Protein AF-A0A0J7HXR3-F1 (afdb_monomer_lite)

pLDDT: mean 70.02, std 20.84, range [36.84, 98.56]

Foldseek 3Di:
DPPPPPVVVVVPPPPDPLCQDEDPDPDAPDSDHDDDPDDDPDDDWDFDADPVRATQWTQDPVRDIDGDDRDDPDDDDPPDPDDPPPPPPDPPQDDDDDPDDPDDPPPDDDADADPDARQDADEDEDDDDEHDYPAPYDHDADHEHEYQEEEDEYNYEEDRYEYAYADYEYEYQYYEAEYYANHLYEYEYHHEYEYAEHHYENYEYEHEDYAYDAHPYAYEDYEHEYEDDHQHNEYAYPDYDHDHNYPDDDDDNPDHPDHPPPPVCVVVVCDPDLDDDDDDDVPDPPPPVAADEDPDPDDPDNYHQDDDPDDPCRRDDDFDDDDPPDDDTDDDQADFPDDPVDTHFDAAFAWRDWDADWDQDPVGTDPPGQWIKTKTQHDHRPDRQMKIFGHHGNDGQWIQGSVRAIEGVNSDDAPDNYHFDDDPPHPDSDDDPPAAEAQDPVCVLPPPVADQQRWHHYPPDPDIDGRD

Secondary structure (DSSP, 8-state):
--SSSHHHHTSSS-------EEES-SS-SSSEEE---S--SSPPPEEEE-TTS-EEEEE-TTS-EEES----TT------------------SS-------SS-----------SS---S-----STTEEEE--TT-PPPS--EEEESSEEEEEESS----EEEETTEEEEEEE--EEEEEEE-SEEEE-SS--EEEEEEES-EEEE-S------EEEEES--EEE-S-----EEEESS--------S--------------HHHHHHHSSSS-------BTTB-----S-EEES-SS-SSSEEE--SSS-GGGS--------SS-----------EEETTEEE---TT-EEEEEEE--EETTEE-SS-SEEEEEEB-S-SSS--B-EEEEETTEEEEEE-TTS-EEES-SS--SSSEEEPPPTT-S-S----S--EESSHHHHHH-TTSPTT-EEEETT--PEEE--

Radius of gyration: 52.12 Å; chains: 1; bounding box: 157×68×144 Å

Structure (mmCIF, N/CA/C/O backbone):
data_AF-A0A0J7HXR3-F1
#
_entry.id   AF-A0A0J7HXR3-F1
#
loop_
_atom_site.group_PDB
_atom_site.id
_atom_site.type_symbol
_atom_site.label_atom_id
_atom_site.label_alt_id
_atom_site.label_comp_id
_atom_site.label_asym_id
_atom_site.label_entity_id
_atom_site.label_seq_id
_atom_site.pdbx_PDB_ins_code
_atom_site.Cartn_x
_atom_site.Cartn_y
_atom_site.Cartn_z
_atom_site.occupancy
_atom_site.B_iso_or_equiv
_atom_site.auth_seq_id
_atom_site.auth_comp_id
_atom_site.auth_asym_id
_atom_site.auth_atom_id
_atom_site.pdbx_PDB_model_num
ATOM 1 N N . MET A 1 1 ? 121.082 21.440 -69.673 1.00 49.56 1 MET A N 1
ATOM 2 C CA . MET A 1 1 ? 119.684 20.948 -69.678 1.00 49.56 1 MET A CA 1
ATOM 3 C C . MET A 1 1 ? 118.703 22.079 -69.325 1.00 49.56 1 MET A C 1
ATOM 5 O O . MET A 1 1 ? 118.152 22.090 -68.238 1.00 49.56 1 MET A O 1
ATOM 9 N N . LYS A 1 2 ? 118.512 23.077 -70.205 1.00 51.09 2 LYS A N 1
ATOM 10 C CA . LYS A 1 2 ? 117.600 24.229 -69.971 1.00 51.09 2 LYS A CA 1
ATOM 11 C C . LYS A 1 2 ? 116.724 24.588 -71.188 1.00 51.09 2 LYS A C 1
ATOM 13 O O . LYS A 1 2 ? 116.138 25.659 -71.225 1.00 51.09 2 LYS A O 1
ATOM 18 N N . LYS A 1 3 ? 116.626 23.705 -72.190 1.00 53.03 3 LYS A N 1
ATOM 19 C CA . LYS A 1 3 ? 115.873 23.961 -73.435 1.00 53.03 3 LYS A CA 1
ATOM 20 C C . LYS A 1 3 ? 114.599 23.110 -73.609 1.00 53.03 3 LYS A C 1
ATOM 22 O O . LYS A 1 3 ? 113.936 23.256 -74.622 1.00 53.03 3 LYS A O 1
ATOM 27 N N . SER A 1 4 ? 114.215 22.290 -72.621 1.00 55.16 4 SER A N 1
ATOM 28 C CA . SER A 1 4 ? 113.002 21.439 -72.687 1.00 55.16 4 SER A CA 1
ATOM 29 C C . SER A 1 4 ? 111.795 21.943 -71.888 1.00 55.16 4 SER A C 1
ATOM 31 O O . SER A 1 4 ? 110.753 21.302 -71.923 1.00 55.16 4 SER A O 1
ATOM 33 N N . LEU A 1 5 ? 111.892 23.076 -71.182 1.00 54.97 5 LEU A N 1
ATOM 34 C CA . LEU A 1 5 ? 110.782 23.583 -70.357 1.00 54.97 5 LEU A CA 1
ATOM 35 C C . LEU A 1 5 ? 109.816 24.521 -71.099 1.00 54.97 5 LEU A C 1
ATOM 37 O O . LEU A 1 5 ? 108.740 24.796 -70.581 1.00 54.97 5 LEU A O 1
ATOM 41 N N . LEU A 1 6 ? 110.148 24.972 -72.314 1.00 52.94 6 LEU A N 1
ATOM 42 C CA . LEU A 1 6 ? 109.280 25.887 -73.066 1.00 52.94 6 LEU A CA 1
ATOM 43 C C . LEU A 1 6 ? 108.207 25.157 -73.896 1.00 52.94 6 LEU A C 1
ATOM 45 O O . LEU A 1 6 ? 107.149 25.716 -74.158 1.00 52.94 6 LEU A O 1
ATOM 49 N N . SER A 1 7 ? 108.430 23.889 -74.252 1.00 55.31 7 SER A N 1
ATOM 50 C CA . SER A 1 7 ? 107.493 23.125 -75.089 1.00 55.31 7 SER A CA 1
ATOM 51 C C . SER A 1 7 ? 106.307 22.539 -74.314 1.00 55.31 7 SER A C 1
ATOM 53 O O . SER A 1 7 ? 105.295 22.209 -74.920 1.00 55.31 7 SER A O 1
ATOM 55 N N . LEU A 1 8 ? 106.402 22.423 -72.983 1.00 53.03 8 LEU A N 1
ATOM 56 C CA . LEU A 1 8 ? 105.333 21.848 -72.154 1.00 53.03 8 LEU A CA 1
ATOM 57 C C . LEU A 1 8 ? 104.334 22.906 -71.647 1.00 53.03 8 LEU A C 1
ATOM 59 O O . LEU A 1 8 ? 103.189 22.576 -71.360 1.00 53.03 8 LEU A O 1
ATOM 63 N N . ALA A 1 9 ? 104.725 24.186 -71.612 1.00 55.19 9 ALA A N 1
ATOM 64 C CA . ALA A 1 9 ? 103.834 25.291 -71.243 1.00 55.19 9 ALA A CA 1
ATOM 65 C C . ALA A 1 9 ? 102.863 25.701 -72.372 1.00 55.19 9 ALA A C 1
ATOM 67 O O . ALA A 1 9 ? 101.825 26.295 -72.099 1.00 55.19 9 ALA A O 1
ATOM 68 N N . LEU A 1 10 ? 103.154 25.348 -73.630 1.00 54.75 10 LEU A N 1
ATOM 69 C CA . LEU A 1 10 ? 102.296 25.661 -74.783 1.00 54.75 10 LEU A CA 1
ATOM 70 C C . LEU A 1 10 ? 101.195 24.621 -75.054 1.00 54.75 10 LEU A C 1
ATOM 72 O O . LEU A 1 10 ? 100.323 24.880 -75.877 1.00 54.75 10 LEU A O 1
ATOM 76 N N . LEU A 1 11 ? 101.184 23.480 -74.353 1.00 50.06 11 LEU A N 1
ATOM 77 C CA . LEU A 1 11 ? 100.170 22.433 -74.553 1.00 50.06 11 LEU A CA 1
ATOM 78 C C . LEU A 1 11 ? 98.974 22.519 -73.583 1.00 50.06 11 LEU A C 1
ATOM 80 O O . LEU A 1 11 ? 98.027 21.755 -73.725 1.00 50.06 11 LEU A O 1
ATOM 84 N N . PHE A 1 12 ? 98.984 23.451 -72.621 1.00 50.25 12 PHE A N 1
ATOM 85 C CA . PHE A 1 12 ? 97.926 23.586 -71.605 1.00 50.25 12 PHE A CA 1
ATOM 86 C C . PHE A 1 12 ? 97.050 24.850 -71.739 1.00 50.25 12 PHE A C 1
ATOM 88 O O . PHE A 1 12 ? 96.214 25.094 -70.875 1.00 50.25 12 PHE A O 1
ATOM 95 N N . VAL A 1 13 ? 97.178 25.628 -72.826 1.00 52.66 13 VAL A N 1
ATOM 96 C CA . VAL A 1 13 ? 96.375 26.857 -73.073 1.00 52.66 13 VAL A CA 1
ATOM 97 C C . VAL A 1 13 ? 95.367 26.696 -74.231 1.00 52.66 13 VAL A C 1
ATOM 99 O O . VAL A 1 13 ? 94.857 27.672 -74.761 1.00 52.66 13 VAL A O 1
ATOM 102 N N . SER A 1 14 ? 95.021 25.470 -74.636 1.00 50.25 14 SER A N 1
ATOM 103 C CA . SER A 1 14 ? 93.995 25.231 -75.673 1.00 50.25 14 SER A CA 1
ATOM 104 C C . SER A 1 14 ? 92.671 24.680 -75.136 1.00 50.25 14 SER A C 1
ATOM 106 O O . SER A 1 14 ? 91.904 24.063 -75.877 1.00 50.25 14 SER A O 1
ATOM 108 N N . THR A 1 15 ? 92.358 24.902 -73.858 1.00 51.06 15 THR A N 1
ATOM 109 C CA . THR A 1 15 ? 91.042 24.552 -73.327 1.00 51.06 15 THR A CA 1
ATOM 110 C C . THR A 1 15 ? 90.015 25.653 -73.612 1.00 51.06 15 THR A C 1
ATOM 112 O O . THR A 1 15 ? 90.181 26.817 -73.260 1.00 51.06 15 THR A O 1
ATOM 115 N N . ILE A 1 16 ? 88.888 25.197 -74.169 1.00 57.59 16 ILE A N 1
ATOM 116 C CA . ILE A 1 16 ? 87.560 25.828 -74.205 1.00 57.59 16 ILE A CA 1
ATOM 117 C C . ILE A 1 16 ? 87.319 26.907 -75.281 1.00 57.59 16 ILE A C 1
ATOM 119 O O . ILE A 1 16 ? 86.796 27.982 -75.004 1.00 57.59 16 ILE A O 1
ATOM 123 N N . ALA A 1 17 ? 87.547 26.574 -76.553 1.00 56.12 17 ALA A N 1
ATOM 124 C CA . ALA A 1 17 ? 86.701 27.134 -77.610 1.00 56.12 17 ALA A CA 1
ATOM 125 C C . ALA A 1 17 ? 85.389 26.330 -77.633 1.00 56.12 17 ALA A C 1
ATOM 127 O O . ALA A 1 17 ? 85.320 25.259 -78.234 1.00 56.12 17 ALA A O 1
ATOM 128 N N . THR A 1 18 ? 84.354 26.790 -76.921 1.00 61.47 18 THR A N 1
ATOM 129 C CA . THR A 1 18 ? 83.004 26.260 -77.172 1.00 61.47 18 THR A CA 1
ATOM 130 C C . THR A 1 18 ? 82.633 26.631 -78.604 1.00 61.47 18 THR A C 1
ATOM 132 O O . THR A 1 18 ? 82.651 27.806 -78.964 1.00 61.47 18 THR A O 1
ATOM 135 N N . ALA A 1 19 ? 82.357 25.638 -79.448 1.00 63.62 19 ALA A N 1
ATOM 136 C CA . ALA A 1 19 ? 81.788 25.890 -80.762 1.00 63.62 19 ALA A CA 1
ATOM 137 C C . ALA A 1 19 ? 80.388 26.478 -80.546 1.00 63.62 19 ALA A C 1
ATOM 139 O O . ALA A 1 19 ? 79.452 25.758 -80.202 1.00 63.62 19 ALA A O 1
ATOM 140 N N . GLN A 1 20 ? 80.265 27.796 -80.660 1.00 75.19 20 GLN A N 1
ATOM 141 C CA . GLN A 1 20 ? 78.970 28.458 -80.692 1.00 75.19 20 GLN A CA 1
ATOM 142 C C . GLN A 1 20 ? 78.436 28.367 -82.120 1.00 75.19 20 GLN A C 1
ATOM 144 O O . GLN A 1 20 ? 79.110 28.771 -83.067 1.00 75.19 20 GLN A O 1
ATOM 149 N N . VAL A 1 21 ? 77.236 27.812 -82.281 1.00 78.69 21 VAL A N 1
ATOM 150 C CA . VAL A 1 21 ? 76.559 27.733 -83.578 1.00 78.69 21 VAL A CA 1
ATOM 151 C C . VAL A 1 21 ? 75.601 28.914 -83.684 1.00 78.69 21 VAL A C 1
ATOM 153 O O . VAL A 1 21 ? 74.571 28.962 -83.011 1.00 78.69 21 VAL A O 1
ATOM 156 N N . GLY A 1 22 ? 75.966 29.888 -84.515 1.00 78.81 22 GLY A N 1
ATOM 157 C CA . GLY A 1 22 ? 75.080 30.967 -84.937 1.00 78.81 22 GLY A CA 1
ATOM 158 C C . GLY A 1 22 ? 74.331 30.572 -86.207 1.00 78.81 22 GLY A C 1
ATOM 159 O O . GLY A 1 22 ? 74.967 30.270 -87.213 1.00 78.81 22 GLY A O 1
ATOM 160 N N . ILE A 1 23 ? 72.999 30.584 -86.191 1.00 78.56 23 ILE A N 1
ATOM 161 C CA . ILE A 1 23 ? 72.183 30.511 -87.413 1.00 78.56 23 ILE A CA 1
ATOM 162 C C . ILE A 1 23 ? 71.642 31.923 -87.661 1.00 78.56 23 ILE A C 1
ATOM 164 O O . ILE A 1 23 ? 70.954 32.474 -86.804 1.00 78.56 23 ILE A O 1
ATOM 168 N N . ASN A 1 24 ? 71.989 32.522 -88.806 1.00 77.06 24 ASN A N 1
ATOM 169 C CA . ASN A 1 24 ? 71.645 33.907 -89.177 1.00 77.06 24 ASN A CA 1
ATOM 170 C C . ASN A 1 24 ? 72.152 35.011 -88.218 1.00 77.06 24 ASN A C 1
ATOM 172 O O . ASN A 1 24 ? 71.614 36.114 -88.187 1.00 77.06 24 ASN A O 1
ATOM 176 N N . THR A 1 25 ? 73.232 34.757 -87.475 1.00 77.62 25 THR A N 1
ATOM 177 C CA . THR A 1 25 ? 73.981 35.787 -86.735 1.00 77.62 25 THR A CA 1
ATOM 178 C C . THR A 1 25 ? 75.472 35.534 -86.825 1.00 77.62 25 THR A C 1
ATOM 180 O O . THR A 1 25 ? 75.933 34.418 -86.594 1.00 77.62 25 THR A O 1
ATOM 183 N N . GLU A 1 26 ? 76.231 36.583 -87.128 1.00 79.44 26 GLU A N 1
ATOM 184 C CA . GLU A 1 26 ? 77.696 36.530 -87.157 1.00 79.44 26 GLU A CA 1
ATOM 185 C C . GLU A 1 26 ? 78.306 36.563 -85.744 1.00 79.44 26 GLU A C 1
ATOM 187 O O . GLU A 1 26 ? 79.474 36.232 -85.564 1.00 79.44 26 GLU A O 1
ATOM 192 N N . THR A 1 27 ? 77.515 36.920 -84.724 1.00 82.38 27 THR A N 1
ATOM 193 C CA . THR A 1 27 ? 77.938 36.978 -83.314 1.00 82.38 27 THR A CA 1
ATOM 194 C C . THR A 1 27 ? 76.966 36.190 -82.420 1.00 82.38 27 THR A C 1
ATOM 196 O O . THR A 1 27 ? 76.041 36.748 -81.816 1.00 82.38 27 THR A O 1
ATOM 199 N N . PRO A 1 28 ? 77.106 34.854 -82.336 1.00 79.06 28 PRO A N 1
ATOM 200 C CA . PRO A 1 28 ? 76.286 34.045 -81.443 1.00 79.06 28 PRO A CA 1
ATOM 201 C C . PRO A 1 28 ? 76.514 34.430 -79.968 1.00 79.06 28 PRO A C 1
ATOM 203 O O . PRO A 1 28 ? 77.646 34.532 -79.515 1.00 79.06 28 PRO A O 1
ATOM 206 N N . GLN A 1 29 ? 75.439 34.667 -79.206 1.00 81.06 29 GLN A N 1
ATOM 207 C CA . GLN A 1 29 ? 75.517 35.050 -77.783 1.00 81.06 29 GLN A CA 1
ATOM 208 C C . GLN A 1 29 ? 75.379 33.849 -76.833 1.00 81.06 29 GLN A C 1
ATOM 210 O O . GLN A 1 29 ? 75.589 33.973 -75.629 1.00 81.06 29 GLN A O 1
ATOM 215 N N . ALA A 1 30 ? 75.030 32.682 -77.370 1.00 79.44 30 ALA A N 1
ATOM 216 C CA . ALA A 1 30 ? 74.864 31.429 -76.646 1.00 79.44 30 ALA A CA 1
ATOM 217 C C . ALA A 1 30 ? 75.399 30.266 -77.498 1.00 79.44 30 ALA A C 1
ATOM 219 O O . ALA A 1 30 ? 75.672 30.435 -78.686 1.00 79.44 30 ALA A O 1
ATOM 220 N N . THR A 1 31 ? 75.535 29.073 -76.906 1.00 79.56 31 THR A N 1
ATOM 221 C CA . THR A 1 31 ? 76.042 27.862 -77.587 1.00 79.56 31 THR A CA 1
ATOM 222 C C . THR A 1 31 ? 75.254 27.524 -78.860 1.00 79.56 31 THR A C 1
ATOM 224 O O . THR A 1 31 ? 75.826 27.021 -79.823 1.00 79.56 31 THR A O 1
ATOM 227 N N . LEU A 1 32 ? 73.967 27.879 -78.890 1.00 77.69 32 LEU A N 1
ATOM 228 C CA . LEU A 1 32 ? 73.131 27.955 -80.083 1.00 77.69 32 LEU A CA 1
ATOM 229 C C . LEU A 1 32 ? 72.418 29.316 -80.071 1.00 77.69 32 LEU A C 1
ATOM 231 O O . LEU A 1 32 ? 71.603 29.568 -79.185 1.00 77.69 32 LEU A O 1
ATOM 235 N N . HIS A 1 33 ? 72.730 30.194 -81.026 1.00 76.69 33 HIS A N 1
ATOM 236 C CA . HIS A 1 33 ? 72.050 31.482 -81.206 1.00 76.69 33 HIS A CA 1
ATOM 237 C C . HIS A 1 33 ? 71.420 31.509 -82.597 1.00 76.69 33 HIS A C 1
ATOM 239 O O . HIS A 1 33 ? 72.122 31.507 -83.604 1.00 76.69 33 HIS A O 1
ATOM 245 N N . VAL A 1 34 ? 70.092 31.534 -82.658 1.00 78.19 34 VAL A N 1
ATOM 246 C CA . VAL A 1 34 ? 69.359 31.738 -83.910 1.00 78.19 34 VAL A CA 1
ATOM 247 C C . VAL A 1 34 ? 68.863 33.178 -83.903 1.00 78.19 34 VAL A C 1
ATOM 249 O O . VAL A 1 34 ? 67.991 33.506 -83.102 1.00 78.19 34 VAL A O 1
ATOM 252 N N . ALA A 1 35 ? 69.440 34.042 -84.739 1.00 70.81 35 ALA A N 1
ATOM 253 C CA . ALA A 1 35 ? 68.960 35.415 -84.881 1.00 70.81 35 ALA A CA 1
ATOM 254 C C . ALA A 1 35 ? 68.136 35.567 -86.156 1.00 70.81 35 ALA A C 1
ATOM 256 O O . ALA A 1 35 ? 68.369 34.899 -87.162 1.00 70.81 35 ALA A O 1
ATOM 257 N N . HIS A 1 36 ? 67.158 36.462 -86.112 1.00 72.88 36 HIS A N 1
ATOM 258 C CA . HIS A 1 36 ? 66.296 36.737 -87.248 1.00 72.88 36 HIS A CA 1
ATOM 259 C C . HIS A 1 36 ? 66.872 37.879 -88.096 1.00 72.88 36 HIS A C 1
ATOM 261 O O . HIS A 1 36 ? 67.122 38.974 -87.591 1.00 72.88 36 HIS A O 1
ATOM 267 N N . THR A 1 37 ? 67.066 37.647 -89.392 1.00 60.94 37 THR A N 1
ATOM 268 C CA . THR A 1 37 ? 67.518 38.655 -90.356 1.00 60.94 37 THR A CA 1
ATOM 269 C C . THR A 1 37 ? 66.322 39.199 -91.131 1.00 60.94 37 THR A C 1
ATOM 271 O O . THR A 1 37 ? 65.984 38.679 -92.186 1.00 60.94 37 THR A O 1
ATOM 274 N N . THR A 1 38 ? 65.660 40.230 -90.591 1.00 53.69 38 THR A N 1
ATOM 275 C CA . THR A 1 38 ? 65.029 41.379 -91.297 1.00 53.69 38 THR A CA 1
ATOM 276 C C . THR A 1 38 ? 63.979 42.071 -90.415 1.00 53.69 38 THR A C 1
ATOM 278 O O . THR A 1 38 ? 63.276 41.447 -89.622 1.00 53.69 38 THR A O 1
ATOM 281 N N . GLY A 1 39 ? 63.929 43.403 -90.513 1.00 59.25 39 GLY A N 1
ATOM 282 C CA . GLY A 1 39 ? 63.213 44.302 -89.608 1.00 59.25 39 GLY A CA 1
ATOM 283 C C . GLY A 1 39 ? 61.697 44.339 -89.798 1.00 59.25 39 GLY A C 1
ATOM 284 O O . GLY A 1 39 ? 61.169 45.310 -90.334 1.00 59.25 39 GLY A O 1
ATOM 285 N N . ILE A 1 40 ? 60.997 43.326 -89.291 1.00 49.75 40 ILE A N 1
ATOM 286 C CA . ILE A 1 40 ? 59.540 43.341 -89.118 1.00 49.75 40 ILE A CA 1
ATOM 287 C C . ILE A 1 40 ? 59.249 43.236 -87.615 1.00 49.75 40 ILE A C 1
ATOM 289 O O . ILE A 1 40 ? 59.786 42.379 -86.922 1.00 49.75 40 ILE A O 1
ATOM 293 N N . ALA A 1 41 ? 58.452 44.169 -87.092 1.00 54.50 41 ALA A N 1
ATOM 294 C CA . ALA A 1 41 ? 58.309 44.472 -85.664 1.00 54.50 41 ALA A CA 1
ATOM 295 C C . ALA A 1 41 ? 57.436 43.483 -84.854 1.00 54.50 41 ALA A C 1
ATOM 297 O O . ALA A 1 41 ? 56.771 43.886 -83.901 1.00 54.50 41 ALA A O 1
ATOM 298 N N . ALA A 1 42 ? 57.433 42.196 -85.196 1.00 60.59 42 ALA A N 1
ATOM 299 C CA . ALA A 1 42 ? 56.783 41.162 -84.395 1.00 60.59 42 ALA A CA 1
ATOM 300 C C . ALA A 1 42 ? 57.678 39.912 -84.335 1.00 60.59 42 ALA A C 1
ATOM 302 O O . ALA A 1 42 ? 58.226 39.531 -85.366 1.00 60.59 42 ALA A O 1
ATOM 303 N N . PRO A 1 43 ? 57.862 39.279 -83.160 1.00 58.56 43 PRO A N 1
ATOM 304 C CA . PRO A 1 43 ? 58.602 38.028 -83.089 1.00 58.56 43 PRO A CA 1
ATOM 305 C C . PRO A 1 43 ? 57.839 36.946 -83.862 1.00 58.56 43 PRO A C 1
ATOM 307 O O . PRO A 1 43 ? 56.659 36.718 -83.607 1.00 58.56 43 PRO A O 1
ATOM 310 N N . ASP A 1 44 ? 58.490 36.302 -84.825 1.00 59.19 44 ASP A N 1
ATOM 311 C CA . ASP A 1 44 ? 57.889 35.184 -85.548 1.00 59.19 44 ASP A CA 1
ATOM 312 C C . ASP A 1 44 ? 57.838 33.931 -84.657 1.00 59.19 44 ASP A C 1
ATOM 314 O O . ASP A 1 44 ? 58.773 33.617 -83.918 1.00 59.19 44 ASP A O 1
ATOM 318 N N . GLU A 1 45 ? 56.709 33.221 -84.709 1.00 63.69 45 GLU A N 1
ATOM 319 C CA . GLU A 1 45 ? 56.467 31.970 -83.980 1.00 63.69 45 GLU A CA 1
ATOM 320 C C . GLU A 1 45 ? 57.473 30.879 -84.394 1.00 63.69 45 GLU A C 1
ATOM 322 O O . GLU A 1 45 ? 57.674 30.622 -85.585 1.00 63.69 45 GLU A O 1
ATOM 327 N N . PHE A 1 46 ? 58.037 30.152 -83.423 1.00 69.06 46 PHE A N 1
ATOM 328 C CA . PHE A 1 46 ? 58.779 28.920 -83.708 1.00 69.06 46 PHE A CA 1
ATOM 329 C C . PHE A 1 46 ? 57.785 27.809 -84.066 1.00 69.06 46 PHE A C 1
ATOM 331 O O . PHE A 1 46 ? 56.974 27.396 -83.230 1.00 69.06 46 PHE A O 1
ATOM 338 N N . LYS A 1 47 ? 57.838 27.345 -85.320 1.00 70.38 47 LYS A N 1
ATOM 339 C CA . LYS A 1 47 ? 56.930 26.335 -85.878 1.00 70.38 47 LYS A CA 1
ATOM 340 C C . LYS A 1 47 ? 57.694 25.059 -86.193 1.00 70.38 47 LYS A C 1
ATOM 342 O O . LYS A 1 47 ? 58.594 25.066 -87.029 1.00 70.38 47 LYS A O 1
ATOM 347 N N . ILE A 1 48 ? 57.283 23.954 -85.579 1.00 75.12 48 ILE A N 1
ATOM 348 C CA . ILE A 1 48 ? 57.661 22.616 -86.038 1.00 75.12 48 ILE A CA 1
ATOM 349 C C . ILE A 1 48 ? 56.506 22.094 -86.888 1.00 75.12 48 ILE A C 1
ATOM 351 O O . ILE A 1 48 ? 55.427 21.807 -86.370 1.00 75.12 48 ILE A O 1
ATOM 355 N N . THR A 1 49 ? 56.717 21.992 -88.197 1.00 71.94 49 THR A N 1
ATOM 356 C CA . THR A 1 49 ? 55.780 21.347 -89.128 1.00 71.94 49 THR A CA 1
ATOM 357 C C . THR A 1 49 ? 56.206 19.914 -89.407 1.00 71.94 49 THR A C 1
ATOM 359 O O . THR A 1 49 ? 57.384 19.652 -89.647 1.00 71.94 49 THR A O 1
ATOM 362 N N . ASN A 1 50 ? 55.251 18.985 -89.423 1.00 75.75 50 ASN A N 1
ATOM 363 C CA . ASN A 1 50 ? 55.509 17.631 -89.902 1.00 75.75 50 ASN A CA 1
ATOM 364 C C . ASN A 1 50 ? 55.623 17.591 -91.437 1.00 75.75 50 ASN A C 1
ATOM 366 O O . ASN A 1 50 ? 55.349 18.576 -92.126 1.00 75.75 50 ASN A O 1
ATOM 370 N N . ALA A 1 51 ? 55.997 16.429 -91.984 1.00 75.56 51 ALA A N 1
ATOM 371 C CA . ALA A 1 51 ? 56.199 16.224 -93.424 1.00 75.56 51 ALA A CA 1
ATOM 372 C C . ALA A 1 51 ? 54.975 16.575 -94.299 1.00 75.56 51 ALA A C 1
ATOM 374 O O . ALA A 1 51 ? 55.124 16.798 -95.495 1.00 75.56 51 ALA A O 1
ATOM 375 N N . ASN A 1 52 ? 53.780 16.665 -93.706 1.00 70.81 52 ASN A N 1
ATOM 376 C CA . ASN A 1 52 ? 52.536 17.006 -94.397 1.00 70.81 52 ASN A CA 1
ATOM 377 C C . ASN A 1 52 ? 52.178 18.502 -94.294 1.00 70.81 52 ASN A C 1
ATOM 379 O O . ASN A 1 52 ? 51.072 18.886 -94.667 1.00 70.81 52 ASN A O 1
ATOM 383 N N . GLY A 1 53 ? 53.064 19.343 -93.747 1.00 71.44 53 GLY A N 1
ATOM 384 C CA . GLY A 1 53 ? 52.836 20.782 -93.578 1.00 71.44 53 GLY A CA 1
ATOM 385 C C . GLY A 1 53 ? 51.917 21.156 -92.410 1.00 71.44 53 GLY A C 1
ATOM 386 O O . GLY A 1 53 ? 51.551 22.322 -92.274 1.00 71.44 53 GLY A O 1
ATOM 387 N N . ASN A 1 54 ? 51.550 20.203 -91.545 1.00 72.38 54 ASN A N 1
ATOM 388 C CA . ASN A 1 54 ? 50.753 20.486 -90.348 1.00 72.38 54 ASN A CA 1
ATOM 389 C C . ASN A 1 54 ? 51.665 20.906 -89.189 1.00 72.38 54 ASN A C 1
ATOM 391 O O . ASN A 1 54 ? 52.695 20.272 -88.962 1.00 72.38 54 ASN A O 1
ATOM 395 N N . MET A 1 55 ? 51.284 21.955 -88.453 1.00 67.06 55 MET A N 1
ATOM 396 C CA . MET A 1 55 ? 52.032 22.430 -87.283 1.00 67.06 55 MET A CA 1
ATOM 397 C C . MET A 1 55 ? 51.824 21.471 -86.104 1.00 67.06 55 MET A C 1
ATOM 399 O O . MET A 1 55 ? 50.706 21.344 -85.609 1.00 67.06 55 MET A O 1
ATOM 403 N N . ASP A 1 56 ? 52.892 20.807 -85.668 1.00 70.75 56 ASP A N 1
ATOM 404 C CA . ASP A 1 56 ? 52.889 19.883 -84.526 1.00 70.75 56 ASP A CA 1
ATOM 405 C C . ASP A 1 56 ? 53.076 20.638 -83.208 1.00 70.75 56 ASP A C 1
ATOM 407 O O . ASP A 1 56 ? 52.441 20.313 -82.207 1.00 70.75 56 ASP A O 1
ATOM 411 N N . MET A 1 57 ? 53.901 21.690 -83.229 1.00 73.69 57 MET A N 1
ATOM 412 C CA . MET A 1 57 ? 54.164 22.552 -82.081 1.00 73.69 57 MET A CA 1
ATOM 413 C C . MET A 1 57 ? 54.312 24.006 -82.534 1.00 73.69 57 MET A C 1
ATOM 415 O O . MET A 1 57 ? 55.083 24.301 -83.452 1.00 73.69 57 MET A O 1
ATOM 419 N N . VAL A 1 58 ? 53.580 24.907 -81.876 1.00 73.44 58 VAL A N 1
ATOM 420 C CA . VAL A 1 58 ? 53.712 26.361 -82.041 1.00 73.44 58 VAL A CA 1
ATOM 421 C C . VAL A 1 58 ? 54.016 26.968 -80.683 1.00 73.44 58 VAL A C 1
ATOM 423 O O . VAL A 1 58 ? 53.235 26.799 -79.744 1.00 73.44 58 VAL A O 1
ATOM 426 N N . VAL A 1 59 ? 55.141 27.676 -80.584 1.00 75.62 59 VAL A N 1
ATOM 427 C CA . VAL A 1 59 ? 55.442 28.524 -79.426 1.00 75.62 59 VAL A CA 1
ATOM 428 C C . VAL A 1 59 ? 55.080 29.957 -79.789 1.00 75.62 59 VAL A C 1
ATOM 430 O O . VAL A 1 59 ? 55.708 30.564 -80.658 1.00 75.62 59 VAL A O 1
ATOM 433 N N . GLY A 1 60 ? 54.025 30.460 -79.154 1.00 69.25 60 GLY A N 1
ATOM 434 C CA . GLY A 1 60 ? 53.558 31.828 -79.313 1.00 69.25 60 GLY A CA 1
ATOM 435 C C . GLY A 1 60 ? 54.528 32.830 -78.695 1.00 69.25 60 GLY A C 1
ATOM 436 O O . GLY A 1 60 ? 55.287 32.524 -77.774 1.00 69.25 60 GLY A O 1
ATOM 437 N N . THR A 1 61 ? 54.465 34.065 -79.177 1.00 65.81 61 THR A N 1
ATOM 438 C CA . THR A 1 61 ? 55.260 35.195 -78.672 1.00 65.81 61 THR A CA 1
ATOM 439 C C . THR A 1 61 ? 54.936 35.582 -77.227 1.00 65.81 61 THR A C 1
ATOM 441 O O . THR A 1 61 ? 55.699 36.306 -76.595 1.00 65.81 61 THR A O 1
ATOM 444 N N . ASP A 1 62 ? 53.826 35.076 -76.689 1.00 64.31 62 ASP A N 1
ATOM 445 C CA . ASP A 1 62 ? 53.384 35.218 -75.303 1.00 64.31 62 ASP A CA 1
ATOM 446 C C . ASP A 1 62 ? 53.920 34.109 -74.371 1.00 64.31 62 ASP A C 1
ATOM 448 O O . ASP A 1 62 ? 53.536 34.042 -73.202 1.00 64.31 62 ASP A O 1
ATOM 452 N N . GLY A 1 63 ? 54.806 33.236 -74.868 1.00 66.69 63 GLY A N 1
ATOM 453 C CA . GLY A 1 63 ? 55.423 32.149 -74.103 1.00 66.69 63 GLY A CA 1
ATOM 454 C C . GLY A 1 63 ? 54.550 30.900 -73.961 1.00 66.69 63 GLY A C 1
ATOM 455 O O . GLY A 1 63 ? 54.896 29.995 -73.200 1.00 66.69 63 GLY A O 1
ATOM 456 N N . ARG A 1 64 ? 53.418 30.822 -74.672 1.00 66.44 64 ARG A N 1
ATOM 457 C CA . ARG A 1 64 ? 52.536 29.648 -74.652 1.00 66.44 64 ARG A CA 1
ATOM 458 C C . ARG A 1 64 ? 52.921 28.635 -75.721 1.00 66.44 64 ARG A C 1
ATOM 460 O O . ARG A 1 64 ? 53.303 28.995 -76.829 1.00 66.44 64 ARG A O 1
ATOM 467 N N . VAL A 1 65 ? 52.761 27.355 -75.393 1.00 71.94 65 VAL A N 1
ATOM 468 C CA . VAL A 1 65 ? 53.006 26.228 -76.301 1.00 71.94 65 VAL A CA 1
ATOM 469 C C . VAL A 1 65 ? 51.673 25.581 -76.667 1.00 71.94 65 VAL A C 1
ATOM 471 O O . VAL A 1 65 ? 50.927 25.166 -75.782 1.00 71.94 65 VAL A O 1
ATOM 474 N N . SER A 1 66 ? 51.387 25.470 -77.963 1.00 67.88 66 SER A N 1
ATOM 475 C CA . SER A 1 66 ? 50.297 24.647 -78.497 1.00 67.88 66 SER A CA 1
ATOM 476 C C . SER A 1 66 ? 50.875 23.403 -79.167 1.00 67.88 66 SER A C 1
ATOM 478 O O . SER A 1 66 ? 51.859 23.516 -79.898 1.00 67.88 66 SER A O 1
ATOM 480 N N . ILE A 1 67 ? 50.271 22.236 -78.923 1.00 74.25 67 ILE A N 1
ATOM 481 C CA . ILE A 1 67 ? 50.654 20.952 -79.526 1.00 74.25 67 ILE A CA 1
ATOM 482 C C . ILE A 1 67 ? 49.401 20.313 -80.141 1.00 74.25 67 ILE A C 1
ATOM 484 O O . ILE A 1 67 ? 48.392 20.156 -79.454 1.00 74.25 67 ILE A O 1
ATOM 488 N N . GLY A 1 68 ? 49.450 19.953 -81.428 1.00 66.62 68 GLY A N 1
ATOM 489 C CA . GLY A 1 68 ? 48.444 19.087 -82.068 1.00 66.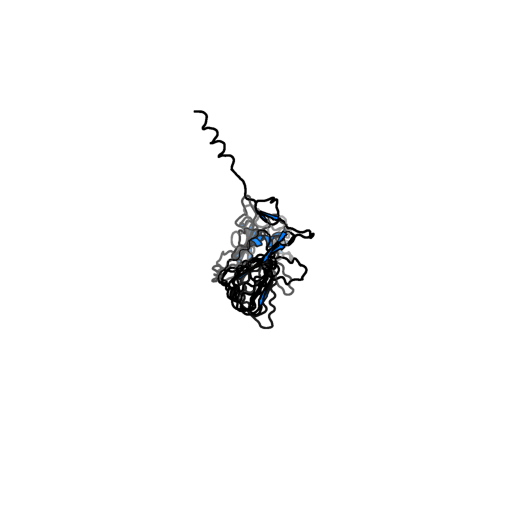62 68 GLY A CA 1
ATOM 490 C C . GLY A 1 68 ? 47.126 19.725 -82.549 1.00 66.62 68 GLY A C 1
ATOM 491 O O . GLY A 1 68 ? 46.187 19.000 -82.879 1.00 66.62 68 GLY A O 1
ATOM 492 N N . GLY A 1 69 ? 47.014 21.054 -82.633 1.00 57.38 69 GLY A N 1
ATOM 493 C CA . GLY A 1 69 ? 45.803 21.724 -83.135 1.00 57.38 69 GLY A CA 1
ATOM 494 C C . GLY A 1 69 ? 45.831 22.001 -84.645 1.00 57.38 69 GLY A C 1
ATOM 495 O O . GLY A 1 69 ? 46.649 22.792 -85.111 1.00 57.38 69 GLY A O 1
ATOM 496 N N . ARG A 1 70 ? 44.896 21.436 -85.429 1.00 54.81 70 ARG A N 1
ATOM 497 C CA . ARG A 1 70 ? 44.667 21.844 -86.834 1.00 54.81 70 ARG A CA 1
ATOM 498 C C . ARG A 1 70 ? 44.175 23.296 -86.887 1.00 54.81 70 ARG A C 1
ATOM 500 O O . ARG A 1 70 ? 42.981 23.555 -86.757 1.00 54.81 70 ARG A O 1
ATOM 507 N N . ARG A 1 71 ? 45.077 24.255 -87.103 1.00 51.69 71 ARG A N 1
ATOM 508 C CA . ARG A 1 71 ? 44.711 25.657 -87.345 1.00 51.69 71 ARG A CA 1
ATOM 509 C C . ARG A 1 71 ? 44.451 25.867 -88.839 1.00 51.69 71 ARG A C 1
ATOM 511 O O . ARG A 1 71 ? 45.353 25.674 -89.647 1.00 51.69 71 ARG A O 1
ATOM 518 N N . SER A 1 72 ? 43.239 26.280 -89.213 1.00 51.78 72 SER A N 1
ATOM 519 C CA . SER A 1 72 ? 43.002 26.841 -90.552 1.00 51.78 72 SER A CA 1
ATOM 520 C C . SER A 1 72 ? 43.606 28.247 -90.613 1.00 51.78 72 SER A C 1
ATOM 522 O O . SER A 1 72 ? 43.433 29.043 -89.689 1.00 51.78 72 SER A O 1
ATOM 524 N N . ILE A 1 73 ? 44.355 28.539 -91.674 1.00 48.56 73 ILE A N 1
ATOM 525 C CA . ILE A 1 73 ? 45.041 29.820 -91.886 1.00 48.56 73 ILE A CA 1
ATOM 526 C C . ILE A 1 73 ? 43.985 30.938 -91.977 1.00 48.56 73 ILE A C 1
ATOM 528 O O . ILE A 1 73 ? 43.170 30.927 -92.894 1.00 48.56 73 ILE A O 1
ATOM 532 N N . GLY A 1 74 ? 43.985 31.882 -91.022 1.00 56.06 74 GLY A N 1
ATOM 533 C CA . GLY A 1 74 ? 43.162 33.103 -91.078 1.00 56.06 74 GLY A CA 1
ATOM 534 C C . GLY A 1 74 ? 42.322 33.466 -89.842 1.00 56.06 74 GLY A C 1
ATOM 535 O O . GLY A 1 74 ? 41.741 34.547 -89.840 1.00 56.06 74 GLY A O 1
ATOM 536 N N . SER A 1 75 ? 42.244 32.645 -88.783 1.00 50.72 75 SER A N 1
ATOM 537 C CA . SER A 1 75 ? 41.462 32.999 -87.579 1.00 50.72 75 SER A CA 1
ATOM 538 C C . SER A 1 75 ? 42.306 33.636 -86.462 1.00 50.72 75 SER A C 1
ATOM 540 O O . SER A 1 75 ? 43.384 33.147 -86.103 1.00 50.72 75 SER A O 1
ATOM 542 N N . THR A 1 76 ? 41.806 34.727 -85.873 1.00 49.56 76 THR A N 1
ATOM 543 C CA . THR A 1 76 ? 42.346 35.357 -84.656 1.00 49.56 76 THR A CA 1
ATOM 544 C C . THR A 1 76 ? 42.248 34.394 -83.469 1.00 49.56 76 THR A C 1
ATOM 546 O O . THR A 1 76 ? 41.209 33.773 -83.252 1.00 49.56 76 THR A O 1
ATOM 549 N N . ALA A 1 77 ? 43.345 34.227 -82.727 1.00 48.41 77 ALA A N 1
ATOM 550 C CA . ALA A 1 77 ? 43.466 33.245 -81.654 1.00 48.41 77 ALA A CA 1
ATOM 551 C C . ALA A 1 77 ? 42.610 33.624 -80.431 1.00 48.41 77 ALA A C 1
ATOM 553 O O . ALA A 1 77 ? 42.978 34.511 -79.664 1.00 48.41 77 ALA A O 1
ATOM 554 N N . ASN A 1 78 ? 41.501 32.914 -80.215 1.00 44.34 78 ASN A N 1
ATOM 555 C CA . ASN A 1 78 ? 40.913 32.804 -78.883 1.00 44.34 78 ASN A CA 1
ATOM 556 C C . ASN A 1 78 ? 41.701 31.730 -78.132 1.00 44.34 78 ASN A C 1
ATOM 558 O O . ASN A 1 78 ? 41.606 30.544 -78.445 1.00 44.34 78 ASN A O 1
ATOM 562 N N . TRP A 1 79 ? 42.517 32.153 -77.168 1.00 48.09 79 TRP A N 1
ATOM 563 C CA . TRP A 1 79 ? 43.236 31.260 -76.261 1.00 48.09 79 TRP A CA 1
ATOM 564 C C . TRP A 1 79 ? 42.260 30.670 -75.242 1.00 48.09 79 TRP A C 1
ATOM 566 O O . TRP A 1 79 ? 42.249 31.052 -74.071 1.00 48.09 79 TRP A O 1
ATOM 576 N N . GLU A 1 80 ? 41.395 29.769 -75.694 1.00 43.31 80 GLU A N 1
ATOM 577 C CA . GLU A 1 80 ? 40.596 28.966 -74.783 1.00 43.31 80 GLU A CA 1
ATOM 578 C C . GLU A 1 80 ? 41.472 27.871 -74.173 1.00 43.31 80 GLU A C 1
ATOM 580 O O . GLU A 1 80 ? 42.317 27.260 -74.828 1.00 43.31 80 GLU A O 1
ATOM 585 N N . ARG A 1 81 ? 41.309 27.718 -72.857 1.00 50.81 81 ARG A N 1
ATOM 586 C CA . ARG A 1 81 ? 42.028 26.794 -71.976 1.00 50.81 81 ARG A CA 1
ATOM 587 C C . ARG A 1 81 ? 42.167 25.419 -72.625 1.00 50.81 81 ARG A C 1
ATOM 589 O O . ARG A 1 81 ? 41.202 24.949 -73.213 1.00 50.81 81 ARG A O 1
ATOM 596 N N . LEU A 1 82 ? 43.337 24.796 -72.436 1.00 50.31 82 LEU A N 1
ATOM 597 C CA . LEU A 1 82 ? 43.694 23.434 -72.847 1.00 50.31 82 LEU A CA 1
ATOM 598 C C . LEU A 1 82 ? 42.473 22.499 -72.822 1.00 50.31 82 LEU A C 1
ATOM 600 O O . LEU A 1 82 ? 42.105 21.952 -71.783 1.00 50.31 82 LEU A O 1
ATOM 604 N N . TYR A 1 83 ? 41.831 22.358 -73.977 1.00 41.47 83 TYR A N 1
ATOM 605 C CA . TYR A 1 83 ? 40.666 21.512 -74.149 1.00 41.47 83 TYR A CA 1
ATOM 606 C C . TYR A 1 83 ? 41.198 20.145 -74.567 1.00 41.47 83 TYR A C 1
ATOM 608 O O . TYR A 1 83 ? 41.342 19.847 -75.751 1.00 41.47 83 TYR A O 1
ATOM 616 N N . VAL A 1 84 ? 41.585 19.335 -73.577 1.00 52.38 84 VAL A N 1
ATOM 617 C CA . VAL A 1 84 ? 41.879 17.918 -73.810 1.00 52.38 84 VAL A CA 1
ATOM 618 C C . VAL A 1 84 ? 40.538 17.234 -74.077 1.00 52.38 84 VAL A C 1
ATOM 620 O O . VAL A 1 84 ? 39.884 16.746 -73.158 1.00 52.38 84 VAL A O 1
ATOM 623 N N . ILE A 1 85 ? 40.084 17.244 -75.333 1.00 42.41 85 ILE A N 1
ATOM 624 C CA . ILE A 1 85 ? 39.042 16.315 -75.777 1.00 42.41 85 ILE A CA 1
ATOM 625 C C . ILE A 1 85 ? 39.721 14.966 -75.912 1.00 42.41 85 ILE A C 1
ATOM 627 O O . ILE A 1 85 ? 40.154 14.588 -76.997 1.00 42.41 85 ILE A O 1
ATOM 631 N N . ASP A 1 86 ? 39.815 14.239 -74.809 1.00 43.19 86 ASP A N 1
ATOM 632 C CA . ASP A 1 86 ? 40.056 12.812 -74.900 1.00 43.19 86 ASP A CA 1
ATOM 633 C C . ASP A 1 86 ? 38.687 12.131 -74.949 1.00 43.19 86 ASP A C 1
ATOM 635 O O . ASP A 1 86 ? 38.078 11.799 -73.932 1.00 43.19 86 ASP A O 1
ATOM 639 N N . THR A 1 87 ? 38.142 11.973 -76.159 1.00 42.25 87 THR A N 1
ATOM 640 C CA . THR A 1 87 ? 37.155 10.909 -76.366 1.00 42.25 87 THR A CA 1
ATOM 641 C C . THR A 1 87 ? 37.955 9.612 -76.396 1.00 42.25 87 THR A C 1
ATOM 643 O O . THR A 1 87 ? 38.334 9.129 -77.460 1.00 42.25 87 THR A O 1
ATOM 646 N N . ILE A 1 88 ? 38.274 9.079 -75.214 1.00 47.25 88 ILE A N 1
ATOM 647 C CA . ILE A 1 88 ? 38.969 7.798 -75.082 1.00 47.25 88 ILE A CA 1
ATOM 648 C C . ILE A 1 88 ? 37.974 6.691 -75.436 1.00 47.25 88 ILE A C 1
ATOM 650 O O . ILE A 1 88 ? 37.290 6.133 -74.584 1.00 47.25 88 ILE A O 1
ATOM 654 N N . THR A 1 89 ? 37.886 6.359 -76.720 1.00 44.72 89 THR A N 1
ATOM 655 C CA . THR A 1 89 ? 37.289 5.110 -77.214 1.00 44.72 89 THR A CA 1
ATOM 656 C C . THR A 1 89 ? 38.314 3.980 -77.133 1.00 44.72 89 THR A C 1
ATOM 658 O O . THR A 1 89 ? 38.707 3.406 -78.145 1.00 44.72 89 THR A O 1
ATOM 661 N N . THR A 1 90 ? 38.793 3.651 -75.932 1.00 44.25 90 THR A N 1
ATOM 662 C CA . THR A 1 90 ? 39.556 2.413 -75.723 1.00 44.25 90 THR A CA 1
ATOM 663 C C . THR A 1 90 ? 38.936 1.589 -74.602 1.00 44.25 90 THR A C 1
ATOM 665 O O . THR A 1 90 ? 38.592 2.094 -73.536 1.00 44.25 90 THR A O 1
ATOM 668 N N . ASN A 1 91 ? 38.764 0.291 -74.877 1.00 44.78 91 ASN A N 1
ATOM 669 C CA . ASN A 1 91 ? 38.388 -0.739 -73.911 1.00 44.78 91 ASN A CA 1
ATOM 670 C C . ASN A 1 91 ? 39.500 -0.868 -72.856 1.00 44.78 91 ASN A C 1
ATOM 672 O O . ASN A 1 91 ? 40.362 -1.739 -72.948 1.00 44.78 91 ASN A O 1
ATOM 676 N N . ALA A 1 92 ? 39.514 0.016 -71.864 1.00 44.78 92 ALA A N 1
ATOM 677 C CA . ALA A 1 92 ? 40.388 -0.111 -70.710 1.00 44.78 92 ALA A CA 1
ATOM 678 C C . ALA A 1 92 ? 39.697 -1.005 -69.672 1.00 44.78 92 ALA A C 1
ATOM 680 O O . ALA A 1 92 ? 38.936 -0.536 -68.831 1.00 44.78 92 ALA A O 1
ATOM 681 N N . SER A 1 93 ? 39.956 -2.313 -69.732 1.00 42.94 93 SER A N 1
ATOM 682 C CA . SER A 1 93 ? 39.383 -3.300 -68.804 1.00 42.94 93 SER A CA 1
ATOM 683 C C . SER A 1 93 ? 39.935 -3.215 -67.373 1.00 42.94 93 SER A C 1
ATOM 685 O O . SER A 1 93 ? 39.447 -3.925 -66.501 1.00 42.94 93 SER A O 1
ATOM 687 N N . SER A 1 94 ? 40.930 -2.363 -67.106 1.00 45.81 94 SER A N 1
ATOM 688 C CA . SER A 1 94 ? 41.461 -2.125 -65.757 1.00 45.81 94 SER A CA 1
ATOM 689 C C . SER A 1 94 ? 42.461 -0.962 -65.762 1.00 45.81 94 SER A C 1
ATOM 691 O O . SER A 1 94 ? 43.651 -1.160 -66.006 1.00 45.81 94 SER A O 1
ATOM 693 N N . GLY A 1 95 ? 41.993 0.260 -65.501 1.00 43.97 95 GLY A N 1
ATOM 694 C CA . GLY A 1 95 ? 42.842 1.442 -65.328 1.00 43.97 95 GLY A CA 1
ATOM 695 C C . GLY A 1 95 ? 42.485 2.185 -64.043 1.00 43.97 95 GLY A C 1
ATOM 696 O O . GLY A 1 95 ? 41.349 2.618 -63.870 1.00 43.97 95 GLY A O 1
ATOM 697 N N . ARG A 1 96 ? 43.449 2.332 -63.126 1.00 41.94 96 ARG A N 1
ATOM 698 C CA . ARG A 1 96 ? 43.307 3.138 -61.904 1.00 41.94 96 ARG A CA 1
ATOM 699 C C . ARG A 1 96 ? 43.652 4.590 -62.243 1.00 41.94 96 ARG A C 1
ATOM 701 O O . ARG A 1 96 ? 44.826 4.931 -62.335 1.00 41.94 96 ARG A O 1
ATOM 708 N N . PHE A 1 97 ? 42.646 5.440 -62.429 1.00 49.06 97 PHE A N 1
ATOM 709 C CA . PHE A 1 97 ? 42.863 6.869 -62.656 1.00 49.06 97 PHE A CA 1
ATOM 710 C C . PHE A 1 97 ? 43.147 7.568 -61.321 1.00 49.06 97 PHE A C 1
ATOM 712 O O . PHE A 1 97 ? 42.255 7.729 -60.492 1.00 49.06 97 PHE A O 1
ATOM 719 N N . ILE A 1 98 ? 44.401 7.966 -61.099 1.00 43.06 98 ILE A N 1
ATOM 720 C CA . ILE A 1 98 ? 44.791 8.872 -60.013 1.00 43.06 98 ILE A CA 1
ATOM 721 C C . ILE A 1 98 ? 45.229 10.180 -60.672 1.00 43.06 98 ILE A C 1
ATOM 723 O O 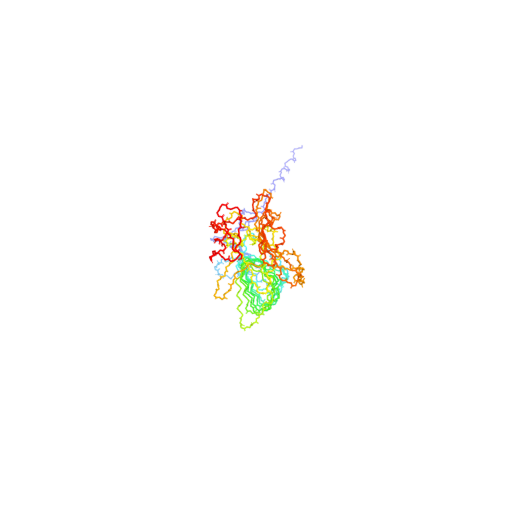. ILE A 1 98 ? 46.372 10.310 -61.095 1.00 43.06 98 ILE A O 1
ATOM 727 N N . GLY A 1 99 ? 44.312 11.138 -60.792 1.00 41.28 99 GLY A N 1
ATOM 728 C CA . GLY A 1 99 ? 44.681 12.534 -61.013 1.00 41.28 99 GLY A CA 1
ATOM 729 C C . GLY A 1 99 ? 44.910 13.178 -59.652 1.00 41.28 99 GLY A C 1
ATOM 730 O O . GLY A 1 99 ? 43.941 13.468 -58.951 1.00 41.28 99 GLY A O 1
ATOM 731 N N . SER A 1 100 ? 46.168 13.330 -59.239 1.00 39.69 100 SER A N 1
ATOM 732 C CA . SER A 1 100 ? 46.534 13.942 -57.960 1.00 39.69 100 SER A CA 1
ATOM 733 C C . SER A 1 100 ? 47.380 15.188 -58.172 1.00 39.69 100 SER A C 1
ATOM 735 O O . SER A 1 100 ? 48.606 15.110 -58.188 1.00 39.69 100 SER A O 1
ATOM 737 N N . ASP A 1 101 ? 46.713 16.335 -58.189 1.00 38.09 101 ASP A N 1
ATOM 738 C CA . ASP A 1 101 ? 47.356 17.621 -57.963 1.00 38.09 101 ASP A CA 1
ATOM 739 C C . ASP A 1 101 ? 46.688 18.175 -56.705 1.00 38.09 101 ASP A C 1
ATOM 741 O O . ASP A 1 101 ? 45.489 18.457 -56.697 1.00 38.09 101 ASP A O 1
ATOM 745 N N . GLY A 1 102 ? 47.433 18.204 -55.600 1.00 39.81 102 GLY A N 1
ATOM 746 C CA . GLY A 1 102 ? 46.954 18.343 -54.221 1.00 39.81 102 GLY A CA 1
ATOM 747 C C . GLY A 1 102 ? 46.264 19.656 -53.831 1.00 39.81 102 GLY A C 1
ATOM 748 O O . GLY A 1 102 ? 46.508 20.144 -52.736 1.00 39.81 102 GLY A O 1
ATOM 749 N N . ASN A 1 103 ? 45.388 20.225 -54.658 1.00 44.78 103 ASN A N 1
ATOM 750 C CA . ASN A 1 103 ? 44.379 21.188 -54.231 1.00 44.78 103 ASN A CA 1
ATOM 751 C C . ASN A 1 103 ? 43.227 21.264 -55.247 1.00 44.78 103 ASN A C 1
ATOM 753 O O . ASN A 1 103 ? 43.284 21.997 -56.225 1.00 44.78 103 ASN A O 1
ATOM 757 N N . ARG A 1 104 ? 42.138 20.551 -54.931 1.00 37.59 104 ARG A N 1
ATOM 758 C CA . ARG A 1 104 ? 40.791 20.670 -55.527 1.00 37.59 104 ARG A CA 1
ATOM 759 C C . ARG A 1 104 ? 40.692 20.364 -57.028 1.00 37.59 104 ARG A C 1
ATOM 761 O O . ARG A 1 104 ? 40.710 21.253 -57.873 1.00 37.59 104 ARG A O 1
ATOM 768 N N . LEU A 1 105 ? 40.369 19.107 -57.330 1.00 43.56 105 LEU A N 1
ATOM 769 C CA . LEU A 1 105 ? 39.742 18.735 -58.595 1.00 43.56 105 LEU A CA 1
ATOM 770 C C . LEU A 1 105 ? 38.275 19.204 -58.581 1.00 43.56 105 LEU A C 1
ATOM 772 O O . LEU A 1 105 ? 37.385 18.516 -58.085 1.00 43.56 105 LEU A O 1
ATOM 776 N N . ALA A 1 106 ? 38.015 20.411 -59.079 1.00 39.84 106 ALA A N 1
ATOM 777 C CA . ALA A 1 106 ? 36.658 20.852 -59.381 1.00 39.84 106 ALA A CA 1
ATOM 778 C C . ALA A 1 106 ? 36.251 20.277 -60.744 1.00 39.84 106 ALA A C 1
ATOM 780 O O . ALA A 1 106 ? 36.373 20.937 -61.774 1.00 39.84 106 ALA A O 1
ATOM 781 N N . THR A 1 107 ? 35.790 19.025 -60.769 1.00 42.47 107 THR A N 1
ATOM 782 C CA . THR A 1 107 ? 35.112 18.487 -61.952 1.00 42.47 107 THR A CA 1
ATOM 783 C C . THR A 1 107 ? 33.750 19.162 -62.072 1.00 42.47 107 THR A C 1
ATOM 785 O O . THR A 1 107 ? 32.799 18.791 -61.384 1.00 42.47 107 THR A O 1
ATOM 788 N N . PHE A 1 108 ? 33.642 20.169 -62.933 1.00 42.22 108 PHE A N 1
ATOM 789 C CA . PHE A 1 108 ? 32.342 20.660 -63.372 1.00 42.22 108 PHE A CA 1
ATOM 790 C C . PHE A 1 108 ? 31.777 19.654 -64.383 1.00 42.22 108 PHE A C 1
ATOM 792 O O . PHE A 1 108 ? 32.242 19.581 -65.513 1.00 42.22 108 PHE A O 1
ATOM 799 N N . ALA A 1 109 ? 30.812 18.849 -63.927 1.00 44.38 109 ALA A N 1
ATOM 800 C CA . ALA A 1 109 ? 29.918 18.016 -64.737 1.00 44.38 109 ALA A CA 1
ATOM 801 C C . ALA A 1 109 ? 30.591 17.172 -65.843 1.00 44.38 109 ALA A C 1
ATOM 803 O O . ALA A 1 109 ? 30.311 17.335 -67.028 1.00 44.38 109 ALA A O 1
ATOM 804 N N . THR A 1 110 ? 31.434 16.209 -65.471 1.00 44.94 110 THR A N 1
ATOM 805 C CA . THR A 1 110 ? 31.837 15.144 -66.399 1.00 44.94 110 THR A CA 1
ATOM 806 C C . THR A 1 110 ? 30.760 14.058 -66.438 1.00 44.94 110 THR A C 1
ATOM 808 O O . THR A 1 110 ? 30.549 13.332 -65.469 1.00 44.94 110 THR A O 1
ATOM 811 N N . ARG A 1 111 ? 30.058 13.929 -67.572 1.00 42.72 111 ARG A N 1
ATOM 812 C CA . ARG A 1 111 ? 29.166 12.793 -67.845 1.00 42.72 111 ARG A CA 1
ATOM 813 C C . ARG A 1 111 ? 29.989 11.671 -68.480 1.00 42.72 111 ARG A C 1
ATOM 815 O O . ARG A 1 111 ? 30.223 11.688 -69.683 1.00 42.72 111 ARG A O 1
ATOM 822 N N . LEU A 1 112 ? 30.434 10.708 -67.678 1.00 49.75 112 LEU A N 1
ATOM 823 C CA . LEU A 1 112 ? 31.012 9.463 -68.191 1.00 49.75 112 LEU A CA 1
ATOM 824 C C . LEU A 1 112 ? 29.879 8.528 -68.633 1.00 49.75 112 LEU A C 1
ATOM 826 O O . LEU A 1 112 ? 29.035 8.159 -67.821 1.00 49.75 112 LEU A O 1
ATOM 830 N N . ILE A 1 113 ? 29.867 8.147 -69.911 1.00 52.31 113 ILE A N 1
ATOM 831 C CA . ILE A 1 113 ? 28.969 7.120 -70.458 1.00 52.31 113 ILE A CA 1
ATOM 832 C C . ILE A 1 113 ? 29.848 5.943 -70.902 1.00 52.31 113 ILE A C 1
ATOM 834 O O . ILE A 1 113 ? 30.279 5.910 -72.054 1.00 52.31 113 ILE A O 1
ATOM 838 N N . PRO A 1 114 ? 30.195 5.007 -70.004 1.00 53.31 114 PRO A N 1
ATOM 839 C CA . PRO A 1 114 ? 30.918 3.809 -70.406 1.00 53.31 114 PRO A CA 1
ATOM 840 C C . PRO A 1 114 ? 30.011 2.908 -71.257 1.00 53.31 114 PRO A C 1
ATOM 842 O O . PRO A 1 114 ? 28.833 2.730 -70.950 1.00 53.31 114 PRO A O 1
ATOM 845 N N . THR A 1 115 ? 30.559 2.336 -72.329 1.00 51.22 115 THR A N 1
ATOM 846 C CA . THR A 1 115 ? 29.852 1.414 -73.239 1.00 51.22 115 THR A CA 1
ATOM 847 C C . THR A 1 115 ? 30.064 -0.065 -72.890 1.00 51.22 115 THR A C 1
ATOM 849 O O . THR A 1 115 ? 29.523 -0.936 -73.566 1.00 51.22 115 THR A O 1
ATOM 852 N N . SER A 1 116 ? 30.832 -0.372 -71.839 1.00 53.88 116 SER A N 1
ATOM 853 C CA . SER A 1 116 ? 31.082 -1.733 -71.349 1.00 53.88 116 SER A CA 1
ATOM 854 C C . SER A 1 116 ? 31.313 -1.755 -69.831 1.00 53.88 116 SER A C 1
ATOM 856 O O . SER A 1 116 ? 31.620 -0.725 -69.228 1.00 53.88 116 SER A O 1
ATOM 858 N N . ASN A 1 117 ? 31.131 -2.924 -69.203 1.00 49.84 117 ASN A N 1
ATOM 859 C CA . ASN A 1 117 ? 31.283 -3.115 -67.756 1.00 49.84 117 ASN A CA 1
ATOM 860 C C . ASN A 1 117 ? 32.700 -2.736 -67.291 1.00 49.84 117 ASN A C 1
ATOM 862 O O . ASN A 1 117 ? 33.671 -3.417 -67.622 1.00 49.84 117 ASN A O 1
ATOM 866 N N . LEU A 1 118 ? 32.818 -1.678 -66.487 1.00 52.84 118 LEU A N 1
ATOM 867 C CA . LEU A 1 118 ? 34.076 -1.312 -65.838 1.00 52.84 118 LEU A CA 1
ATOM 868 C C . LEU A 1 118 ? 34.227 -2.121 -64.545 1.00 52.84 118 LEU A C 1
ATOM 870 O O . LEU A 1 118 ? 33.528 -1.877 -63.565 1.00 52.84 118 LEU A O 1
ATOM 874 N N . GLY A 1 119 ? 35.153 -3.078 -64.532 1.00 44.88 119 GLY A N 1
ATOM 875 C CA . GLY A 1 119 ? 35.593 -3.739 -63.305 1.00 44.88 119 GLY A CA 1
ATOM 876 C C . GLY A 1 119 ? 36.600 -2.860 -62.563 1.00 44.88 119 GLY A C 1
ATOM 877 O O . GLY A 1 119 ? 37.791 -2.900 -62.863 1.00 44.88 119 GLY A O 1
ATOM 878 N N . GLY A 1 120 ? 36.143 -2.048 -61.609 1.00 53.31 120 GLY A N 1
ATOM 879 C CA . GLY A 1 120 ? 37.025 -1.225 -60.780 1.00 53.31 120 GLY A CA 1
ATOM 880 C C . GLY A 1 120 ? 36.277 -0.345 -59.780 1.00 53.31 120 GLY A C 1
ATOM 881 O O . GLY A 1 120 ? 35.126 0.020 -59.998 1.00 53.31 120 GLY A O 1
ATOM 882 N N . SER A 1 121 ? 36.937 0.009 -58.675 1.00 48.84 121 SER A N 1
ATOM 883 C CA . SER A 1 121 ? 36.395 0.936 -57.681 1.00 48.84 121 SER A CA 1
ATOM 884 C C . SER A 1 121 ? 36.510 2.380 -58.176 1.00 48.84 121 SER A C 1
ATOM 886 O O . SER A 1 121 ? 37.598 2.872 -58.478 1.00 48.84 121 SER A O 1
ATOM 888 N N . PHE A 1 122 ? 35.375 3.074 -58.257 1.00 57.81 122 PHE A N 1
ATOM 889 C CA . PHE A 1 122 ? 35.316 4.480 -58.646 1.00 57.81 122 PHE A CA 1
ATOM 890 C C . PHE A 1 122 ? 35.111 5.341 -57.394 1.00 57.81 122 PHE A C 1
ATOM 892 O O . PHE A 1 122 ? 34.083 5.231 -56.731 1.00 57.81 122 PHE A O 1
ATOM 899 N N . ILE A 1 123 ? 36.091 6.180 -57.047 1.00 52.16 123 ILE A N 1
ATOM 900 C CA . ILE A 1 123 ? 35.987 7.132 -55.931 1.00 52.16 123 ILE A CA 1
ATOM 901 C C . ILE A 1 123 ? 35.818 8.527 -56.531 1.00 52.16 123 ILE A C 1
ATOM 903 O O . ILE A 1 123 ? 36.767 9.091 -57.068 1.00 52.16 123 ILE A O 1
ATOM 907 N N . MET A 1 124 ? 34.619 9.101 -56.428 1.00 56.12 124 MET A N 1
ATOM 908 C CA . MET A 1 124 ? 34.386 10.512 -56.748 1.00 56.12 124 MET A CA 1
ATOM 909 C C . MET A 1 124 ? 34.277 11.309 -55.454 1.00 56.12 124 MET A C 1
ATOM 911 O O . MET A 1 124 ? 33.340 11.101 -54.690 1.00 56.12 124 MET A O 1
ATOM 915 N N . SER A 1 125 ? 35.202 12.239 -55.220 1.00 46.22 125 SER A N 1
ATOM 916 C CA . SER A 1 125 ? 35.103 13.203 -54.121 1.00 46.22 125 SER A CA 1
ATOM 917 C C . SER A 1 125 ? 34.803 14.594 -54.678 1.00 46.22 125 SER A C 1
ATOM 919 O O . SER A 1 125 ? 35.630 15.159 -55.392 1.00 46.22 125 SER A O 1
ATOM 921 N N . GLY A 1 126 ? 33.643 15.166 -54.347 1.00 49.31 126 GLY A N 1
ATOM 922 C CA . GLY A 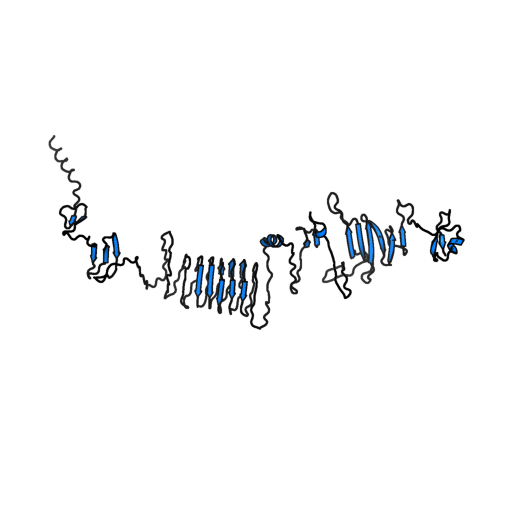1 126 ? 33.278 16.526 -54.751 1.00 49.31 126 GLY A CA 1
ATOM 923 C C . GLY A 1 126 ? 31.897 16.961 -54.254 1.00 49.31 126 GLY A C 1
ATOM 924 O O . GLY A 1 126 ? 31.035 16.134 -53.959 1.00 49.31 126 GLY A O 1
ATOM 925 N N . THR A 1 127 ? 31.685 18.274 -54.155 1.00 44.41 127 THR A N 1
ATOM 926 C CA . THR A 1 127 ? 30.369 18.875 -53.899 1.00 44.41 127 THR A CA 1
ATOM 927 C C . THR A 1 127 ? 29.591 18.850 -55.222 1.00 44.41 127 THR A C 1
ATOM 929 O O . THR A 1 127 ? 29.963 19.583 -56.133 1.00 44.41 127 THR A O 1
ATOM 932 N N . ASN A 1 128 ? 28.549 18.014 -55.344 1.00 49.38 128 ASN A N 1
ATOM 933 C CA . ASN A 1 128 ? 27.719 17.805 -56.553 1.00 49.38 128 ASN A CA 1
ATOM 934 C C . ASN A 1 128 ? 28.297 16.857 -57.630 1.00 49.38 128 ASN A C 1
ATOM 936 O O . ASN A 1 128 ? 28.283 17.176 -58.819 1.00 49.38 128 ASN A O 1
ATOM 940 N N . ALA A 1 129 ? 28.776 15.670 -57.248 1.00 51.66 129 ALA A N 1
ATOM 941 C CA . ALA A 1 129 ? 29.063 14.612 -58.223 1.00 51.66 129 ALA A CA 1
ATOM 942 C C . ALA A 1 129 ? 27.754 13.946 -58.694 1.00 51.66 129 ALA A C 1
ATOM 944 O O . ALA A 1 129 ? 26.966 13.480 -57.868 1.00 51.66 129 ALA A O 1
ATOM 945 N N . TYR A 1 130 ? 27.531 13.896 -60.011 1.00 48.00 130 TYR A N 1
ATOM 946 C CA . TYR A 1 130 ? 26.383 13.228 -60.627 1.00 48.00 130 TYR A CA 1
ATOM 947 C C . TYR A 1 130 ? 26.876 12.103 -61.540 1.00 48.00 130 TYR A C 1
ATOM 949 O O . TYR A 1 130 ? 27.658 12.345 -62.458 1.00 48.00 130 TYR A O 1
ATOM 957 N N . VAL A 1 131 ? 26.418 10.876 -61.289 1.00 57.44 131 VAL A N 1
ATOM 958 C CA . VAL A 1 131 ? 26.746 9.695 -62.096 1.00 57.44 131 VAL A CA 1
ATOM 959 C C . VAL A 1 131 ? 25.444 9.159 -62.674 1.00 57.44 131 VAL A C 1
ATOM 961 O O . VAL A 1 131 ? 24.682 8.490 -61.984 1.00 57.44 131 VAL A O 1
ATOM 964 N N . GLY A 1 132 ? 25.167 9.493 -63.934 1.00 50.62 132 GLY A N 1
ATOM 965 C CA . GLY A 1 132 ? 24.035 8.930 -64.666 1.00 50.62 132 GLY A CA 1
ATOM 966 C C . GLY A 1 132 ? 24.472 7.669 -65.401 1.00 50.62 132 GLY A C 1
ATOM 967 O O . GLY A 1 132 ? 25.289 7.767 -66.315 1.00 50.62 132 GLY A O 1
ATOM 968 N N . LEU A 1 133 ? 23.937 6.508 -65.021 1.00 53.22 133 LEU A N 1
ATOM 969 C CA . LEU A 1 133 ? 24.266 5.231 -65.661 1.00 53.22 133 LEU A CA 1
ATOM 970 C C . LEU A 1 133 ? 23.106 4.722 -66.521 1.00 53.22 133 LEU A C 1
ATOM 972 O O . LEU A 1 133 ? 21.947 4.852 -66.118 1.00 53.22 133 LEU A O 1
ATOM 976 N N . PRO A 1 134 ? 23.393 4.124 -67.690 1.00 52.84 134 PRO A N 1
ATOM 977 C CA . PRO A 1 134 ? 22.388 3.399 -68.457 1.00 52.84 134 PRO A CA 1
ATOM 978 C C . PRO A 1 134 ? 21.904 2.149 -67.701 1.00 52.84 134 PRO A C 1
ATOM 980 O O . PRO A 1 134 ? 22.584 1.632 -66.812 1.00 52.84 134 PRO A O 1
ATOM 983 N N . SER A 1 135 ? 20.722 1.650 -68.072 1.00 49.03 135 SER A N 1
ATOM 984 C CA . SER A 1 135 ? 19.982 0.604 -67.350 1.00 49.03 135 SER A CA 1
ATOM 985 C C . SER A 1 135 ? 20.655 -0.769 -67.285 1.00 49.03 135 SER A C 1
ATOM 987 O O . SER A 1 135 ? 20.248 -1.626 -66.504 1.00 49.03 135 SER A O 1
ATOM 989 N N . GLU A 1 136 ? 21.693 -0.974 -68.088 1.00 46.62 136 GLU A N 1
ATOM 990 C CA . GLU A 1 136 ? 22.388 -2.254 -68.247 1.00 46.62 136 GLU A CA 1
ATOM 991 C C . GLU A 1 136 ? 23.702 -2.323 -67.447 1.00 46.62 136 GLU A C 1
ATOM 993 O O . GLU A 1 136 ? 24.407 -3.327 -67.494 1.00 46.62 136 GLU A O 1
ATOM 998 N N . PHE A 1 137 ? 24.040 -1.277 -66.681 1.00 51.84 137 PHE A N 1
ATOM 999 C CA . PHE A 1 137 ? 25.316 -1.200 -65.968 1.00 51.84 137 PHE A CA 1
ATOM 1000 C C . PHE A 1 137 ? 25.261 -1.867 -64.580 1.00 51.84 137 PHE A C 1
ATOM 1002 O O . PHE A 1 137 ? 24.570 -1.412 -63.656 1.00 51.84 137 PHE A O 1
ATOM 1009 N N . GLY A 1 138 ? 26.017 -2.955 -64.416 1.00 48.25 138 GLY A N 1
ATOM 1010 C CA . GLY A 1 138 ? 26.228 -3.632 -63.136 1.00 48.25 138 GLY A CA 1
ATOM 1011 C C . GLY A 1 138 ? 27.502 -3.140 -62.452 1.00 48.25 138 GLY A C 1
ATOM 1012 O O . GLY A 1 138 ? 28.583 -3.246 -63.021 1.00 48.25 138 GLY A O 1
ATOM 1013 N N . PHE A 1 139 ? 27.398 -2.638 -61.220 1.00 50.66 139 PHE A N 1
ATOM 1014 C CA . PHE A 1 139 ? 28.571 -2.502 -60.356 1.00 50.66 139 PHE A CA 1
ATOM 1015 C C . PHE A 1 139 ? 28.911 -3.878 -59.777 1.00 50.66 139 PHE A C 1
ATOM 1017 O O . PHE A 1 139 ? 28.023 -4.572 -59.278 1.00 50.66 139 PHE A O 1
ATOM 1024 N N . SER A 1 140 ? 30.181 -4.282 -59.827 1.00 47.28 140 SER A N 1
ATOM 1025 C CA . SER A 1 140 ? 30.664 -5.388 -58.997 1.00 47.28 140 SER A CA 1
ATOM 1026 C C . SER A 1 140 ? 30.766 -4.918 -57.544 1.00 47.28 140 SER A C 1
ATOM 1028 O O . SER A 1 140 ? 31.206 -3.794 -57.312 1.00 47.28 140 SER A O 1
ATOM 1030 N N . ALA A 1 141 ? 30.392 -5.772 -56.590 1.00 47.78 141 ALA A N 1
ATOM 1031 C CA . ALA A 1 141 ? 30.380 -5.474 -55.156 1.00 47.78 141 ALA A CA 1
ATOM 1032 C C . ALA A 1 141 ? 31.648 -4.734 -54.673 1.00 47.78 141 ALA A C 1
ATOM 1034 O O . ALA A 1 141 ? 32.760 -5.229 -54.874 1.00 47.78 141 ALA A O 1
ATOM 1035 N N . GLY A 1 142 ? 31.483 -3.581 -54.008 1.00 50.16 142 GLY A N 1
ATOM 1036 C CA . GLY A 1 142 ? 32.575 -2.868 -53.328 1.00 50.16 142 GLY A CA 1
ATOM 1037 C C . GLY A 1 142 ? 32.864 -1.438 -53.803 1.00 50.16 142 GLY A C 1
ATOM 1038 O O . GLY A 1 142 ? 33.953 -0.927 -53.530 1.00 50.16 142 GLY A O 1
ATOM 1039 N N . SER A 1 143 ? 31.937 -0.773 -54.491 1.00 53.47 143 SER A N 1
ATOM 1040 C CA . SER A 1 143 ? 32.058 0.641 -54.857 1.00 53.47 143 SER A CA 1
ATOM 1041 C C . SER A 1 143 ? 31.583 1.547 -53.713 1.00 53.47 143 SER A C 1
ATOM 1043 O O . SER A 1 143 ? 30.554 1.320 -53.078 1.00 53.47 143 SER A O 1
ATOM 1045 N N . TYR A 1 144 ? 32.350 2.606 -53.444 1.00 54.66 144 TYR A N 1
ATOM 1046 C CA . TYR A 1 144 ? 32.081 3.569 -52.374 1.00 54.66 144 TYR A CA 1
ATOM 1047 C C . TYR A 1 144 ? 31.819 4.945 -52.983 1.00 54.66 144 TYR A C 1
ATOM 1049 O O . TYR A 1 144 ? 32.737 5.588 -53.490 1.00 54.66 144 TYR A O 1
ATOM 1057 N N . ALA A 1 145 ? 30.584 5.438 -52.893 1.00 56.75 145 ALA A N 1
ATOM 1058 C CA . ALA A 1 145 ? 30.305 6.848 -53.150 1.00 56.75 145 ALA A CA 1
ATOM 1059 C C . ALA A 1 145 ? 30.470 7.626 -51.837 1.00 56.75 145 ALA A C 1
ATOM 1061 O O . ALA A 1 145 ? 29.703 7.409 -50.897 1.00 56.75 145 ALA A O 1
ATOM 1062 N N . ILE A 1 146 ? 31.479 8.505 -51.775 1.00 55.09 146 ILE A N 1
ATOM 1063 C CA . ILE A 1 146 ? 31.792 9.339 -50.606 1.00 55.09 146 ILE A CA 1
ATOM 1064 C C . ILE A 1 146 ? 31.660 10.811 -51.003 1.00 55.09 146 ILE A C 1
ATOM 1066 O O . ILE A 1 146 ? 32.539 11.371 -51.655 1.00 55.09 146 ILE A O 1
ATOM 1070 N N . GLY A 1 147 ? 30.566 11.459 -50.601 1.00 55.31 147 GLY A N 1
ATOM 1071 C CA . GLY A 1 147 ? 30.321 12.867 -50.915 1.00 55.31 147 GLY A CA 1
ATOM 1072 C C . GLY A 1 147 ? 29.375 13.562 -49.937 1.00 55.31 147 GLY A C 1
ATOM 1073 O O . GLY A 1 147 ? 28.550 12.938 -49.271 1.00 55.31 147 GLY A O 1
ATOM 1074 N N . SER A 1 148 ? 29.502 14.888 -49.838 1.00 50.19 148 SER A N 1
ATOM 1075 C CA . SER A 1 148 ? 28.640 15.730 -48.997 1.00 50.19 148 SER A CA 1
ATOM 1076 C C . SER A 1 148 ? 27.256 15.975 -49.606 1.00 50.19 148 SER A C 1
ATOM 1078 O O . SER A 1 148 ? 26.351 16.429 -48.910 1.00 50.19 148 SER A O 1
ATOM 1080 N N . SER A 1 149 ? 27.085 15.696 -50.901 1.00 57.44 149 SER A N 1
ATOM 1081 C CA . SER A 1 149 ? 25.819 15.720 -51.642 1.00 57.44 149 SER A CA 1
ATOM 1082 C C . SER A 1 149 ? 25.955 14.797 -52.851 1.00 57.44 149 SER A C 1
ATOM 1084 O O . SER A 1 149 ? 26.514 15.192 -53.874 1.00 57.44 149 SER A O 1
ATOM 1086 N N . SER A 1 150 ? 25.510 13.551 -52.704 1.00 55.69 150 SER A N 1
ATOM 1087 C CA . SER A 1 150 ? 25.609 12.518 -53.740 1.00 55.69 150 SER A CA 1
ATOM 1088 C C . SER A 1 150 ? 24.205 12.058 -54.110 1.00 55.69 150 SER A C 1
ATOM 1090 O O . SER A 1 150 ? 23.435 11.661 -53.235 1.00 55.69 150 SER A O 1
ATOM 1092 N N . ARG A 1 151 ? 23.870 12.119 -55.401 1.00 61.75 151 ARG A N 1
ATOM 1093 C CA . ARG A 1 151 ? 22.631 11.550 -55.937 1.00 61.75 151 ARG A CA 1
ATOM 1094 C C . ARG A 1 151 ? 22.982 10.362 -56.817 1.00 61.75 151 ARG A C 1
ATOM 1096 O O . ARG A 1 151 ? 23.754 10.518 -57.761 1.00 61.75 151 ARG A O 1
ATOM 1103 N N . VAL A 1 152 ? 22.432 9.197 -56.494 1.00 64.31 152 VAL A N 1
ATOM 1104 C CA . VAL A 1 152 ? 22.552 7.992 -57.323 1.00 64.31 152 VAL A CA 1
ATOM 1105 C C . VAL A 1 152 ? 21.160 7.674 -57.849 1.00 64.31 152 VAL A C 1
ATOM 1107 O O . VAL A 1 152 ? 20.281 7.295 -57.078 1.00 64.31 152 VAL A O 1
ATOM 1110 N N . GLU A 1 153 ? 20.957 7.871 -59.150 1.00 64.38 153 GLU A N 1
ATOM 1111 C CA . GLU A 1 153 ? 19.765 7.408 -59.863 1.00 64.38 153 GLU A CA 1
ATOM 1112 C C . GLU A 1 153 ? 20.145 6.161 -60.657 1.00 64.38 153 GLU A C 1
ATOM 1114 O O . GLU A 1 153 ? 21.006 6.227 -61.539 1.00 64.38 153 GLU A O 1
ATOM 1119 N N . LYS A 1 154 ? 19.512 5.023 -60.360 1.00 61.72 154 LYS A N 1
ATOM 1120 C CA . LYS A 1 154 ? 19.699 3.799 -61.144 1.00 61.72 154 LYS A CA 1
ATOM 1121 C C . LYS A 1 154 ? 18.354 3.207 -61.550 1.00 61.72 154 LYS A C 1
ATOM 1123 O O . LYS A 1 154 ? 17.521 2.882 -60.708 1.00 61.72 154 LYS A O 1
ATOM 1128 N N . ASN A 1 155 ? 18.201 3.001 -62.856 1.00 59.47 155 ASN A N 1
ATOM 1129 C CA . ASN A 1 155 ? 17.123 2.223 -63.457 1.00 59.47 155 ASN A CA 1
ATOM 1130 C C . ASN A 1 155 ? 17.653 0.834 -63.848 1.00 59.47 155 ASN A C 1
ATOM 1132 O O . ASN A 1 155 ? 18.075 0.669 -64.982 1.00 59.47 155 ASN A O 1
ATOM 1136 N N . GLY A 1 156 ? 17.676 -0.162 -62.955 1.00 59.06 156 GLY A N 1
ATOM 1137 C CA . GLY A 1 156 ? 18.092 -1.521 -63.348 1.00 59.06 156 GLY A CA 1
ATOM 1138 C C . GLY A 1 156 ? 18.467 -2.453 -62.195 1.00 59.06 156 GLY A C 1
ATOM 1139 O O . GLY A 1 156 ? 18.877 -2.003 -61.131 1.00 59.06 156 GLY A O 1
ATOM 1140 N N . SER A 1 157 ? 18.358 -3.764 -62.431 1.00 52.53 157 SER A N 1
ATOM 1141 C CA . SER A 1 157 ? 18.390 -4.814 -61.406 1.00 52.53 157 SER A CA 1
ATOM 1142 C C . SER A 1 157 ? 19.727 -4.941 -60.654 1.00 52.53 157 SER A C 1
ATOM 1144 O O . SER A 1 157 ? 20.776 -5.130 -61.266 1.00 52.53 157 SER A O 1
ATOM 1146 N N . ALA A 1 158 ? 19.619 -4.940 -59.318 1.00 54.66 158 ALA A N 1
ATOM 1147 C CA . ALA A 1 158 ? 20.634 -5.190 -58.282 1.00 54.66 158 ALA A CA 1
ATOM 1148 C C . ALA A 1 158 ? 21.661 -4.065 -57.999 1.00 54.66 158 ALA A C 1
ATOM 1150 O O . ALA A 1 158 ? 22.302 -3.508 -58.898 1.00 54.66 158 ALA A O 1
ATOM 1151 N N . PHE A 1 159 ? 21.819 -3.758 -56.704 1.00 57.00 159 PHE A N 1
ATOM 1152 C CA . PHE A 1 159 ? 22.854 -2.893 -56.129 1.00 57.00 159 PHE A CA 1
ATOM 1153 C C . PHE A 1 159 ? 23.355 -3.571 -54.835 1.00 57.00 159 PHE A C 1
ATOM 1155 O O . PHE A 1 159 ? 22.585 -3.770 -53.901 1.00 57.00 159 PHE A O 1
ATOM 1162 N N . ASN A 1 160 ? 24.634 -3.947 -54.779 1.00 52.47 160 ASN A N 1
ATOM 1163 C CA . ASN A 1 160 ? 25.292 -4.463 -53.568 1.00 52.47 160 ASN A CA 1
ATOM 1164 C C . ASN A 1 160 ? 26.412 -3.502 -53.182 1.00 52.47 160 ASN A C 1
ATOM 1166 O O . ASN A 1 160 ? 27.589 -3.825 -53.332 1.00 52.47 160 ASN A O 1
ATOM 1170 N N . ASP A 1 161 ? 26.051 -2.294 -52.754 1.00 59.62 161 ASP A N 1
ATOM 1171 C CA . ASP A 1 161 ? 27.046 -1.280 -52.421 1.00 59.62 161 ASP A CA 1
ATOM 1172 C C . ASP A 1 161 ? 26.736 -0.520 -51.141 1.00 59.62 161 ASP A C 1
ATOM 1174 O O . ASP A 1 161 ? 25.585 -0.359 -50.726 1.00 59.62 161 ASP A O 1
ATOM 1178 N N . ARG A 1 162 ? 27.827 -0.052 -50.527 1.00 60.47 162 ARG A N 1
ATOM 1179 C CA . ARG A 1 162 ? 27.827 0.719 -49.292 1.00 60.47 162 ARG A CA 1
ATOM 1180 C C . ARG A 1 162 ? 27.865 2.206 -49.613 1.00 60.47 162 ARG A C 1
ATOM 1182 O O . ARG A 1 162 ? 28.897 2.735 -50.025 1.00 60.47 162 ARG A O 1
ATOM 1189 N N . LEU A 1 163 ? 26.757 2.902 -49.377 1.00 63.62 163 LEU A N 1
ATOM 1190 C CA . LEU A 1 163 ? 26.690 4.352 -49.556 1.00 63.62 163 LEU A CA 1
ATOM 1191 C C . LEU A 1 163 ? 27.116 5.069 -48.268 1.00 63.62 163 LEU A C 1
ATOM 1193 O O . LEU A 1 163 ? 26.593 4.755 -47.195 1.00 63.62 163 LEU A O 1
ATOM 1197 N N . VAL A 1 164 ? 28.042 6.031 -48.365 1.00 61.06 164 VAL A N 1
ATOM 1198 C CA . VAL A 1 164 ? 28.514 6.826 -47.218 1.00 61.06 164 VAL A CA 1
ATOM 1199 C C . VAL A 1 164 ? 28.539 8.313 -47.572 1.00 61.06 164 VAL A C 1
ATOM 1201 O O . VAL A 1 164 ? 29.459 8.779 -48.233 1.00 61.06 164 VAL A O 1
ATOM 1204 N N . GLY A 1 165 ? 27.560 9.104 -47.126 1.00 60.75 165 GLY A N 1
ATOM 1205 C CA . GLY A 1 165 ? 27.545 10.540 -47.441 1.00 60.75 165 GLY A CA 1
ATOM 1206 C C . GLY A 1 165 ? 26.589 11.364 -46.589 1.00 60.75 165 GLY A C 1
ATOM 1207 O O . GLY A 1 165 ? 25.506 10.903 -46.255 1.00 60.75 165 GLY A O 1
ATOM 1208 N N . SER A 1 166 ? 26.970 12.605 -46.261 1.00 53.44 166 SER A N 1
ATOM 1209 C CA . SER A 1 166 ? 26.236 13.443 -45.299 1.00 53.44 166 SER A CA 1
ATOM 1210 C C . SER A 1 166 ? 24.907 14.001 -45.818 1.00 53.44 166 SER A C 1
ATOM 1212 O O . SER A 1 166 ? 24.070 14.343 -44.991 1.00 53.44 166 SER A O 1
ATOM 1214 N N . LYS A 1 167 ? 24.682 14.042 -47.140 1.00 61.91 167 LYS A N 1
ATOM 1215 C CA . LYS A 1 167 ? 23.381 14.290 -47.798 1.00 61.91 167 LYS A CA 1
ATOM 1216 C C . LYS A 1 167 ? 23.261 13.424 -49.049 1.00 61.91 167 LYS A C 1
ATOM 1218 O O . LYS A 1 167 ? 23.438 13.899 -50.170 1.00 61.91 167 LYS A O 1
ATOM 1223 N N . ALA A 1 168 ? 23.041 12.133 -48.868 1.00 58.75 168 ALA A N 1
ATOM 1224 C CA . ALA A 1 168 ? 22.819 11.254 -50.002 1.00 58.75 168 ALA A CA 1
ATOM 1225 C C . ALA A 1 168 ? 21.322 11.123 -50.299 1.00 58.75 168 ALA A C 1
ATOM 1227 O O . ALA A 1 168 ? 20.527 10.957 -49.376 1.00 58.75 168 ALA A O 1
ATOM 1228 N N . SER A 1 169 ? 20.958 11.199 -51.577 1.00 62.41 169 SER A N 1
ATOM 1229 C CA . SER A 1 169 ? 19.645 10.778 -52.058 1.00 62.41 169 SER A CA 1
ATOM 1230 C C . SER A 1 169 ? 19.848 9.635 -53.035 1.00 62.41 169 SER A C 1
ATOM 1232 O O . SER A 1 169 ? 20.628 9.734 -53.985 1.00 62.41 169 SER A O 1
ATOM 1234 N N . VAL A 1 170 ? 19.181 8.527 -52.760 1.00 66.19 170 VAL A N 1
ATOM 1235 C CA . VAL A 1 170 ? 19.181 7.352 -53.620 1.00 66.19 170 VAL A CA 1
ATOM 1236 C C . VAL A 1 170 ? 17.767 7.223 -54.141 1.00 66.19 170 VAL A C 1
ATOM 1238 O O . VAL A 1 170 ? 16.848 7.183 -53.326 1.00 66.19 170 VAL A O 1
ATOM 1241 N N . ASP A 1 171 ? 17.617 7.230 -55.464 1.00 70.25 171 ASP A N 1
ATOM 1242 C CA . ASP A 1 171 ? 16.361 6.928 -56.150 1.00 70.25 171 ASP A CA 1
ATOM 1243 C C . ASP A 1 171 ? 16.591 5.655 -56.967 1.00 70.25 171 ASP A C 1
ATOM 1245 O O . ASP A 1 171 ? 17.304 5.650 -57.978 1.00 70.25 171 ASP A O 1
ATOM 1249 N N . ILE A 1 172 ? 16.073 4.544 -56.454 1.00 65.44 172 ILE A N 1
ATOM 1250 C CA . ILE A 1 172 ? 16.164 3.233 -57.100 1.00 65.44 172 ILE A CA 1
ATOM 1251 C C . ILE A 1 172 ? 14.769 2.897 -57.556 1.00 65.44 172 ILE A C 1
ATOM 1253 O O . ILE A 1 172 ? 13.878 2.872 -56.716 1.00 65.44 172 ILE A O 1
ATOM 1257 N N . SER A 1 173 ? 14.610 2.627 -58.852 1.00 61.47 173 SER A N 1
ATOM 1258 C CA . SER A 1 173 ? 13.340 2.202 -59.444 1.00 61.47 173 SER A CA 1
ATOM 1259 C C . SER A 1 173 ? 13.168 0.678 -59.495 1.00 61.47 173 SER A C 1
ATOM 1261 O O . SER A 1 173 ? 12.047 0.217 -59.661 1.00 61.47 173 SER A O 1
ATOM 1263 N N . ASN A 1 174 ? 14.258 -0.103 -59.386 1.00 59.19 174 ASN A N 1
ATOM 1264 C CA . ASN A 1 174 ? 14.292 -1.573 -59.304 1.00 59.19 174 ASN A CA 1
ATOM 1265 C C . ASN A 1 174 ? 15.693 -2.040 -58.840 1.00 59.19 174 ASN A C 1
ATOM 1267 O O . ASN A 1 174 ? 16.632 -1.916 -59.614 1.00 59.19 174 ASN A O 1
ATOM 1271 N N . GLY A 1 175 ? 15.876 -2.592 -57.629 1.00 62.31 175 GLY A N 1
ATOM 1272 C CA . GLY A 1 175 ? 17.187 -3.102 -57.162 1.00 62.31 175 GLY A CA 1
ATOM 1273 C C . GLY A 1 175 ? 17.316 -3.292 -55.641 1.00 62.31 175 GLY A C 1
ATOM 1274 O O . GLY A 1 175 ? 16.461 -2.841 -54.895 1.00 62.31 175 GLY A O 1
ATOM 1275 N N . THR A 1 176 ? 18.355 -3.984 -55.166 1.00 59.66 176 THR A N 1
ATOM 1276 C CA . THR A 1 176 ? 18.642 -4.162 -53.724 1.00 59.66 176 THR A CA 1
ATOM 1277 C C . THR A 1 176 ? 19.460 -2.999 -53.148 1.00 59.66 176 THR A C 1
ATOM 1279 O O . THR A 1 176 ? 20.149 -2.344 -53.910 1.00 59.66 176 THR A O 1
ATOM 1282 N N . VAL A 1 177 ? 19.398 -2.710 -51.842 1.00 63.78 177 VAL A N 1
ATOM 1283 C CA . VAL A 1 177 ? 20.377 -1.867 -51.115 1.00 63.78 177 VAL A CA 1
ATOM 1284 C C . VAL A 1 177 ? 20.777 -2.582 -49.832 1.00 63.78 177 VAL A C 1
ATOM 1286 O O . VAL A 1 177 ? 20.003 -2.619 -48.876 1.00 63.78 177 VAL A O 1
ATOM 1289 N N . ASP A 1 178 ? 21.993 -3.120 -49.793 1.00 65.06 178 ASP A N 1
ATOM 1290 C CA . ASP A 1 178 ? 22.460 -3.900 -48.641 1.00 65.06 178 ASP A CA 1
ATOM 1291 C C . ASP A 1 178 ? 22.800 -3.024 -47.424 1.00 65.06 178 ASP A C 1
ATOM 1293 O O . ASP A 1 178 ? 22.415 -3.347 -46.300 1.00 65.06 178 ASP A O 1
ATOM 1297 N N . ASN A 1 179 ? 23.524 -1.909 -47.606 1.00 64.12 179 ASN A N 1
ATOM 1298 C CA . ASN A 1 179 ? 23.959 -1.096 -46.467 1.00 64.12 179 ASN A CA 1
ATOM 1299 C C . ASN A 1 179 ? 24.132 0.395 -46.805 1.00 64.12 179 ASN A C 1
ATOM 1301 O O . ASN A 1 179 ? 25.088 0.797 -47.466 1.00 64.12 179 ASN A O 1
ATOM 1305 N N . ALA A 1 180 ? 23.238 1.248 -46.313 1.00 64.62 180 ALA A N 1
ATOM 1306 C CA . ALA A 1 180 ? 23.347 2.700 -46.440 1.00 64.62 180 ALA A CA 1
ATOM 1307 C C . ALA A 1 180 ? 23.726 3.305 -45.081 1.00 64.62 180 ALA A C 1
ATOM 1309 O O . ALA A 1 180 ? 22.936 3.241 -44.148 1.00 64.62 180 ALA A O 1
ATOM 1310 N N . THR A 1 181 ? 24.917 3.898 -44.941 1.00 63.00 181 THR A N 1
ATOM 1311 C CA . THR A 1 181 ? 25.410 4.437 -43.654 1.00 63.00 181 THR A CA 1
ATOM 1312 C C . THR A 1 181 ? 25.732 5.929 -43.732 1.00 63.00 181 THR A C 1
ATOM 1314 O O . THR A 1 181 ? 26.443 6.360 -44.628 1.00 63.00 181 THR A O 1
ATOM 1317 N N . GLY A 1 182 ? 25.292 6.730 -42.756 1.00 56.72 182 GLY A N 1
ATOM 1318 C CA . GLY A 1 182 ? 25.750 8.119 -42.569 1.00 56.72 182 GLY A CA 1
ATOM 1319 C C . GLY A 1 182 ? 24.948 9.203 -43.300 1.00 56.72 182 GLY A C 1
ATOM 1320 O O . GLY A 1 182 ? 25.435 10.324 -43.440 1.00 56.72 182 GLY A O 1
ATOM 1321 N N . ILE A 1 183 ? 23.730 8.889 -43.738 1.00 56.03 183 ILE A N 1
ATOM 1322 C CA . ILE A 1 183 ? 22.870 9.788 -44.519 1.00 56.03 183 ILE A CA 1
ATOM 1323 C C . ILE A 1 183 ? 22.164 10.803 -43.595 1.00 56.03 183 ILE A C 1
ATOM 1325 O O . ILE A 1 183 ? 21.439 10.388 -42.694 1.00 56.03 183 ILE A O 1
ATOM 1329 N N . ASN A 1 184 ? 22.350 12.119 -43.812 1.00 58.59 184 ASN A N 1
ATOM 1330 C CA . ASN A 1 184 ? 21.402 13.168 -43.374 1.00 58.59 184 ASN A CA 1
ATOM 1331 C C . ASN A 1 184 ? 20.620 13.693 -44.590 1.00 58.59 184 ASN A C 1
ATOM 1333 O O . ASN A 1 184 ? 20.817 14.820 -45.049 1.00 58.59 184 ASN A O 1
ATOM 1337 N N . GLY A 1 185 ? 19.784 12.839 -45.174 1.00 62.88 185 GLY A N 1
ATOM 1338 C CA . GLY A 1 185 ? 19.082 13.100 -46.429 1.00 62.88 185 GLY A CA 1
ATOM 1339 C C . GLY A 1 185 ? 17.870 12.194 -46.625 1.00 62.88 185 GLY A C 1
ATOM 1340 O O . GLY A 1 185 ? 17.543 11.377 -45.768 1.00 62.88 185 GLY A O 1
ATOM 1341 N N . GLU A 1 186 ? 17.184 12.371 -47.750 1.00 61.25 186 GLU A N 1
ATOM 1342 C CA . GLU A 1 186 ? 15.974 11.628 -48.094 1.00 61.25 186 GLU A CA 1
ATOM 1343 C C . GLU A 1 186 ? 16.310 10.431 -48.995 1.00 61.25 186 GLU A C 1
ATOM 1345 O O . GLU A 1 186 ? 16.905 10.593 -50.066 1.00 61.25 186 GLU A O 1
ATOM 1350 N N . VAL A 1 187 ? 15.929 9.229 -48.561 1.00 66.44 187 VAL A N 1
ATOM 1351 C CA . VAL A 1 187 ? 16.070 7.993 -49.342 1.00 66.44 187 VAL A CA 1
ATOM 1352 C C . VAL A 1 187 ? 14.721 7.685 -49.985 1.00 66.44 187 VAL A C 1
ATOM 1354 O O . VAL A 1 187 ? 13.739 7.470 -49.274 1.00 66.44 187 VAL A O 1
ATOM 1357 N N . TRP A 1 188 ? 14.680 7.654 -51.319 1.00 65.44 188 TRP A N 1
ATOM 1358 C CA . TRP A 1 188 ? 13.485 7.325 -52.093 1.00 65.44 188 TRP A CA 1
ATOM 1359 C C . TRP A 1 188 ? 13.658 5.942 -52.719 1.00 65.44 188 TRP A C 1
ATOM 1361 O O . TRP A 1 188 ? 14.478 5.739 -53.607 1.00 65.44 188 TRP A O 1
ATOM 1371 N N . MET A 1 189 ? 12.869 4.968 -52.286 1.00 63.25 189 MET A N 1
ATOM 1372 C CA . MET A 1 189 ? 12.833 3.659 -52.939 1.00 63.25 189 MET A CA 1
ATOM 1373 C C . MET A 1 189 ? 11.531 3.548 -53.729 1.00 63.25 189 MET A C 1
ATOM 1375 O O . MET A 1 189 ? 10.450 3.531 -53.141 1.00 63.25 189 MET A O 1
ATOM 1379 N N . ARG A 1 190 ? 11.612 3.505 -55.062 1.00 62.59 190 ARG A N 1
ATOM 1380 C CA . ARG A 1 190 ? 10.462 3.369 -55.968 1.00 62.59 190 ARG A CA 1
ATOM 1381 C C . ARG A 1 190 ? 10.554 1.997 -56.677 1.00 62.59 190 ARG A C 1
ATOM 1383 O O . ARG A 1 190 ? 11.625 1.557 -57.043 1.00 62.59 190 ARG A O 1
ATOM 1390 N N . GLY A 1 191 ? 9.456 1.267 -56.864 1.00 65.12 191 GLY A N 1
ATOM 1391 C CA . GLY A 1 191 ? 9.471 -0.031 -57.586 1.00 65.12 191 GLY A CA 1
ATOM 1392 C C . GLY A 1 191 ? 9.979 -1.245 -56.784 1.00 65.12 191 GLY A C 1
ATOM 1393 O O . GLY A 1 191 ? 9.934 -1.219 -55.571 1.00 65.12 191 GLY A O 1
ATOM 1394 N N . THR A 1 192 ? 10.379 -2.367 -57.397 1.00 60.28 192 THR A N 1
ATOM 1395 C CA . THR A 1 192 ? 10.342 -3.696 -56.721 1.00 60.28 192 THR A CA 1
ATOM 1396 C C . THR A 1 192 ? 11.611 -4.110 -55.941 1.00 60.28 192 THR A C 1
ATOM 1398 O O 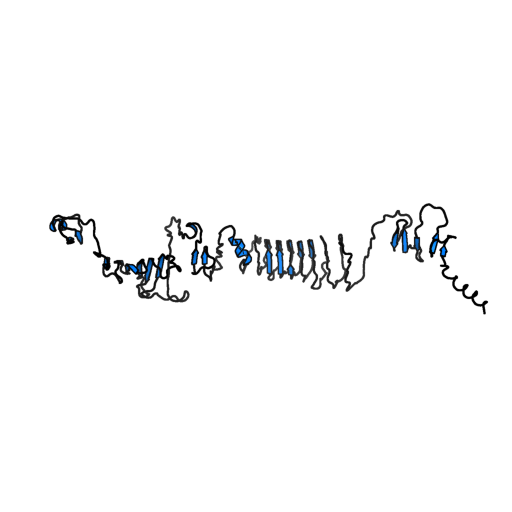. THR A 1 192 ? 11.951 -5.292 -55.891 1.00 60.28 192 THR A O 1
ATOM 1401 N N . GLY A 1 193 ? 12.357 -3.160 -55.376 1.00 58.94 193 GLY A N 1
ATOM 1402 C CA . GLY A 1 193 ? 13.660 -3.373 -54.724 1.00 58.94 193 GLY A CA 1
ATOM 1403 C C . GLY A 1 193 ? 13.716 -3.579 -53.190 1.00 58.94 193 GLY A C 1
ATOM 1404 O O . GLY A 1 193 ? 13.105 -2.839 -52.434 1.00 58.94 193 GLY A O 1
ATOM 1405 N N . TYR A 1 194 ? 14.529 -4.507 -52.676 1.00 60.59 194 TYR A N 1
ATOM 1406 C CA . TYR A 1 194 ? 14.664 -4.739 -51.219 1.00 60.59 194 TYR A CA 1
ATOM 1407 C C . TYR A 1 194 ? 15.779 -3.884 -50.580 1.00 60.59 194 TYR A C 1
ATOM 1409 O O . TYR A 1 194 ? 16.815 -3.681 -51.202 1.00 60.59 194 TYR A O 1
ATOM 1417 N N . SER A 1 195 ? 15.633 -3.434 -49.328 1.00 59.88 195 SER A N 1
ATOM 1418 C CA . SER A 1 195 ? 16.757 -2.914 -48.523 1.00 59.88 195 SER A CA 1
ATOM 1419 C C . SER A 1 195 ? 16.958 -3.734 -47.251 1.00 59.88 195 SER A C 1
ATOM 1421 O O . SER A 1 195 ? 15.981 -4.220 -46.682 1.00 59.88 195 SER A O 1
ATOM 1423 N N . ASP A 1 196 ? 18.217 -3.896 -46.831 1.00 65.25 196 ASP A N 1
ATOM 1424 C CA . ASP A 1 196 ? 18.598 -4.688 -45.652 1.00 65.25 196 ASP A CA 1
ATOM 1425 C C . ASP A 1 196 ? 18.953 -3.789 -44.451 1.00 65.25 196 ASP A C 1
ATOM 1427 O O . ASP A 1 196 ? 18.257 -3.802 -43.439 1.00 65.25 196 ASP A O 1
ATOM 1431 N N . ASN A 1 197 ? 19.965 -2.918 -44.555 1.00 62.91 197 ASN A N 1
ATOM 1432 C CA . ASN A 1 197 ? 20.339 -2.027 -43.449 1.00 62.91 197 ASN A CA 1
ATOM 1433 C C . ASN A 1 197 ? 20.437 -0.553 -43.878 1.00 62.91 197 ASN A C 1
ATOM 1435 O O . ASN A 1 197 ? 21.257 -0.183 -44.721 1.00 62.91 197 ASN A O 1
ATOM 1439 N N . ILE A 1 198 ? 19.625 0.318 -43.266 1.00 65.56 198 ILE A N 1
ATOM 1440 C CA . ILE A 1 198 ? 19.683 1.776 -43.468 1.00 65.56 198 ILE A CA 1
ATOM 1441 C C . ILE A 1 198 ? 20.007 2.444 -42.126 1.00 65.56 198 ILE A C 1
ATOM 1443 O O . ILE A 1 198 ? 19.184 2.480 -41.210 1.00 65.56 198 ILE A O 1
ATOM 1447 N N . TYR A 1 199 ? 21.206 3.014 -42.029 1.00 63.53 199 TYR A N 1
ATOM 1448 C CA . TYR A 1 199 ? 21.708 3.776 -40.889 1.00 63.53 199 TYR A CA 1
ATOM 1449 C C . TYR A 1 199 ? 21.822 5.262 -41.258 1.00 63.53 199 TYR A C 1
ATOM 1451 O O . TYR A 1 199 ? 22.768 5.688 -41.929 1.00 63.53 199 TYR A O 1
ATOM 1459 N N . GLY A 1 200 ? 20.870 6.073 -40.798 1.00 59.75 200 GLY A N 1
ATOM 1460 C CA . GLY A 1 200 ? 20.805 7.510 -41.086 1.00 59.75 200 GLY A CA 1
ATOM 1461 C C . GLY A 1 200 ? 20.674 8.367 -39.829 1.00 59.75 200 GLY A C 1
ATOM 1462 O O . GLY A 1 200 ? 20.104 7.953 -38.824 1.00 59.75 200 GLY A O 1
ATOM 1463 N N . ASN A 1 201 ? 21.179 9.596 -39.873 1.00 56.25 201 ASN A N 1
ATOM 1464 C CA . ASN A 1 201 ? 20.908 10.614 -38.859 1.00 56.25 201 ASN A CA 1
ATOM 1465 C C . ASN A 1 201 ? 20.030 11.670 -39.549 1.00 56.25 201 ASN A C 1
ATOM 1467 O O . ASN A 1 201 ? 20.438 12.225 -40.554 1.00 56.25 201 ASN A O 1
ATOM 1471 N N . ARG A 1 202 ? 18.788 11.887 -39.109 1.00 57.84 202 ARG A N 1
ATOM 1472 C CA . ARG A 1 202 ? 17.784 12.765 -39.750 1.00 57.84 202 ARG A CA 1
ATOM 1473 C C . ARG A 1 202 ? 17.421 12.392 -41.190 1.00 57.84 202 ARG A C 1
ATOM 1475 O O . ARG A 1 202 ? 17.486 13.237 -42.080 1.00 57.84 202 ARG A O 1
ATOM 1482 N N . SER A 1 203 ? 17.064 11.135 -41.435 1.00 56.00 203 SER A N 1
ATOM 1483 C CA . SER A 1 203 ? 16.648 10.691 -42.772 1.00 56.00 203 SER A CA 1
ATOM 1484 C C . SER A 1 203 ? 15.131 10.569 -42.876 1.00 56.00 203 SER A C 1
ATOM 1486 O O . SER A 1 203 ? 14.503 9.986 -41.999 1.00 56.00 203 SER A O 1
ATOM 1488 N N . THR A 1 204 ? 14.541 11.074 -43.955 1.00 60.50 204 THR A N 1
ATOM 1489 C CA . THR A 1 204 ? 13.182 10.682 -44.354 1.00 60.50 204 THR A CA 1
ATOM 1490 C C . THR A 1 204 ? 13.327 9.499 -45.301 1.00 60.50 204 THR A C 1
ATOM 1492 O O . THR A 1 204 ? 14.089 9.575 -46.266 1.00 60.50 204 THR A O 1
ATOM 1495 N N . VAL A 1 205 ? 12.660 8.386 -45.005 1.00 62.78 205 VAL A N 1
ATOM 1496 C CA . VAL A 1 205 ? 12.673 7.205 -45.876 1.00 62.78 205 VAL A CA 1
ATOM 1497 C C . VAL A 1 205 ? 11.281 7.075 -46.476 1.00 62.78 205 VAL A C 1
ATOM 1499 O O . VAL A 1 205 ? 10.324 6.771 -45.762 1.00 62.78 205 VAL A O 1
ATOM 1502 N N . LEU A 1 206 ? 11.174 7.332 -47.780 1.00 65.69 206 LEU A N 1
ATOM 1503 C CA . LEU A 1 206 ? 9.946 7.134 -48.542 1.00 65.69 206 LEU A CA 1
ATOM 1504 C C . LEU A 1 206 ? 10.057 5.810 -49.299 1.00 65.69 206 LEU A C 1
ATOM 1506 O O . LEU A 1 206 ? 10.874 5.673 -50.214 1.00 65.69 206 LEU A O 1
ATOM 1510 N N . ILE A 1 207 ? 9.245 4.831 -48.906 1.00 62.41 207 ILE A N 1
ATOM 1511 C CA . ILE A 1 207 ? 9.216 3.507 -49.535 1.00 62.41 207 ILE A CA 1
ATOM 1512 C C . ILE A 1 207 ? 7.915 3.400 -50.332 1.00 62.41 207 ILE A C 1
ATOM 1514 O O . ILE A 1 207 ? 6.826 3.416 -49.755 1.00 62.41 207 ILE A O 1
ATOM 1518 N N . GLY A 1 208 ? 8.034 3.339 -51.660 1.00 62.47 208 GLY A N 1
ATOM 1519 C CA . GLY A 1 208 ? 6.919 3.113 -52.581 1.00 62.47 208 GLY A CA 1
ATOM 1520 C C . GLY A 1 208 ? 6.465 1.648 -52.619 1.00 62.47 208 GLY A C 1
ATOM 1521 O O . GLY A 1 208 ? 6.687 0.898 -51.676 1.00 62.47 208 GLY A O 1
ATOM 1522 N N . ASN A 1 209 ? 5.840 1.229 -53.727 1.00 59.16 209 ASN A N 1
ATOM 1523 C CA . ASN A 1 209 ? 5.267 -0.115 -53.931 1.00 59.16 209 ASN A CA 1
ATOM 1524 C C . ASN A 1 209 ? 6.302 -1.249 -53.945 1.00 59.16 209 ASN A C 1
ATOM 1526 O O . ASN A 1 209 ? 6.591 -1.810 -55.004 1.00 59.16 209 ASN A O 1
ATOM 1530 N N . VAL A 1 210 ? 6.837 -1.598 -52.775 1.00 54.78 210 VAL A N 1
ATOM 1531 C CA . VAL A 1 210 ? 7.910 -2.576 -52.654 1.00 54.78 210 VAL A CA 1
ATOM 1532 C C . VAL A 1 210 ? 7.655 -3.592 -51.544 1.00 54.78 210 VAL A C 1
ATOM 1534 O O . VAL A 1 210 ? 7.433 -3.195 -50.398 1.00 54.78 210 VAL A O 1
ATOM 1537 N N . PRO A 1 211 ? 7.732 -4.907 -51.821 1.00 52.50 211 PRO A N 1
ATOM 1538 C CA . PRO A 1 211 ? 7.795 -5.906 -50.765 1.00 52.50 211 PRO A CA 1
ATOM 1539 C C . PRO A 1 211 ? 9.099 -5.705 -49.984 1.00 52.50 211 PRO A C 1
ATOM 1541 O O . PRO A 1 211 ? 10.181 -5.790 -50.555 1.00 52.50 211 PRO A O 1
ATOM 1544 N N . LEU A 1 212 ? 9.019 -5.434 -48.682 1.00 51.66 212 LEU A N 1
ATOM 1545 C CA . LEU A 1 212 ? 10.198 -5.349 -47.821 1.00 51.66 212 LEU A CA 1
ATOM 1546 C C . LEU A 1 212 ? 10.506 -6.718 -47.216 1.00 51.66 212 LEU A C 1
ATOM 1548 O O . LEU A 1 212 ? 9.624 -7.397 -46.691 1.00 51.66 212 LEU A O 1
ATOM 1552 N N . LYS A 1 213 ? 11.781 -7.107 -47.248 1.00 49.06 213 LYS A N 1
ATOM 1553 C CA . LYS A 1 213 ? 12.308 -8.269 -46.536 1.00 49.06 213 LYS A CA 1
ATOM 1554 C C . LYS A 1 213 ? 13.207 -7.731 -45.424 1.00 49.06 213 LYS A C 1
ATOM 1556 O O . LYS A 1 213 ? 14.389 -7.540 -45.634 1.00 49.06 213 LYS A O 1
ATOM 1561 N N . GLN A 1 214 ? 12.589 -7.447 -44.277 1.00 52.28 214 GLN A N 1
ATOM 1562 C CA . GLN A 1 214 ? 13.239 -7.186 -42.982 1.00 52.28 214 GLN A CA 1
ATOM 1563 C C . GLN A 1 214 ? 14.349 -6.109 -42.948 1.00 52.28 214 GLN A C 1
ATOM 1565 O O . GLN A 1 214 ? 15.448 -6.416 -42.496 1.00 52.28 214 GLN A O 1
ATOM 1570 N N . PRO A 1 215 ? 14.091 -4.842 -43.322 1.00 50.16 215 PRO A N 1
ATOM 1571 C CA . PRO A 1 215 ? 15.098 -3.815 -43.115 1.00 50.16 215 PRO A CA 1
ATOM 1572 C C . PRO A 1 215 ? 15.302 -3.550 -41.613 1.00 50.16 215 PRO A C 1
ATOM 1574 O O . PRO A 1 215 ? 14.339 -3.253 -40.907 1.00 50.16 215 PRO A O 1
ATOM 1577 N N . ASN A 1 216 ? 16.543 -3.603 -41.128 1.00 52.44 216 ASN A N 1
ATOM 1578 C CA . ASN A 1 216 ? 16.925 -3.017 -39.843 1.00 52.44 216 ASN A CA 1
ATOM 1579 C C . ASN A 1 216 ? 17.227 -1.532 -40.078 1.00 52.44 216 ASN A C 1
ATOM 1581 O O . ASN A 1 216 ? 18.329 -1.142 -40.471 1.00 52.44 216 ASN A O 1
ATOM 1585 N N . VAL A 1 217 ? 16.219 -0.686 -39.870 1.00 54.66 217 VAL A N 1
ATOM 1586 C CA . VAL A 1 217 ? 16.388 0.770 -39.927 1.00 54.66 217 VAL A CA 1
ATOM 1587 C C . VAL A 1 217 ? 16.709 1.279 -38.528 1.00 54.66 217 VAL A C 1
ATOM 1589 O O . VAL A 1 217 ? 15.852 1.241 -37.645 1.00 54.66 217 VAL A O 1
ATOM 1592 N N . THR A 1 218 ? 17.925 1.793 -38.344 1.00 52.94 218 THR A N 1
ATOM 1593 C CA . THR A 1 218 ? 18.343 2.481 -37.115 1.00 52.94 218 THR A CA 1
ATOM 1594 C C . THR A 1 218 ? 18.614 3.936 -37.467 1.00 52.94 218 THR A C 1
ATOM 1596 O O . THR A 1 218 ? 19.656 4.253 -38.047 1.00 52.94 218 THR A O 1
ATOM 1599 N N . ALA A 1 219 ? 17.676 4.832 -37.140 1.00 51.91 219 ALA A N 1
ATOM 1600 C CA . ALA A 1 219 ? 17.813 6.249 -37.470 1.00 51.91 219 ALA A CA 1
ATOM 1601 C C . ALA A 1 219 ? 17.442 7.206 -36.325 1.00 51.91 219 ALA A C 1
ATOM 1603 O O . ALA A 1 219 ? 16.425 7.055 -35.646 1.00 51.91 219 ALA A O 1
ATOM 1604 N N . TYR A 1 220 ? 18.262 8.246 -36.141 1.00 45.78 220 TYR A N 1
ATOM 1605 C CA . TYR A 1 220 ? 18.014 9.348 -35.201 1.00 45.78 220 TYR A CA 1
ATOM 1606 C C . TYR A 1 220 ? 17.148 10.419 -35.878 1.00 45.78 220 TYR A C 1
ATOM 1608 O O . TYR A 1 220 ? 17.636 11.073 -36.786 1.00 45.78 220 TYR A O 1
ATOM 1616 N N . LEU A 1 221 ? 15.896 10.617 -35.437 1.00 50.19 221 LEU A N 1
ATOM 1617 C CA . LEU A 1 221 ? 14.855 11.425 -36.112 1.00 50.19 221 LEU A CA 1
ATOM 1618 C C . LEU A 1 221 ? 14.560 10.936 -37.542 1.00 50.19 221 LEU A C 1
ATOM 1620 O O . LEU A 1 221 ? 15.281 11.250 -38.481 1.00 50.19 221 LEU A O 1
ATOM 1624 N N . SER A 1 222 ? 13.476 10.195 -37.736 1.00 48.03 222 SER A N 1
ATOM 1625 C CA . SER A 1 222 ? 13.011 9.855 -39.086 1.00 48.03 222 SER A CA 1
ATOM 1626 C C . SER A 1 222 ? 11.493 9.727 -39.101 1.00 48.03 222 SER A C 1
ATOM 1628 O O . SER A 1 222 ? 10.907 9.177 -38.172 1.00 48.03 222 SER A O 1
ATOM 1630 N N . ALA A 1 223 ? 10.852 10.270 -40.134 1.00 54.34 223 ALA A N 1
ATOM 1631 C CA . ALA A 1 223 ? 9.494 9.893 -40.498 1.00 54.34 223 ALA A CA 1
ATOM 1632 C C . ALA A 1 223 ? 9.607 8.723 -41.484 1.00 54.34 223 ALA A C 1
ATOM 1634 O O . ALA A 1 223 ? 10.342 8.815 -42.472 1.00 54.34 223 ALA A O 1
ATOM 1635 N N . LEU A 1 224 ? 8.928 7.616 -41.185 1.00 55.38 224 LEU A N 1
ATOM 1636 C CA . LEU A 1 224 ? 8.751 6.504 -42.112 1.00 55.38 224 LEU A CA 1
ATOM 1637 C C . LEU A 1 224 ? 7.358 6.640 -42.725 1.00 55.38 224 LEU A C 1
ATOM 1639 O O . LEU A 1 224 ? 6.359 6.543 -42.010 1.00 55.38 224 LEU A O 1
ATOM 1643 N N . THR A 1 225 ? 7.300 6.848 -44.036 1.00 56.84 225 THR A N 1
ATOM 1644 C CA . THR A 1 225 ? 6.047 6.837 -44.797 1.00 56.84 225 THR A CA 1
ATOM 1645 C C . THR A 1 225 ? 6.129 5.690 -45.795 1.00 56.84 225 THR A C 1
ATOM 1647 O O . THR A 1 225 ? 6.909 5.735 -46.747 1.00 56.84 225 THR A O 1
ATOM 1650 N N . ALA A 1 226 ? 5.353 4.637 -45.544 1.00 55.75 226 ALA A N 1
ATOM 1651 C CA . ALA A 1 226 ? 5.187 3.508 -46.453 1.00 55.75 226 ALA A CA 1
ATOM 1652 C C . ALA A 1 226 ? 3.804 3.618 -47.103 1.00 55.75 226 ALA A C 1
ATOM 1654 O O . ALA A 1 226 ? 2.807 3.727 -46.389 1.00 55.75 226 ALA A O 1
ATOM 1655 N N . SER A 1 227 ? 3.739 3.629 -48.438 1.00 47.41 227 SER A N 1
ATOM 1656 C CA . SER A 1 227 ? 2.484 3.891 -49.162 1.00 47.41 227 SER A CA 1
ATOM 1657 C C . SER A 1 227 ? 1.687 2.637 -49.543 1.00 47.41 227 SER A C 1
ATOM 1659 O O . SER A 1 227 ? 0.575 2.765 -50.051 1.00 47.41 227 SER A O 1
ATOM 1661 N N . THR A 1 228 ? 2.198 1.423 -49.297 1.00 54.81 228 THR A N 1
ATOM 1662 C CA . THR A 1 228 ? 1.499 0.168 -49.641 1.00 54.81 228 THR A CA 1
ATOM 1663 C C . THR A 1 228 ? 1.893 -1.040 -48.779 1.00 54.81 228 THR A C 1
ATOM 1665 O O . THR A 1 228 ? 2.837 -1.008 -47.993 1.00 54.81 228 THR A O 1
ATOM 1668 N N . ALA A 1 229 ? 1.101 -2.111 -48.928 1.00 47.94 229 ALA A N 1
ATOM 1669 C CA . ALA A 1 229 ? 1.135 -3.391 -48.223 1.00 47.94 229 ALA A CA 1
ATOM 1670 C C . ALA A 1 229 ? 2.488 -4.135 -48.294 1.00 47.94 229 ALA A C 1
ATOM 1672 O O . ALA A 1 229 ? 2.684 -5.032 -49.113 1.00 47.94 229 ALA A O 1
ATOM 1673 N N . GLY A 1 230 ? 3.413 -3.797 -47.397 1.00 51.69 230 GLY A N 1
ATOM 1674 C CA . GLY A 1 230 ? 4.633 -4.557 -47.129 1.00 51.69 230 GLY A CA 1
ATOM 1675 C C . GLY A 1 230 ? 4.825 -4.754 -45.625 1.00 51.69 230 GLY A C 1
ATOM 1676 O O . GLY A 1 230 ? 4.630 -3.824 -44.844 1.00 51.69 230 GLY A O 1
ATOM 1677 N N . LYS A 1 231 ? 5.208 -5.965 -45.192 1.00 50.09 231 LYS A N 1
ATOM 1678 C CA . LYS A 1 231 ? 5.562 -6.224 -43.786 1.00 50.09 231 LYS A CA 1
ATOM 1679 C C . LYS A 1 231 ? 6.887 -5.519 -43.463 1.00 50.09 231 LYS A C 1
ATOM 1681 O O . LYS A 1 231 ? 7.935 -5.921 -43.961 1.00 50.09 231 LYS A O 1
ATOM 1686 N N . VAL A 1 232 ? 6.860 -4.495 -42.611 1.00 51.41 232 VAL A N 1
ATOM 1687 C CA . VAL A 1 232 ? 8.076 -3.945 -41.988 1.00 51.41 232 VAL A CA 1
ATOM 1688 C C . VAL A 1 232 ? 8.480 -4.895 -40.859 1.00 51.41 232 VAL A C 1
ATOM 1690 O O . VAL A 1 232 ? 7.681 -5.141 -39.961 1.00 51.41 232 VAL A O 1
ATOM 1693 N N . GLY A 1 233 ? 9.681 -5.479 -40.932 1.00 49.72 233 GLY A N 1
ATOM 1694 C CA . GLY A 1 233 ? 10.144 -6.481 -39.961 1.00 49.72 233 GLY A CA 1
ATOM 1695 C C . GLY A 1 233 ? 10.425 -5.897 -38.575 1.00 49.72 233 GLY A C 1
ATOM 1696 O O . GLY A 1 233 ? 9.889 -6.396 -37.591 1.00 49.72 233 GLY A O 1
ATOM 1697 N N . SER A 1 234 ? 11.222 -4.824 -38.519 1.00 51.00 234 SER A N 1
ATOM 1698 C CA . SER A 1 234 ? 11.600 -4.114 -37.290 1.00 51.00 234 SER A CA 1
ATOM 1699 C C . SER A 1 234 ? 11.921 -2.652 -37.625 1.00 51.00 234 SER A C 1
ATOM 1701 O O . SER A 1 234 ? 12.641 -2.389 -38.582 1.00 51.00 234 SER A O 1
ATOM 1703 N N . TYR A 1 235 ? 11.409 -1.684 -36.862 1.00 51.06 235 TYR A N 1
ATOM 1704 C CA . TYR A 1 235 ? 11.709 -0.258 -37.052 1.00 51.06 235 TYR A CA 1
ATOM 1705 C C . TYR A 1 235 ? 12.154 0.360 -35.726 1.00 51.06 235 TYR A C 1
ATOM 1707 O O . TYR A 1 235 ? 11.393 0.353 -34.760 1.00 51.06 235 TYR A O 1
ATOM 1715 N N . TYR A 1 236 ? 13.374 0.905 -35.680 1.00 52.38 236 TYR A N 1
ATOM 1716 C CA . TYR A 1 236 ? 13.936 1.550 -34.493 1.00 52.38 236 TYR A CA 1
ATOM 1717 C C . TYR A 1 236 ? 14.138 3.047 -34.756 1.00 52.38 236 TYR A C 1
ATOM 1719 O O . TYR A 1 236 ? 15.102 3.460 -35.407 1.00 52.38 236 TYR A O 1
ATOM 1727 N N . ALA A 1 237 ? 13.235 3.879 -34.226 1.00 49.59 237 ALA A N 1
ATOM 1728 C CA . ALA A 1 237 ? 13.336 5.334 -34.318 1.00 49.59 237 ALA A CA 1
ATOM 1729 C C . ALA A 1 237 ? 13.211 6.024 -32.959 1.00 49.59 237 ALA A C 1
ATOM 1731 O O . ALA A 1 237 ? 12.387 5.666 -32.121 1.00 49.59 237 ALA A O 1
ATOM 1732 N N . TYR A 1 238 ? 14.028 7.062 -32.771 1.00 48.19 238 TYR A N 1
ATOM 1733 C CA . TYR A 1 238 ? 14.153 7.794 -31.506 1.00 48.19 238 TYR A CA 1
ATOM 1734 C C . TYR A 1 238 ? 13.124 8.927 -31.329 1.00 48.19 238 TYR A C 1
ATOM 1736 O O . TYR A 1 238 ? 12.929 9.405 -30.219 1.00 48.19 238 TYR A O 1
ATOM 1744 N N . THR A 1 239 ? 12.479 9.370 -32.411 1.00 50.19 239 THR A N 1
ATOM 1745 C CA . THR A 1 239 ? 11.309 10.270 -32.453 1.00 50.19 239 THR A CA 1
ATOM 1746 C C . THR A 1 239 ? 10.732 10.161 -33.863 1.00 50.19 239 THR A C 1
ATOM 1748 O O . THR A 1 239 ? 11.408 10.520 -34.829 1.00 50.19 239 THR A O 1
ATOM 1751 N N . SER A 1 240 ? 9.527 9.619 -34.010 1.00 42.28 240 SER A N 1
ATOM 1752 C CA . SER A 1 240 ? 8.887 9.489 -35.320 1.00 42.28 240 SER A CA 1
ATOM 1753 C C . SER A 1 240 ? 7.413 9.868 -35.239 1.00 42.28 240 SER A C 1
ATOM 1755 O O . SER A 1 240 ? 6.688 9.469 -34.329 1.00 42.28 240 SER A O 1
ATOM 1757 N N . GLN A 1 241 ? 6.969 10.656 -36.214 1.00 46.03 241 GLN A N 1
ATOM 1758 C CA . GLN A 1 241 ? 5.569 10.739 -36.598 1.00 46.03 241 GLN A CA 1
ATOM 1759 C C . GLN A 1 241 ? 5.426 9.725 -37.736 1.00 46.03 241 GLN A C 1
ATOM 1761 O O . GLN A 1 241 ? 5.959 9.932 -38.823 1.00 46.03 241 GLN A O 1
ATOM 1766 N N . THR A 1 242 ? 4.838 8.566 -37.445 1.00 49.50 242 THR A N 1
ATOM 1767 C CA . THR A 1 242 ? 4.620 7.522 -38.455 1.00 49.50 242 THR A CA 1
ATOM 1768 C C . THR A 1 242 ? 3.230 7.735 -39.037 1.00 49.50 242 THR A C 1
ATOM 1770 O O . THR A 1 242 ? 2.239 7.480 -38.356 1.00 49.50 242 THR A O 1
ATOM 1773 N N . THR A 1 243 ? 3.151 8.225 -40.271 1.00 50.03 243 THR A N 1
ATOM 1774 C CA . THR A 1 243 ? 1.884 8.331 -41.005 1.00 50.03 243 THR A CA 1
ATOM 1775 C C . THR A 1 243 ? 1.846 7.203 -42.031 1.00 50.03 243 THR A C 1
ATOM 1777 O O . THR A 1 243 ? 2.596 7.225 -43.005 1.00 50.03 243 THR A O 1
ATOM 1780 N N . ILE A 1 244 ? 1.005 6.194 -41.793 1.00 52.38 244 ILE A N 1
ATOM 1781 C CA . ILE A 1 244 ? 0.713 5.133 -42.766 1.00 52.38 244 ILE A CA 1
ATOM 1782 C C . ILE A 1 244 ? -0.533 5.575 -43.534 1.00 52.38 244 ILE A C 1
ATOM 1784 O O . ILE A 1 244 ? -1.653 5.430 -43.047 1.00 52.38 244 ILE A O 1
ATOM 1788 N N . GLU A 1 245 ? -0.348 6.144 -44.721 1.00 51.56 245 GLU A N 1
ATOM 1789 C CA . GLU A 1 245 ? -1.457 6.471 -45.622 1.00 51.56 245 GLU A CA 1
ATOM 1790 C C . GLU A 1 245 ? -1.779 5.237 -46.474 1.00 51.56 245 GLU A C 1
ATOM 1792 O O . GLU A 1 245 ? -1.318 5.102 -47.604 1.00 51.56 245 GLU A O 1
ATOM 1797 N N . ALA A 1 246 ? -2.525 4.282 -45.913 1.00 46.78 246 ALA A N 1
ATOM 1798 C CA . ALA A 1 246 ? -2.984 3.116 -46.666 1.00 46.78 246 ALA A CA 1
ATOM 1799 C C . ALA A 1 246 ? -4.339 3.404 -47.344 1.00 46.78 246 ALA A C 1
ATOM 1801 O O . ALA A 1 246 ? -5.294 3.786 -46.659 1.00 46.78 246 ALA A O 1
ATOM 1802 N N . PRO 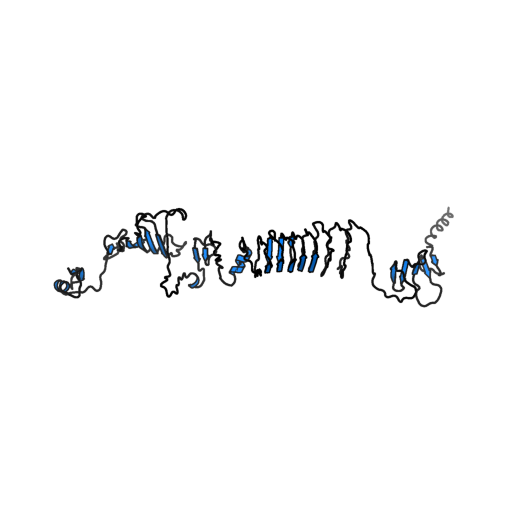A 1 247 ? -4.490 3.166 -48.660 1.00 45.25 247 PRO A N 1
ATOM 1803 C CA . PRO A 1 247 ? -5.799 3.176 -49.298 1.00 45.25 247 PRO A CA 1
ATOM 1804 C C . PRO A 1 247 ? -6.609 1.935 -48.872 1.00 45.25 247 PRO A C 1
ATOM 1806 O O . PRO A 1 247 ? -6.330 0.819 -49.292 1.00 45.25 247 PRO A O 1
ATOM 1809 N N . ALA A 1 248 ? -7.610 2.149 -48.014 1.00 44.62 248 ALA A N 1
ATOM 1810 C CA . ALA A 1 248 ? -8.836 1.361 -47.800 1.00 44.62 248 ALA A CA 1
ATOM 1811 C C . ALA A 1 248 ? -8.793 -0.184 -47.642 1.00 44.62 248 ALA A C 1
ATOM 1813 O O . ALA A 1 248 ? -9.863 -0.792 -47.635 1.00 44.62 248 ALA A O 1
ATOM 1814 N N . GLN A 1 249 ? -7.649 -0.846 -47.445 1.00 44.91 249 GLN A N 1
ATOM 1815 C CA . GLN A 1 249 ? -7.633 -2.263 -47.051 1.00 44.91 249 GLN A CA 1
ATOM 1816 C C . GLN A 1 249 ? -6.872 -2.521 -45.751 1.00 44.91 249 GLN A C 1
ATOM 1818 O O . GLN A 1 249 ? -5.695 -2.205 -45.599 1.00 44.91 249 GLN A O 1
ATOM 1823 N N . THR A 1 250 ? -7.603 -3.121 -44.814 1.00 46.28 250 THR A N 1
ATOM 1824 C CA . THR A 1 250 ? -7.208 -3.525 -43.468 1.00 46.28 250 THR A CA 1
ATOM 1825 C C . THR A 1 250 ? -5.977 -4.428 -43.515 1.00 46.28 250 THR A C 1
ATOM 1827 O O . THR A 1 250 ? -6.061 -5.560 -43.987 1.00 46.28 250 THR A O 1
ATOM 1830 N N . GLN A 1 251 ? -4.835 -3.964 -43.004 1.00 43.53 251 GLN A N 1
ATOM 1831 C CA . GLN A 1 251 ? -3.680 -4.830 -42.770 1.00 43.53 251 GLN A CA 1
ATOM 1832 C C . GLN A 1 251 ? -3.135 -4.665 -41.355 1.00 43.53 251 GLN A C 1
ATOM 1834 O O . GLN A 1 251 ? -2.953 -3.557 -40.853 1.00 43.53 251 GLN A O 1
ATOM 1839 N N . TYR A 1 252 ? -2.893 -5.812 -40.724 1.00 41.56 252 TYR A N 1
ATOM 1840 C CA . TYR A 1 252 ? -2.344 -5.954 -39.384 1.00 41.56 252 TYR A CA 1
ATOM 1841 C C . TYR A 1 252 ? -0.820 -5.786 -39.428 1.00 41.56 252 TYR A C 1
ATOM 1843 O O . TYR A 1 252 ? -0.124 -6.527 -40.126 1.00 41.56 252 TYR A O 1
ATOM 1851 N N . VAL A 1 253 ? -0.292 -4.828 -38.663 1.00 41.22 253 VAL A N 1
ATOM 1852 C CA . VAL A 1 253 ? 1.139 -4.774 -38.337 1.00 41.22 253 VAL A CA 1
ATOM 1853 C C . VAL A 1 253 ? 1.392 -5.879 -37.316 1.00 41.22 253 VAL A C 1
ATOM 1855 O O . VAL A 1 253 ? 1.103 -5.719 -36.136 1.00 41.22 253 VAL A O 1
ATOM 1858 N N . ASP A 1 254 ? 1.852 -7.030 -37.799 1.00 38.84 254 ASP A N 1
ATOM 1859 C CA . ASP A 1 254 ? 1.850 -8.279 -37.030 1.00 38.84 254 ASP A CA 1
ATOM 1860 C C . ASP A 1 254 ? 2.837 -8.266 -35.850 1.00 38.84 254 ASP A C 1
ATOM 1862 O O . ASP A 1 254 ? 2.614 -8.980 -34.889 1.00 38.84 254 ASP A O 1
ATOM 1866 N N . ASN A 1 255 ? 3.896 -7.441 -35.865 1.00 40.47 255 ASN A N 1
ATOM 1867 C CA . ASN A 1 255 ? 4.810 -7.289 -34.725 1.00 40.47 255 ASN A CA 1
ATOM 1868 C C . ASN A 1 255 ? 5.609 -5.971 -34.783 1.00 40.47 255 ASN A C 1
ATOM 1870 O O . ASN A 1 255 ? 6.730 -5.932 -35.287 1.00 40.47 255 ASN A O 1
ATOM 1874 N N . ALA A 1 256 ? 5.076 -4.882 -34.227 1.00 41.97 256 ALA A N 1
ATOM 1875 C CA . ALA A 1 256 ? 5.910 -3.738 -33.853 1.00 41.97 256 ALA A CA 1
ATOM 1876 C C . ALA A 1 256 ? 6.635 -4.076 -32.538 1.00 41.97 256 ALA A C 1
ATOM 1878 O O . ALA A 1 256 ? 6.112 -3.838 -31.447 1.00 41.97 256 ALA A O 1
ATOM 1879 N N . TYR A 1 257 ? 7.817 -4.689 -32.628 1.00 42.09 257 TYR A N 1
ATOM 1880 C CA . TYR A 1 257 ? 8.644 -4.955 -31.455 1.00 42.09 257 TYR A CA 1
ATOM 1881 C C . TYR A 1 257 ? 9.160 -3.634 -30.876 1.00 42.09 257 TYR A C 1
ATOM 1883 O O . TYR A 1 257 ? 10.031 -2.995 -31.450 1.00 42.09 257 TYR A O 1
ATOM 1891 N N . SER A 1 258 ? 8.578 -3.249 -29.736 1.00 39.69 258 SER A N 1
ATOM 1892 C CA . SER A 1 258 ? 9.164 -2.455 -28.646 1.00 39.69 258 SER A CA 1
ATOM 1893 C C . SER A 1 258 ? 10.158 -1.349 -29.030 1.00 39.69 258 SER A C 1
ATOM 1895 O O . SER A 1 258 ? 11.304 -1.614 -29.388 1.00 39.69 258 SER A O 1
ATOM 1897 N N . PHE A 1 259 ? 9.763 -0.100 -28.775 1.00 45.16 259 PHE A N 1
ATOM 1898 C CA . PHE A 1 259 ? 10.691 1.018 -28.609 1.00 45.16 259 PHE A CA 1
ATOM 1899 C C . PHE A 1 259 ? 11.746 0.661 -27.549 1.00 45.16 259 PHE A C 1
ATOM 1901 O O . PHE A 1 259 ? 11.477 0.717 -26.350 1.00 45.16 259 PHE A O 1
ATOM 1908 N N . TYR A 1 260 ? 12.949 0.280 -27.980 1.00 42.75 260 TYR A N 1
ATOM 1909 C CA . TYR A 1 260 ? 14.098 0.174 -27.089 1.00 42.75 260 TYR A CA 1
ATOM 1910 C C . TYR A 1 260 ? 14.601 1.591 -26.819 1.00 42.75 260 TYR A C 1
ATOM 1912 O O . TYR A 1 260 ? 15.271 2.206 -27.652 1.00 42.75 260 TYR A O 1
ATOM 1920 N N . VAL A 1 261 ? 14.235 2.145 -25.665 1.00 47.97 261 VAL A N 1
ATOM 1921 C CA . VAL A 1 261 ? 14.837 3.387 -25.183 1.00 47.97 261 VAL A CA 1
ATOM 1922 C C . VAL A 1 261 ? 16.238 3.028 -24.700 1.00 47.97 261 VAL A C 1
ATOM 1924 O O . VAL A 1 261 ? 16.409 2.397 -23.665 1.00 47.97 261 VAL A O 1
ATOM 1927 N N . HIS A 1 262 ? 17.241 3.381 -25.498 1.00 44.19 262 HIS A N 1
ATOM 1928 C CA . HIS A 1 262 ? 18.650 3.184 -25.166 1.00 44.19 262 HIS A CA 1
ATOM 1929 C C . HIS A 1 262 ? 18.986 3.833 -23.807 1.00 44.19 262 HIS A C 1
ATOM 1931 O O . HIS A 1 262 ? 18.525 4.940 -23.536 1.00 44.19 262 HIS A O 1
ATOM 1937 N N . GLU A 1 263 ? 19.823 3.192 -22.983 1.00 50.50 263 GLU A N 1
ATOM 1938 C CA . GLU A 1 263 ? 20.161 3.610 -21.603 1.00 50.50 263 GLU A CA 1
ATOM 1939 C C . GLU A 1 263 ? 20.658 5.069 -21.513 1.00 50.50 263 GLU A C 1
ATOM 1941 O O . GLU A 1 263 ? 20.386 5.793 -20.557 1.00 50.50 263 GLU A O 1
ATOM 1946 N N . SER A 1 264 ? 21.298 5.579 -22.571 1.00 45.53 264 SER A N 1
ATOM 1947 C CA . SER A 1 264 ? 21.715 6.990 -22.652 1.00 45.53 264 SER A CA 1
ATOM 1948 C C . SER A 1 264 ? 20.558 8.007 -22.720 1.00 45.53 264 SER A C 1
ATOM 1950 O O . SER A 1 264 ? 20.782 9.203 -22.520 1.00 45.53 264 SER A O 1
ATOM 1952 N N . MET A 1 265 ? 19.323 7.568 -22.989 1.00 40.72 265 MET A N 1
ATOM 1953 C CA . MET A 1 265 ? 18.110 8.397 -22.964 1.00 40.72 265 MET A CA 1
ATOM 1954 C C . MET A 1 265 ? 17.342 8.322 -21.644 1.00 40.72 265 MET A C 1
ATOM 1956 O O . MET A 1 265 ? 16.509 9.195 -21.394 1.00 40.72 265 MET A O 1
ATOM 1960 N N . GLU A 1 266 ? 17.666 7.376 -20.763 1.00 47.31 266 GLU A N 1
ATOM 1961 C CA . GLU A 1 266 ? 17.093 7.298 -19.415 1.00 47.31 266 GLU A CA 1
ATOM 1962 C C . GLU A 1 266 ? 17.395 8.585 -18.616 1.00 47.31 266 GLU A C 1
ATOM 1964 O O . GLU A 1 266 ? 16.548 9.107 -17.891 1.00 47.31 266 GLU A O 1
ATOM 1969 N N . ASN A 1 267 ? 18.550 9.205 -18.888 1.00 46.16 267 ASN A N 1
ATOM 1970 C CA . ASN A 1 267 ? 18.931 10.515 -18.351 1.00 46.16 267 ASN A CA 1
ATOM 1971 C C . ASN A 1 267 ? 18.230 11.719 -19.013 1.00 46.16 267 ASN A C 1
ATOM 1973 O O . ASN A 1 267 ? 18.206 12.796 -18.423 1.00 46.16 267 ASN A O 1
ATOM 1977 N N . ARG A 1 268 ? 17.663 11.590 -20.222 1.00 44.25 268 ARG A N 1
ATOM 1978 C CA . ARG A 1 268 ? 17.032 12.723 -20.939 1.00 44.25 268 ARG A CA 1
ATOM 1979 C C . ARG A 1 268 ? 15.515 12.763 -20.800 1.00 44.25 268 ARG A C 1
ATOM 1981 O O . ARG A 1 268 ? 14.950 13.851 -20.820 1.00 44.25 268 ARG A O 1
ATOM 1988 N N . ILE A 1 269 ? 14.862 11.617 -20.617 1.00 49.25 269 ILE A N 1
ATOM 1989 C CA . ILE A 1 269 ? 13.414 11.560 -20.359 1.00 49.25 269 ILE A CA 1
ATOM 1990 C C . ILE A 1 269 ? 13.098 12.026 -18.923 1.00 49.25 269 ILE A C 1
ATOM 1992 O O . ILE A 1 269 ? 12.037 12.597 -18.676 1.00 49.25 269 ILE A O 1
ATOM 1996 N N . ASN A 1 270 ? 14.061 11.908 -18.002 1.00 47.97 270 ASN A N 1
ATOM 1997 C CA . ASN A 1 270 ? 13.904 12.310 -16.601 1.00 47.97 270 ASN A CA 1
ATOM 1998 C C . ASN A 1 270 ? 14.126 13.804 -16.301 1.00 47.97 270 ASN A C 1
ATOM 2000 O O . ASN A 1 270 ? 13.798 14.256 -15.208 1.00 47.97 270 ASN A O 1
ATOM 2004 N N . ALA A 1 271 ? 14.682 14.595 -17.223 1.00 42.56 271 ALA A N 1
ATOM 2005 C CA . ALA A 1 271 ? 15.308 15.862 -16.832 1.00 42.56 271 ALA A CA 1
ATOM 2006 C C . ALA A 1 271 ? 14.403 17.109 -16.844 1.00 42.56 271 ALA A C 1
ATOM 2008 O O . ALA A 1 271 ? 14.864 18.162 -16.410 1.00 42.56 271 ALA A O 1
ATOM 2009 N N . THR A 1 272 ? 13.163 17.072 -17.355 1.00 45.62 272 THR A N 1
ATOM 2010 C CA . THR A 1 272 ? 12.402 18.343 -17.481 1.00 45.62 272 THR A CA 1
ATOM 2011 C C . THR A 1 272 ? 10.905 18.286 -17.205 1.00 45.62 272 THR A C 1
ATOM 2013 O O . THR A 1 272 ? 10.345 19.327 -16.895 1.00 45.62 272 THR A O 1
ATOM 2016 N N . ASN A 1 273 ? 10.243 17.122 -17.244 1.00 43.88 273 ASN A N 1
ATOM 2017 C CA . ASN A 1 273 ? 8.778 17.085 -17.098 1.00 43.88 273 ASN A CA 1
ATOM 2018 C C . ASN A 1 273 ? 8.223 16.102 -16.060 1.00 43.88 273 ASN A C 1
ATOM 2020 O O . ASN A 1 273 ? 7.005 16.036 -15.933 1.00 43.88 273 ASN A O 1
ATOM 2024 N N . GLY A 1 274 ? 9.046 15.344 -15.324 1.00 44.94 274 GLY A N 1
ATOM 2025 C CA . GLY A 1 274 ? 8.565 14.484 -14.226 1.00 44.94 274 GLY A CA 1
ATOM 2026 C C . GLY A 1 274 ? 7.474 13.467 -14.607 1.00 44.94 274 GLY A C 1
ATOM 2027 O O . GLY A 1 274 ? 6.761 12.972 -13.739 1.00 44.94 274 GLY A O 1
ATOM 2028 N N . LYS A 1 275 ? 7.301 13.167 -15.901 1.00 42.72 275 LYS A N 1
ATOM 2029 C CA . LYS A 1 275 ? 6.259 12.266 -16.395 1.00 42.72 275 LYS A CA 1
ATOM 2030 C C . LYS A 1 275 ? 6.861 10.900 -16.669 1.00 42.72 275 LYS A C 1
ATOM 2032 O O . LYS A 1 275 ? 7.519 10.688 -17.683 1.00 42.72 275 LYS A O 1
ATOM 2037 N N . TRP A 1 276 ? 6.574 9.974 -15.769 1.00 48.41 276 TRP A N 1
ATOM 2038 C CA . TRP A 1 276 ? 6.676 8.547 -16.024 1.00 48.41 276 TRP A CA 1
ATOM 2039 C C . TRP A 1 276 ? 5.701 8.202 -17.156 1.00 48.41 276 TRP A C 1
ATOM 2041 O O . TRP A 1 276 ? 4.490 8.384 -17.018 1.00 48.41 276 TRP A O 1
ATOM 2051 N N . ALA A 1 277 ? 6.210 7.763 -18.307 1.00 41.41 277 ALA A N 1
ATOM 2052 C CA . ALA A 1 277 ? 5.365 7.252 -19.378 1.00 41.41 277 ALA A CA 1
ATOM 2053 C C . ALA A 1 277 ? 4.996 5.797 -19.056 1.00 41.41 277 ALA A C 1
ATOM 2055 O O . ALA A 1 277 ? 5.795 4.883 -19.247 1.00 41.41 277 ALA A O 1
ATOM 2056 N N . PHE A 1 278 ? 3.781 5.585 -18.550 1.00 46.75 278 PHE A N 1
ATOM 2057 C CA . PHE A 1 278 ? 3.187 4.256 -18.447 1.00 46.75 278 PHE A CA 1
ATOM 2058 C C . PHE A 1 278 ? 2.683 3.844 -19.832 1.00 46.75 278 PHE A C 1
ATOM 2060 O O . PHE A 1 278 ? 1.719 4.409 -20.348 1.00 46.75 278 PHE A O 1
ATOM 2067 N N . TYR A 1 279 ? 3.339 2.864 -20.448 1.00 39.97 279 TYR A N 1
ATOM 2068 C CA . TYR A 1 279 ? 2.863 2.273 -21.693 1.00 39.97 279 TYR A CA 1
ATOM 2069 C C . TYR A 1 279 ? 1.676 1.351 -21.392 1.00 39.97 279 TYR A C 1
ATOM 2071 O O . TYR A 1 279 ? 1.849 0.212 -20.967 1.00 39.97 279 TYR A O 1
ATOM 2079 N N . ASN A 1 280 ? 0.461 1.852 -21.614 1.00 36.84 280 ASN A N 1
ATOM 2080 C CA . ASN A 1 280 ? -0.734 1.024 -21.735 1.00 36.84 280 ASN A CA 1
ATOM 2081 C C . ASN A 1 280 ? -0.900 0.633 -23.208 1.00 36.84 280 ASN A C 1
ATOM 2083 O O . ASN A 1 280 ? -1.522 1.355 -23.985 1.00 36.84 280 ASN A O 1
ATOM 2087 N N . ASN A 1 281 ? -0.306 -0.491 -23.601 1.00 40.44 281 ASN A N 1
ATOM 2088 C CA . ASN A 1 281 ? -0.746 -1.211 -24.787 1.00 40.44 281 ASN A CA 1
ATOM 2089 C C . ASN A 1 281 ? -1.623 -2.371 -24.306 1.00 40.44 281 ASN A C 1
ATOM 2091 O O . ASN A 1 281 ? -1.139 -3.237 -23.582 1.00 40.44 281 ASN A O 1
ATOM 2095 N N . ALA A 1 282 ? -2.888 -2.403 -24.730 1.00 49.22 282 ALA A N 1
ATOM 2096 C CA . ALA A 1 282 ? -3.853 -3.442 -24.363 1.00 49.22 282 ALA A CA 1
ATOM 2097 C C . ALA A 1 282 ? -3.395 -4.877 -24.715 1.00 49.22 282 ALA A C 1
ATOM 2099 O O . ALA A 1 282 ? -3.945 -5.835 -24.181 1.00 49.22 282 ALA A O 1
ATOM 2100 N N . ASN A 1 283 ? -2.373 -5.024 -25.569 1.00 50.06 283 ASN A N 1
ATOM 2101 C CA . ASN A 1 283 ? -1.881 -6.314 -26.059 1.00 50.06 283 ASN A CA 1
ATOM 2102 C C . ASN A 1 283 ? -0.506 -6.729 -25.506 1.00 50.06 283 ASN A C 1
ATOM 2104 O O . ASN A 1 283 ? -0.039 -7.822 -25.817 1.00 50.06 283 ASN A O 1
ATOM 2108 N N . ILE A 1 284 ? 0.158 -5.895 -24.695 1.00 45.28 284 ILE A N 1
ATOM 2109 C CA . ILE A 1 284 ? 1.415 -6.267 -24.029 1.00 45.28 284 ILE A CA 1
ATOM 2110 C C . ILE A 1 284 ? 1.225 -5.989 -22.544 1.00 45.28 284 ILE A C 1
ATOM 2112 O O . ILE A 1 284 ? 1.233 -4.822 -22.147 1.00 45.28 284 ILE A O 1
ATOM 2116 N N . PRO A 1 285 ? 1.057 -7.020 -21.700 1.00 42.97 285 PRO A N 1
ATOM 2117 C CA . PRO A 1 285 ? 1.011 -6.789 -20.274 1.00 42.97 285 PRO A CA 1
ATOM 2118 C C . PRO A 1 285 ? 2.361 -6.184 -19.880 1.00 42.97 285 PRO A C 1
ATOM 2120 O O . PRO A 1 285 ? 3.413 -6.801 -20.063 1.00 42.97 285 PRO A O 1
ATOM 2123 N N . SER A 1 286 ? 2.332 -4.943 -19.399 1.00 44.75 286 SER A N 1
ATOM 2124 C CA . SER A 1 286 ? 3.486 -4.275 -18.809 1.00 44.75 286 SER A CA 1
ATOM 2125 C C . SER A 1 286 ? 3.842 -5.013 -17.520 1.00 44.75 286 SER A C 1
ATOM 2127 O O . SER A 1 286 ? 3.395 -4.672 -16.426 1.00 44.75 286 SER A O 1
ATOM 2129 N N . TYR A 1 287 ? 4.577 -6.114 -17.649 1.00 45.41 287 TYR A N 1
ATOM 2130 C CA . TYR A 1 287 ? 5.137 -6.811 -16.510 1.00 45.41 287 TYR A CA 1
ATOM 2131 C C . TYR A 1 287 ? 6.358 -6.015 -16.055 1.00 45.41 287 TYR A C 1
ATOM 2133 O O . TYR A 1 287 ? 7.458 -6.198 -16.582 1.00 45.41 287 TYR A O 1
ATOM 2141 N N . PHE A 1 288 ? 6.189 -5.154 -15.051 1.00 58.28 288 PHE A N 1
ATOM 2142 C CA . PHE A 1 288 ? 7.308 -4.774 -14.194 1.00 58.28 288 PHE A CA 1
ATOM 2143 C C . PHE A 1 288 ? 7.830 -6.068 -13.554 1.00 58.28 288 PHE A C 1
ATOM 2145 O O . PHE A 1 288 ? 7.298 -6.546 -12.559 1.00 58.28 288 PHE A O 1
ATOM 2152 N N . LYS A 1 289 ? 8.846 -6.694 -14.159 1.00 61.75 289 LYS A N 1
ATOM 2153 C CA . LYS A 1 289 ? 9.524 -7.862 -13.569 1.00 61.75 289 LYS A CA 1
ATOM 2154 C C . LYS A 1 289 ? 10.439 -7.473 -12.397 1.00 61.75 289 LYS A C 1
ATOM 2156 O O . LYS A 1 289 ? 11.070 -8.346 -11.812 1.00 61.75 289 LYS A O 1
ATOM 2161 N N . GLY A 1 290 ? 10.526 -6.181 -12.071 1.00 79.56 290 GLY A N 1
ATOM 2162 C CA . GLY A 1 290 ? 11.376 -5.625 -11.023 1.00 79.56 290 GLY A CA 1
ATOM 2163 C C . GLY A 1 290 ? 10.610 -4.762 -10.022 1.00 79.56 290 GLY A C 1
ATOM 2164 O O . GLY A 1 290 ? 9.386 -4.655 -10.061 1.00 79.56 290 GLY A O 1
ATOM 2165 N N . LYS A 1 291 ? 11.368 -4.151 -9.114 1.00 85.12 291 LYS A N 1
ATOM 2166 C CA . LYS A 1 291 ? 10.875 -3.218 -8.100 1.00 85.12 291 LYS A CA 1
ATOM 2167 C C . LYS A 1 291 ? 10.551 -1.861 -8.727 1.00 85.12 291 LYS A C 1
ATOM 2169 O O . LYS A 1 291 ? 11.252 -1.416 -9.633 1.00 85.12 291 LYS A O 1
ATOM 2174 N N . ILE A 1 292 ? 9.519 -1.199 -8.223 1.00 86.94 292 ILE A N 1
ATOM 2175 C CA . ILE A 1 292 ? 9.091 0.134 -8.645 1.00 86.94 292 ILE A CA 1
ATOM 2176 C C . ILE A 1 292 ? 9.536 1.131 -7.573 1.00 86.94 292 ILE A C 1
ATOM 2178 O O . ILE A 1 292 ? 9.122 1.028 -6.422 1.00 86.94 292 ILE A O 1
ATOM 2182 N N . GLY A 1 293 ? 10.377 2.092 -7.945 1.00 87.88 293 GLY A N 1
ATOM 2183 C CA . GLY A 1 293 ? 10.761 3.215 -7.088 1.00 87.88 293 GLY A CA 1
ATOM 2184 C C . GLY A 1 293 ? 10.204 4.518 -7.648 1.00 87.88 293 GLY A C 1
ATOM 2185 O O . GLY A 1 293 ? 10.490 4.860 -8.791 1.00 87.88 293 GLY A O 1
ATOM 2186 N N . ILE A 1 294 ? 9.422 5.248 -6.857 1.00 89.31 294 ILE A N 1
ATOM 2187 C CA . ILE A 1 294 ? 8.988 6.617 -7.147 1.00 89.31 294 ILE A CA 1
ATOM 2188 C C . ILE A 1 294 ? 9.808 7.531 -6.238 1.00 89.31 294 ILE A C 1
ATOM 2190 O O . ILE A 1 294 ? 9.718 7.422 -5.024 1.00 89.31 294 ILE A O 1
ATOM 2194 N N . GLY A 1 295 ? 10.646 8.388 -6.824 1.00 86.75 295 GLY A N 1
ATOM 2195 C CA . GLY A 1 295 ? 11.541 9.279 -6.071 1.00 86.75 295 GLY A CA 1
ATOM 2196 C C . GLY A 1 295 ? 12.857 8.645 -5.595 1.00 86.75 295 GLY A C 1
ATOM 2197 O O . GLY A 1 295 ? 13.738 9.365 -5.148 1.00 86.75 295 GLY A O 1
ATOM 2198 N N . THR A 1 296 ? 13.053 7.338 -5.802 1.00 88.69 296 THR A N 1
ATOM 2199 C CA . THR A 1 296 ? 14.297 6.616 -5.482 1.00 88.69 296 THR A CA 1
ATOM 2200 C C . THR A 1 296 ? 14.798 5.795 -6.669 1.00 88.69 296 THR A C 1
ATOM 2202 O O . THR A 1 296 ? 14.009 5.279 -7.462 1.00 88.69 296 THR A O 1
ATOM 2205 N N . LYS A 1 297 ? 16.124 5.657 -6.803 1.00 84.81 297 LYS A N 1
ATOM 2206 C CA . LYS A 1 297 ? 16.762 4.825 -7.847 1.00 84.81 297 LYS A CA 1
ATOM 2207 C C . LYS A 1 297 ? 17.027 3.390 -7.392 1.00 84.81 297 LYS A C 1
ATOM 2209 O O . LYS A 1 297 ? 17.326 2.538 -8.222 1.00 84.81 297 LYS A O 1
ATOM 2214 N N . ALA A 1 298 ? 16.946 3.128 -6.089 1.00 85.38 298 ALA A N 1
ATOM 2215 C CA . ALA A 1 298 ? 17.306 1.849 -5.491 1.00 85.38 298 ALA A CA 1
ATOM 2216 C C . ALA A 1 298 ? 16.197 1.353 -4.546 1.00 85.38 298 ALA A C 1
ATOM 2218 O O . ALA A 1 298 ? 16.439 1.210 -3.349 1.00 85.38 298 ALA A O 1
ATOM 2219 N N . PRO A 1 299 ? 14.978 1.085 -5.056 1.00 91.25 299 PRO A N 1
ATOM 2220 C CA . PRO A 1 299 ? 13.879 0.622 -4.216 1.00 91.25 299 PRO A CA 1
ATOM 2221 C C . PRO A 1 299 ? 14.249 -0.679 -3.482 1.00 91.25 299 PRO A C 1
ATOM 2223 O O . PRO A 1 299 ? 14.716 -1.660 -4.077 1.00 91.25 299 PRO A O 1
ATOM 2226 N N . THR A 1 300 ? 14.038 -0.699 -2.169 1.00 90.81 300 THR A N 1
ATOM 2227 C CA . THR A 1 300 ? 14.275 -1.860 -1.301 1.00 90.81 300 THR A CA 1
ATOM 2228 C C . THR A 1 300 ? 13.133 -2.877 -1.370 1.00 90.81 300 THR A C 1
ATOM 2230 O O . THR A 1 300 ? 13.393 -4.082 -1.334 1.00 90.81 300 THR A O 1
ATOM 2233 N N . GLU A 1 301 ? 11.905 -2.431 -1.625 1.00 92.00 301 GLU A N 1
ATOM 2234 C CA . GLU A 1 301 ? 10.688 -3.240 -1.747 1.00 92.00 301 GLU A CA 1
ATOM 2235 C C . GLU A 1 301 ? 10.120 -3.229 -3.178 1.00 92.00 301 GLU A C 1
ATOM 2237 O O . GLU A 1 301 ? 10.615 -2.534 -4.060 1.00 92.00 301 GLU A O 1
ATOM 2242 N N . MET A 1 302 ? 9.065 -4.015 -3.433 1.00 91.25 302 MET A N 1
ATOM 2243 C CA . MET A 1 302 ? 8.408 -4.067 -4.751 1.00 91.25 302 MET A CA 1
ATOM 2244 C C . MET A 1 302 ? 7.828 -2.720 -5.193 1.00 91.25 302 MET A C 1
ATOM 2246 O O . MET A 1 302 ? 7.804 -2.445 -6.389 1.00 91.25 302 MET A O 1
ATOM 2250 N N . LEU A 1 303 ? 7.378 -1.900 -4.245 1.00 93.44 303 LEU A N 1
ATOM 2251 C CA . LEU A 1 303 ? 6.981 -0.517 -4.462 1.00 93.44 303 LEU A CA 1
ATOM 2252 C C . LEU A 1 303 ? 7.560 0.325 -3.325 1.00 93.44 303 LEU A C 1
ATOM 2254 O O . LEU A 1 303 ? 7.266 0.053 -2.163 1.00 93.44 303 LEU A O 1
ATOM 2258 N N . VAL A 1 304 ? 8.344 1.339 -3.673 1.00 93.19 304 VAL A N 1
ATOM 2259 C CA . VAL A 1 304 ? 8.849 2.358 -2.748 1.00 93.19 304 VAL A CA 1
ATOM 2260 C C . VAL A 1 304 ? 8.458 3.724 -3.284 1.00 93.19 304 VAL A C 1
ATOM 2262 O O . VAL A 1 304 ? 8.668 4.007 -4.463 1.00 93.19 304 VAL A O 1
ATOM 2265 N N . ILE A 1 305 ? 7.887 4.559 -2.422 1.00 94.88 305 ILE A N 1
ATOM 2266 C CA . ILE A 1 305 ? 7.636 5.975 -2.686 1.00 94.88 305 ILE A CA 1
ATOM 2267 C C . ILE A 1 305 ? 8.502 6.736 -1.688 1.00 94.88 305 ILE A C 1
ATOM 2269 O O . ILE A 1 305 ? 8.332 6.570 -0.484 1.00 94.88 305 ILE A O 1
ATOM 2273 N N . GLU A 1 306 ? 9.471 7.491 -2.191 1.00 94.19 306 GLU A N 1
ATOM 2274 C CA . GLU A 1 306 ? 10.481 8.177 -1.393 1.00 94.19 306 GLU A CA 1
ATOM 2275 C C . GLU A 1 306 ? 10.488 9.666 -1.736 1.00 94.19 306 GLU A C 1
ATOM 2277 O O . GLU A 1 306 ? 10.543 10.051 -2.906 1.00 94.19 306 GLU A O 1
ATOM 2282 N N . ASN A 1 307 ? 10.448 10.503 -0.705 1.00 94.94 307 ASN A N 1
ATOM 2283 C CA . ASN A 1 307 ? 10.565 11.949 -0.819 1.00 94.94 307 ASN A CA 1
ATOM 2284 C C . ASN A 1 307 ? 11.828 12.427 -0.092 1.00 94.94 307 ASN A C 1
ATOM 2286 O O . ASN A 1 307 ? 11.784 12.840 1.064 1.00 94.94 307 ASN A O 1
ATOM 2290 N N . ASP A 1 308 ? 12.972 12.347 -0.773 1.00 93.69 308 ASP A N 1
ATOM 2291 C CA . ASP A 1 308 ? 14.261 12.797 -0.238 1.00 93.69 308 ASP A CA 1
ATOM 2292 C C . ASP A 1 308 ? 14.465 14.303 -0.485 1.00 93.69 308 ASP A C 1
ATOM 2294 O O . ASP A 1 308 ? 14.848 14.744 -1.572 1.00 93.69 308 ASP A O 1
ATOM 2298 N N . GLY A 1 309 ? 14.135 15.114 0.524 1.00 91.12 309 GLY A N 1
ATOM 2299 C CA . GLY A 1 309 ? 14.345 16.567 0.508 1.00 91.12 309 GLY A CA 1
ATOM 2300 C C . GLY A 1 309 ? 13.368 17.369 -0.365 1.00 91.12 309 GLY A C 1
ATOM 2301 O O . GLY A 1 309 ? 13.645 18.525 -0.692 1.00 91.12 309 GLY A O 1
ATOM 2302 N N . GLY A 1 310 ? 12.239 16.783 -0.774 1.00 92.50 310 GLY A N 1
ATOM 2303 C CA . GLY A 1 310 ? 11.174 17.476 -1.500 1.00 92.50 310 GLY A CA 1
ATOM 2304 C C . GLY A 1 310 ? 10.089 18.085 -0.601 1.00 92.50 310 GLY A C 1
ATOM 2305 O O . GLY A 1 310 ? 10.217 18.149 0.617 1.00 92.50 310 GLY A O 1
ATOM 2306 N N . SER A 1 311 ? 9.017 18.588 -1.222 1.00 93.94 311 SER A N 1
ATOM 2307 C CA . SER A 1 311 ? 7.819 19.068 -0.518 1.00 93.94 311 SER A CA 1
ATOM 2308 C C . SER A 1 311 ? 6.955 17.893 -0.064 1.00 93.94 311 SER A C 1
ATOM 2310 O O . SER A 1 311 ? 6.921 16.885 -0.763 1.00 93.94 311 SER A O 1
ATOM 2312 N N . ASP A 1 312 ? 6.220 18.056 1.037 1.00 89.62 312 ASP A N 1
ATOM 2313 C CA . ASP A 1 312 ? 5.351 17.042 1.676 1.00 89.62 312 ASP A CA 1
ATOM 2314 C C . ASP A 1 312 ? 4.406 16.313 0.697 1.00 89.62 312 ASP A C 1
ATOM 2316 O O . ASP A 1 312 ? 4.142 15.129 0.798 1.00 89.62 312 ASP A O 1
ATOM 2320 N N . GLU A 1 313 ? 3.956 17.000 -0.348 1.00 93.19 313 GLU A N 1
ATOM 2321 C CA . GLU A 1 313 ? 3.003 16.456 -1.322 1.00 93.19 313 GLU A CA 1
ATOM 2322 C C . GLU A 1 313 ? 3.593 15.391 -2.275 1.00 93.19 313 GLU A C 1
ATOM 2324 O O . GLU A 1 313 ? 2.860 14.829 -3.093 1.00 93.19 313 GLU A O 1
ATOM 2329 N N . LYS A 1 314 ? 4.914 15.158 -2.274 1.00 89.56 314 LYS A N 1
ATOM 2330 C CA . LYS A 1 314 ? 5.584 14.308 -3.282 1.00 89.56 314 LYS A CA 1
ATOM 2331 C C . LYS A 1 314 ? 5.523 12.810 -2.987 1.00 89.56 314 LYS A C 1
ATOM 2333 O O . LYS A 1 314 ? 5.704 12.021 -3.914 1.00 89.56 314 LYS A O 1
ATOM 2338 N N . ASP A 1 315 ? 5.258 12.429 -1.747 1.00 93.38 315 ASP A N 1
ATOM 2339 C CA . ASP A 1 315 ? 5.074 11.051 -1.278 1.00 93.38 315 ASP A CA 1
ATOM 2340 C C . ASP A 1 315 ? 3.629 10.735 -0.864 1.00 93.38 315 ASP A C 1
ATOM 2342 O O . ASP A 1 315 ? 3.322 9.616 -0.448 1.00 93.38 315 ASP A O 1
ATOM 2346 N N . ASP A 1 316 ? 2.711 11.678 -1.070 1.00 94.75 316 ASP A N 1
ATOM 2347 C CA . ASP A 1 316 ? 1.290 11.486 -0.810 1.00 94.75 316 ASP A CA 1
ATOM 2348 C C . ASP A 1 316 ? 0.658 10.441 -1.742 1.00 94.75 316 ASP A C 1
ATOM 2350 O O . ASP A 1 316 ? 0.641 10.569 -2.972 1.00 94.75 316 ASP A O 1
ATOM 2354 N N . VAL A 1 317 ? -0.008 9.447 -1.149 1.00 94.69 317 VAL A N 1
ATOM 2355 C CA . VAL A 1 317 ? -0.876 8.515 -1.880 1.00 94.69 317 VAL A CA 1
ATOM 2356 C C . VAL A 1 317 ? -2.327 8.943 -1.729 1.00 94.69 317 VAL A C 1
ATOM 2358 O O . VAL A 1 317 ? -2.917 8.895 -0.651 1.00 94.69 317 VAL A O 1
ATOM 2361 N N . ARG A 1 318 ? -2.943 9.329 -2.848 1.00 93.62 318 ARG A N 1
ATOM 2362 C CA . ARG A 1 318 ? -4.313 9.844 -2.881 1.00 93.62 318 ARG A CA 1
ATOM 2363 C C . ARG A 1 318 ? -5.183 9.044 -3.842 1.00 93.62 318 ARG A C 1
ATOM 2365 O O . ARG A 1 318 ? -4.970 9.070 -5.049 1.00 93.62 318 ARG A O 1
ATOM 2372 N N . ILE A 1 319 ? -6.223 8.408 -3.308 1.00 94.56 319 ILE A N 1
ATOM 2373 C CA . ILE A 1 319 ? -7.214 7.657 -4.087 1.00 94.56 319 ILE A CA 1
ATOM 2374 C C . ILE A 1 319 ? -8.500 8.486 -4.152 1.00 94.56 319 ILE A C 1
ATOM 2376 O O . ILE A 1 319 ? -9.098 8.797 -3.124 1.00 94.56 319 ILE A O 1
ATOM 2380 N N . LYS A 1 320 ? -8.914 8.887 -5.357 1.00 93.69 320 LYS A N 1
ATOM 2381 C CA . LYS A 1 320 ? -10.109 9.714 -5.583 1.00 93.69 320 LYS A CA 1
ATOM 2382 C C . LYS A 1 320 ? -11.028 9.063 -6.606 1.00 93.69 320 LYS A C 1
ATOM 2384 O O . LYS A 1 320 ? -10.564 8.531 -7.611 1.00 93.69 320 LYS A O 1
ATOM 2389 N N . THR A 1 321 ? -12.330 9.184 -6.377 1.00 94.50 321 THR A N 1
ATOM 2390 C CA . THR A 1 321 ? -13.369 8.773 -7.323 1.00 94.50 321 THR A CA 1
ATOM 2391 C C . THR A 1 321 ? -14.380 9.900 -7.464 1.00 94.50 321 THR A C 1
ATOM 2393 O O . THR A 1 321 ? -14.827 10.461 -6.468 1.00 94.50 321 THR A O 1
ATOM 2396 N N . PHE A 1 322 ? -14.745 10.220 -8.702 1.00 92.81 322 PHE A N 1
ATOM 2397 C CA . PHE A 1 322 ? -15.844 11.122 -9.027 1.00 92.81 322 PHE A CA 1
ATOM 2398 C C . PHE A 1 322 ? -16.883 10.288 -9.774 1.00 92.81 322 PHE A C 1
ATOM 2400 O O . PHE A 1 322 ? -16.659 9.919 -10.924 1.00 92.81 322 PHE A O 1
ATOM 2407 N N . SER A 1 323 ? -17.970 9.904 -9.106 1.00 92.25 323 SER A N 1
ATOM 2408 C CA . SER A 1 323 ? -18.983 9.015 -9.684 1.00 92.25 323 SER A CA 1
ATOM 2409 C C . SER A 1 323 ? -20.379 9.428 -9.238 1.00 92.25 323 SER A C 1
ATOM 2411 O O . SER A 1 323 ? -20.597 9.721 -8.064 1.00 92.25 323 SER A O 1
ATOM 2413 N N . SER A 1 324 ? -21.325 9.427 -10.178 1.00 91.12 324 SER A N 1
ATOM 2414 C CA . SER A 1 324 ? -22.762 9.570 -9.917 1.00 91.12 324 SER A CA 1
ATOM 2415 C C . SER A 1 324 ? -23.454 8.223 -9.675 1.00 91.12 324 SER A C 1
ATOM 2417 O O . SER A 1 324 ? -24.636 8.194 -9.348 1.00 91.12 324 SER A O 1
ATOM 2419 N N . THR A 1 325 ? -22.732 7.106 -9.826 1.00 86.56 325 THR A N 1
ATOM 2420 C CA . THR A 1 325 ? -23.290 5.744 -9.850 1.00 86.56 325 THR A CA 1
ATOM 2421 C C . THR A 1 325 ? -22.727 4.843 -8.746 1.00 86.56 325 THR A C 1
ATOM 2423 O O . THR A 1 325 ? -22.710 3.624 -8.892 1.00 86.56 325 THR A O 1
ATOM 2426 N N . GLY A 1 326 ? -22.248 5.421 -7.638 1.00 84.38 326 GLY A N 1
ATOM 2427 C CA . GLY A 1 326 ? -21.903 4.670 -6.422 1.00 84.38 326 GLY A CA 1
ATOM 2428 C C . GLY A 1 326 ? -20.535 3.979 -6.415 1.00 84.38 326 GLY A C 1
ATOM 2429 O O . GLY A 1 326 ? -20.309 3.086 -5.604 1.00 84.38 326 GLY A O 1
ATOM 2430 N N . SER A 1 327 ? -19.606 4.365 -7.290 1.00 91.88 327 SER A N 1
ATOM 2431 C CA . SER A 1 327 ? -18.238 3.830 -7.249 1.00 91.88 327 SER A CA 1
ATOM 2432 C C . SER A 1 327 ? -17.473 4.373 -6.036 1.00 91.88 327 SER A C 1
ATOM 2434 O O . SER A 1 327 ? -17.456 5.586 -5.819 1.00 91.88 327 SER A O 1
ATOM 2436 N N . THR A 1 328 ? -16.801 3.500 -5.281 1.00 92.25 328 THR A N 1
ATOM 2437 C CA . THR A 1 328 ? -15.997 3.878 -4.109 1.00 92.25 328 THR A CA 1
ATOM 2438 C C . THR A 1 328 ? -14.506 3.603 -4.337 1.00 92.25 328 THR A C 1
ATOM 2440 O O . THR A 1 328 ? -14.142 2.539 -4.846 1.00 92.25 328 THR A O 1
ATOM 2443 N N . PRO A 1 329 ? -13.612 4.537 -3.966 1.00 94.44 329 PRO A N 1
ATOM 2444 C CA . PRO A 1 329 ? -12.186 4.252 -3.933 1.00 94.44 329 PRO A CA 1
ATOM 2445 C C . PRO A 1 329 ? -11.906 3.238 -2.817 1.00 94.44 329 PRO A C 1
ATOM 2447 O O . PRO A 1 329 ? -12.501 3.314 -1.742 1.00 94.44 329 PRO A O 1
ATOM 2450 N N . SER A 1 330 ? -10.995 2.293 -3.047 1.00 94.88 330 SER A N 1
ATOM 2451 C CA . SER A 1 330 ? -10.585 1.339 -2.013 1.00 94.88 330 SER A CA 1
ATOM 2452 C C . SER A 1 330 ? -9.116 0.952 -2.146 1.00 94.88 330 SER A C 1
ATOM 2454 O O . SER A 1 330 ? -8.548 0.976 -3.237 1.00 94.88 330 SER A O 1
ATOM 2456 N N . LEU A 1 331 ? -8.516 0.594 -1.010 1.00 95.31 331 LEU A N 1
ATOM 2457 C CA . LEU A 1 331 ? -7.250 -0.123 -0.935 1.00 95.31 331 LEU A CA 1
ATOM 2458 C C . LEU A 1 331 ? -7.569 -1.553 -0.503 1.00 95.31 331 LEU A C 1
ATOM 2460 O O . LEU A 1 331 ? -8.107 -1.763 0.583 1.00 95.31 331 LEU A O 1
ATOM 2464 N N . GLN A 1 332 ? -7.262 -2.523 -1.358 1.00 95.81 332 GLN A N 1
ATOM 2465 C CA . GLN A 1 332 ? -7.522 -3.934 -1.094 1.00 95.81 332 GLN A CA 1
ATOM 2466 C C . GLN A 1 332 ? -6.203 -4.682 -0.949 1.00 95.81 332 GLN A C 1
ATOM 2468 O O . GLN A 1 332 ? -5.313 -4.560 -1.789 1.00 95.81 332 GLN A O 1
ATOM 2473 N N . VAL A 1 333 ? -6.097 -5.476 0.115 1.00 96.44 333 VAL A N 1
ATOM 2474 C CA . VAL A 1 333 ? -4.986 -6.402 0.323 1.00 96.44 333 VAL A CA 1
ATOM 2475 C C . VAL A 1 333 ? -5.552 -7.810 0.256 1.00 96.44 333 VAL A C 1
ATOM 2477 O O . VAL A 1 333 ? -6.477 -8.152 0.990 1.00 96.44 333 VAL A O 1
ATOM 2480 N N . MET A 1 334 ? -5.025 -8.611 -0.665 1.00 96.88 334 MET A N 1
ATOM 2481 C CA . MET A 1 334 ? -5.470 -9.979 -0.902 1.00 96.88 334 MET A CA 1
ATOM 2482 C C . MET A 1 334 ? -4.309 -10.930 -0.667 1.00 96.88 334 MET A C 1
ATOM 2484 O O . MET A 1 334 ? -3.184 -10.678 -1.099 1.00 96.88 334 MET A O 1
ATOM 2488 N N . ARG A 1 335 ? -4.594 -12.054 -0.016 1.00 97.25 335 ARG A N 1
ATOM 2489 C CA . ARG A 1 335 ? -3.620 -13.113 0.208 1.00 97.25 335 ARG A CA 1
ATOM 2490 C C . ARG A 1 335 ? -4.254 -14.463 -0.080 1.00 97.25 335 ARG A C 1
ATOM 2492 O O . ARG A 1 335 ? -5.358 -14.749 0.369 1.00 97.25 335 ARG A O 1
ATOM 2499 N N . ALA A 1 336 ? -3.494 -15.302 -0.762 1.00 98.12 336 ALA A N 1
ATOM 2500 C CA . ALA A 1 336 ? -3.668 -16.744 -0.784 1.00 98.12 336 ALA A CA 1
ATOM 2501 C C . ALA A 1 336 ? -2.329 -17.386 -0.400 1.00 98.12 336 ALA A C 1
ATOM 2503 O O . ALA A 1 336 ? -1.282 -16.732 -0.421 1.00 98.12 336 ALA A O 1
ATOM 2504 N N . ARG A 1 337 ? -2.348 -18.666 -0.039 1.00 98.00 337 ARG A N 1
ATOM 2505 C CA . ARG A 1 337 ? -1.132 -19.486 -0.040 1.00 98.00 337 ARG A CA 1
ATOM 2506 C C . ARG A 1 337 ? -0.888 -20.031 -1.455 1.00 98.00 337 ARG A C 1
ATOM 2508 O O . ARG A 1 337 ? -1.727 -19.866 -2.336 1.00 98.00 337 ARG A O 1
ATOM 2515 N N . GLY A 1 338 ? 0.236 -20.713 -1.672 1.00 97.31 338 GLY A N 1
ATOM 2516 C CA . GLY A 1 338 ? 0.558 -21.330 -2.964 1.00 97.31 338 GLY A CA 1
ATOM 2517 C C . GLY A 1 338 ? 1.063 -20.328 -4.003 1.00 97.31 338 GLY A C 1
ATOM 2518 O O . GLY A 1 338 ? 1.711 -19.342 -3.658 1.00 97.31 338 GLY A O 1
ATOM 2519 N N . SER A 1 339 ? 0.801 -20.606 -5.279 1.00 96.56 339 SER A N 1
ATOM 2520 C CA . SER A 1 339 ? 1.183 -19.740 -6.401 1.00 96.56 339 SER A CA 1
ATOM 2521 C C . SER A 1 339 ? -0.053 -19.159 -7.082 1.00 96.56 339 SER A C 1
ATOM 2523 O O . SER A 1 339 ? -1.163 -19.644 -6.884 1.00 96.56 339 SER A O 1
ATOM 2525 N N . ALA A 1 340 ? 0.129 -18.158 -7.944 1.00 93.50 340 ALA A N 1
ATOM 2526 C CA . ALA A 1 340 ? -0.976 -17.628 -8.745 1.00 93.50 340 ALA A CA 1
ATOM 2527 C C . ALA A 1 340 ? -1.623 -18.697 -9.650 1.00 93.50 340 ALA A C 1
ATOM 2529 O O . ALA A 1 340 ? -2.822 -18.644 -9.897 1.00 93.50 340 ALA A O 1
ATOM 2530 N N . ALA A 1 341 ? -0.845 -19.683 -10.115 1.00 95.00 341 ALA A N 1
ATOM 2531 C CA . ALA A 1 341 ? -1.346 -20.784 -10.940 1.00 95.00 341 ALA A CA 1
ATOM 2532 C C . ALA A 1 341 ? -2.048 -21.883 -10.121 1.00 95.00 341 ALA A C 1
ATOM 2534 O O . ALA A 1 341 ? -2.846 -22.640 -10.665 1.00 95.00 341 ALA A O 1
ATOM 2535 N N . ALA A 1 342 ? -1.743 -21.985 -8.827 1.00 96.69 342 ALA A N 1
ATOM 2536 C CA . ALA A 1 342 ? -2.299 -22.980 -7.919 1.00 96.69 342 ALA A CA 1
ATOM 2537 C C . ALA A 1 342 ? -2.462 -22.362 -6.517 1.00 96.69 342 ALA A C 1
ATOM 2539 O O . ALA A 1 342 ? -1.636 -22.616 -5.628 1.00 96.69 342 ALA A O 1
ATOM 2540 N N . PRO A 1 343 ? -3.475 -21.497 -6.320 1.00 97.94 343 PRO A N 1
ATOM 2541 C CA . PRO A 1 343 ? -3.708 -20.869 -5.032 1.00 97.94 343 PRO A CA 1
ATOM 2542 C C . PRO A 1 343 ? -4.188 -21.910 -4.020 1.00 97.94 343 PRO A C 1
ATOM 2544 O O . PRO A 1 343 ? -4.946 -22.825 -4.336 1.00 97.94 343 PRO A O 1
ATOM 2547 N N . VAL A 1 344 ? -3.752 -21.748 -2.777 1.00 98.25 344 VAL A N 1
ATOM 2548 C CA . VAL A 1 344 ? -4.106 -22.609 -1.650 1.00 98.25 344 VAL A CA 1
ATOM 2549 C C . VAL A 1 344 ? -4.848 -21.777 -0.611 1.00 98.25 344 VAL A C 1
ATOM 2551 O O . VAL A 1 344 ? -4.519 -20.609 -0.376 1.00 98.25 344 VAL A O 1
ATOM 2554 N N . ALA A 1 345 ? -5.854 -22.390 0.015 1.00 98.31 345 ALA A N 1
ATOM 2555 C CA . ALA A 1 345 ? -6.634 -21.763 1.070 1.00 98.31 345 ALA A CA 1
ATOM 2556 C C . ALA A 1 345 ? -5.748 -21.307 2.243 1.00 98.31 345 ALA A C 1
ATOM 2558 O O . ALA A 1 345 ? -4.725 -21.920 2.566 1.00 98.31 345 ALA A O 1
ATOM 2559 N N . LEU A 1 346 ? -6.161 -20.216 2.881 1.00 98.44 346 LEU A N 1
ATOM 2560 C CA . LEU A 1 346 ? -5.515 -19.702 4.084 1.00 98.44 346 LEU A CA 1
ATOM 2561 C C . LEU A 1 346 ? -5.736 -20.647 5.274 1.00 98.44 346 LEU A C 1
ATOM 2563 O O . LEU A 1 346 ? -6.717 -21.387 5.328 1.00 98.44 346 LEU A O 1
ATOM 2567 N N . GLN A 1 347 ? -4.834 -20.591 6.248 1.00 98.25 347 GLN A N 1
ATOM 2568 C CA . GLN A 1 347 ? -4.923 -21.318 7.515 1.00 98.25 347 GLN A CA 1
ATOM 2569 C C . GLN A 1 347 ? -5.041 -20.336 8.684 1.00 98.25 347 GLN A C 1
ATOM 2571 O O . GLN A 1 347 ? -4.521 -19.220 8.611 1.00 98.25 347 GLN A O 1
ATOM 2576 N N . ASN A 1 348 ? -5.710 -20.747 9.768 1.00 98.06 348 ASN A N 1
ATOM 2577 C CA . ASN A 1 348 ? -5.838 -19.947 10.992 1.00 98.06 348 ASN A CA 1
ATOM 2578 C C . ASN A 1 348 ? -4.468 -19.399 11.435 1.00 98.06 348 ASN A C 1
ATOM 2580 O O . ASN A 1 348 ? -3.516 -20.158 11.610 1.00 98.06 348 ASN A O 1
ATOM 2584 N N . GLY A 1 349 ? -4.389 -18.082 11.618 1.00 97.12 349 GLY A N 1
ATOM 2585 C CA . GLY A 1 349 ? -3.178 -17.341 11.960 1.00 97.12 349 GLY A CA 1
ATOM 2586 C C . GLY A 1 349 ? -2.471 -16.674 10.775 1.00 97.12 349 GLY A C 1
ATOM 2587 O O . GLY A 1 349 ? -1.566 -15.873 11.003 1.00 97.12 349 GLY A O 1
ATOM 2588 N N . ASP A 1 350 ? -2.864 -16.941 9.525 1.00 98.31 350 ASP A N 1
ATOM 2589 C CA . ASP A 1 350 ? -2.282 -16.249 8.370 1.00 98.31 350 ASP A CA 1
ATOM 2590 C C . ASP A 1 350 ? -2.546 -14.740 8.420 1.00 98.31 350 ASP A C 1
ATOM 2592 O O . ASP A 1 350 ? -3.689 -14.302 8.513 1.00 98.31 350 ASP A O 1
ATOM 2596 N N . SER A 1 351 ? -1.496 -13.926 8.289 1.00 97.12 351 SER A N 1
ATOM 2597 C CA . SER A 1 351 ? -1.645 -12.470 8.171 1.00 97.12 351 SER A CA 1
ATOM 2598 C C . SER A 1 351 ? -2.242 -12.088 6.819 1.00 97.12 351 SER A C 1
ATOM 2600 O O . SER A 1 351 ? -1.659 -12.398 5.784 1.00 97.12 351 SER A O 1
ATOM 2602 N N . LEU A 1 352 ? -3.381 -11.404 6.811 1.00 97.94 352 LEU A N 1
ATOM 2603 C CA . LEU A 1 352 ? -4.043 -10.947 5.588 1.00 97.94 352 LEU A CA 1
ATOM 2604 C C . LEU A 1 352 ? -3.430 -9.660 5.037 1.00 97.94 352 LEU A C 1
ATOM 2606 O O . LEU A 1 352 ? -3.456 -9.435 3.832 1.00 97.94 352 LEU A O 1
ATOM 2610 N N . GLY A 1 353 ? -2.867 -8.834 5.917 1.00 97.25 353 GLY A N 1
ATOM 2611 C CA . GLY A 1 353 ? -2.307 -7.533 5.586 1.00 97.25 353 GLY A CA 1
ATOM 2612 C C . GLY A 1 353 ? -2.310 -6.595 6.789 1.00 97.25 353 GLY A C 1
ATOM 2613 O O . GLY A 1 353 ? -2.772 -6.944 7.881 1.00 97.25 353 GLY A O 1
ATOM 2614 N N . GLY A 1 354 ? -1.802 -5.384 6.583 1.00 96.12 354 GLY A N 1
ATOM 2615 C CA . GLY A 1 354 ? -1.841 -4.343 7.597 1.00 96.12 354 GLY A CA 1
ATOM 2616 C C . GLY A 1 354 ? -1.401 -2.980 7.083 1.00 96.12 354 GLY A C 1
ATOM 2617 O O . GLY A 1 354 ? -0.802 -2.870 6.016 1.00 96.12 354 GLY A O 1
ATOM 2618 N N . LEU A 1 355 ? -1.703 -1.958 7.878 1.00 97.06 355 LEU A N 1
ATOM 2619 C CA . LEU A 1 355 ? -1.205 -0.596 7.739 1.00 97.06 355 LEU A CA 1
ATOM 2620 C C . LEU A 1 355 ? -0.240 -0.322 8.890 1.00 97.06 355 LEU A C 1
ATOM 2622 O O . LEU A 1 355 ? -0.619 -0.461 10.056 1.00 97.06 355 LEU A O 1
ATOM 2626 N N . GLY A 1 356 ? 0.998 0.042 8.569 1.00 96.38 356 GLY A N 1
ATOM 2627 C CA . GLY A 1 356 ? 2.053 0.239 9.554 1.00 96.38 356 GLY A CA 1
ATOM 2628 C C . GLY A 1 356 ? 2.669 1.617 9.531 1.00 96.38 356 GLY A C 1
ATOM 2629 O O . GLY A 1 356 ? 2.818 2.225 8.479 1.00 96.38 356 GLY A O 1
ATOM 2630 N N . PHE A 1 357 ? 3.064 2.063 10.717 1.00 96.81 357 PHE A N 1
ATOM 2631 C CA . PHE A 1 357 ? 3.794 3.296 10.945 1.00 96.81 357 PHE A CA 1
ATOM 2632 C C . PHE A 1 357 ? 5.163 2.921 11.505 1.00 96.81 357 PHE A C 1
ATOM 2634 O O . PHE A 1 357 ? 5.270 2.320 12.582 1.00 96.81 357 PHE A O 1
ATOM 2641 N N . ILE A 1 358 ? 6.204 3.232 10.737 1.00 95.44 358 ILE A N 1
ATOM 2642 C CA . ILE A 1 358 ? 7.585 2.861 11.031 1.00 95.44 358 ILE A CA 1
ATOM 2643 C C . ILE A 1 358 ? 8.410 4.140 11.136 1.00 95.44 358 ILE A C 1
ATOM 2645 O O . ILE A 1 358 ? 8.472 4.924 10.196 1.00 95.44 358 ILE A O 1
ATOM 2649 N N . GLY A 1 359 ? 9.044 4.344 12.290 1.00 93.62 359 GLY A N 1
ATOM 2650 C CA . GLY A 1 359 ? 9.995 5.434 12.495 1.00 93.62 359 GLY A CA 1
ATOM 2651 C C . GLY A 1 359 ? 11.425 5.009 12.167 1.00 93.62 359 GLY A C 1
ATOM 2652 O O . GLY A 1 359 ? 11.790 3.842 12.370 1.00 93.62 359 GLY A O 1
ATOM 2653 N N . TYR A 1 360 ? 12.229 5.969 11.706 1.00 94.19 360 TYR A N 1
ATOM 2654 C CA . TYR A 1 360 ? 13.683 5.846 11.632 1.00 94.19 360 TYR A CA 1
ATOM 2655 C C . TYR A 1 360 ? 14.275 5.980 13.044 1.00 94.19 360 TYR A C 1
ATOM 2657 O O . TYR A 1 360 ? 14.037 6.966 13.741 1.00 94.19 360 TYR A O 1
ATOM 2665 N N . LEU A 1 361 ? 15.012 4.965 13.484 1.00 93.62 361 LEU A N 1
ATOM 2666 C CA . LEU A 1 361 ? 15.788 4.959 14.724 1.00 93.62 361 LEU A CA 1
ATOM 2667 C C . LEU A 1 361 ? 17.248 5.316 14.417 1.00 93.62 361 LEU A C 1
ATOM 2669 O O . LEU A 1 361 ? 17.605 5.538 13.269 1.00 93.62 361 LEU A O 1
ATOM 2673 N N . SER A 1 362 ? 18.133 5.335 15.414 1.00 95.00 362 SER A N 1
ATOM 2674 C CA . SER A 1 362 ? 19.534 5.753 15.224 1.00 95.00 362 SER A CA 1
ATOM 2675 C C . SER A 1 362 ? 20.300 4.998 14.124 1.00 95.00 362 SER A C 1
ATOM 2677 O O . SER A 1 362 ? 21.255 5.544 13.578 1.00 95.00 362 SER A O 1
ATOM 2679 N N . THR A 1 363 ? 19.897 3.770 13.786 1.00 94.62 363 THR A N 1
ATOM 2680 C CA . THR A 1 363 ? 20.585 2.909 12.810 1.00 94.62 363 THR A CA 1
ATOM 2681 C C . THR A 1 363 ? 19.722 2.476 11.623 1.00 94.62 363 THR A C 1
ATOM 2683 O O . THR A 1 363 ? 20.202 1.712 10.788 1.00 94.62 363 THR A O 1
ATOM 2686 N N . GLY A 1 364 ? 18.465 2.922 11.532 1.00 94.19 364 GLY A N 1
ATOM 2687 C CA . GLY A 1 364 ? 17.564 2.511 10.453 1.00 94.19 364 GLY A CA 1
ATOM 2688 C C . GLY A 1 364 ? 16.087 2.498 10.833 1.00 94.19 364 GLY A C 1
ATOM 2689 O O . GLY A 1 364 ? 15.711 2.713 11.985 1.00 94.19 364 GLY A O 1
ATOM 2690 N N . PHE A 1 365 ? 15.236 2.206 9.852 1.00 93.88 365 PHE A N 1
ATOM 2691 C CA . PHE A 1 365 ? 13.806 2.000 10.072 1.00 93.88 365 PHE A CA 1
ATOM 2692 C C . PHE A 1 365 ? 13.543 0.771 10.953 1.00 93.88 365 PHE A C 1
ATOM 2694 O O . PHE A 1 365 ? 14.123 -0.299 10.764 1.00 93.88 365 PHE A O 1
ATOM 2701 N N . SER A 1 366 ? 12.653 0.927 11.932 1.00 89.38 366 SER A N 1
ATOM 2702 C CA . SER A 1 366 ? 12.289 -0.154 12.856 1.00 89.38 366 SER A CA 1
ATOM 2703 C C . SER A 1 366 ? 11.537 -1.293 12.153 1.00 89.38 366 SER A C 1
ATOM 2705 O O . SER A 1 366 ? 10.492 -1.093 11.540 1.00 89.38 366 SER A O 1
ATOM 2707 N N . THR A 1 367 ? 12.048 -2.519 12.266 1.00 86.44 367 THR A N 1
ATOM 2708 C CA . THR A 1 367 ? 11.333 -3.737 11.857 1.00 86.44 367 THR A CA 1
ATOM 2709 C C . THR A 1 367 ? 11.330 -4.728 13.027 1.00 86.44 367 THR A C 1
ATOM 2711 O O . THR A 1 367 ? 12.381 -4.939 13.636 1.00 86.44 367 THR A O 1
ATOM 2714 N N . PRO A 1 368 ? 10.176 -5.321 13.405 1.00 83.81 368 PRO A N 1
ATOM 2715 C CA . PRO A 1 368 ? 8.840 -5.203 12.797 1.00 83.81 368 PRO A CA 1
ATOM 2716 C C . PRO A 1 368 ? 8.128 -3.865 13.096 1.00 83.81 368 PRO A C 1
ATOM 2718 O O . PRO A 1 368 ? 8.612 -3.061 13.889 1.00 83.81 368 PRO A O 1
ATOM 2721 N N . MET A 1 369 ? 6.971 -3.645 12.451 1.00 84.44 369 MET A N 1
ATOM 2722 C CA . MET A 1 369 ? 6.120 -2.453 12.610 1.00 84.44 369 MET A CA 1
ATOM 2723 C C . MET A 1 369 ? 5.935 -2.059 14.084 1.00 84.44 369 MET A C 1
ATOM 2725 O O . MET A 1 369 ? 5.381 -2.827 14.871 1.00 84.44 369 MET A O 1
ATOM 2729 N N . GLY A 1 370 ? 6.350 -0.839 14.443 1.00 87.62 370 GLY A N 1
ATOM 2730 C CA . GLY A 1 370 ? 6.174 -0.305 15.795 1.00 87.62 370 GLY A CA 1
ATOM 2731 C C . GLY A 1 370 ? 4.700 -0.070 16.131 1.00 87.62 370 GLY A C 1
ATOM 2732 O O . GLY A 1 370 ? 4.191 -0.611 17.109 1.00 87.62 370 GLY A O 1
ATOM 2733 N N . THR A 1 371 ? 3.991 0.685 15.295 1.00 96.94 371 THR A N 1
ATOM 2734 C CA . THR A 1 371 ? 2.555 0.970 15.453 1.00 96.94 371 THR A CA 1
ATOM 2735 C C . THR A 1 371 ? 1.820 0.551 14.188 1.00 96.94 371 THR A C 1
ATOM 2737 O O . THR A 1 371 ? 2.357 0.678 13.088 1.00 96.94 371 THR A O 1
ATOM 2740 N N . GLY A 1 372 ? 0.593 0.047 14.308 1.00 97.06 372 GLY A N 1
ATOM 2741 C CA . GLY A 1 372 ? -0.176 -0.305 13.120 1.00 97.06 372 GLY A CA 1
ATOM 2742 C C . GLY A 1 372 ? -1.503 -0.996 13.375 1.00 97.06 372 GLY A C 1
ATOM 2743 O O . GLY A 1 372 ? -1.893 -1.259 14.511 1.00 97.06 372 GLY A O 1
ATOM 2744 N N . ILE A 1 373 ? -2.173 -1.299 12.271 1.00 98.00 373 ILE A N 1
ATOM 2745 C CA . ILE A 1 373 ? -3.423 -2.046 12.204 1.00 98.00 373 ILE A CA 1
ATOM 2746 C C . ILE A 1 373 ? -3.150 -3.291 11.365 1.00 98.00 373 ILE A C 1
ATOM 2748 O O . ILE A 1 373 ? -2.684 -3.172 10.234 1.00 98.00 373 ILE A O 1
ATOM 2752 N N . THR A 1 374 ? -3.415 -4.484 11.889 1.00 97.44 374 THR A N 1
ATOM 2753 C CA . THR A 1 374 ? -3.187 -5.747 11.166 1.00 97.44 374 THR A CA 1
ATOM 2754 C C . THR A 1 374 ? -4.412 -6.642 11.231 1.00 97.44 374 THR A C 1
ATOM 2756 O O . THR A 1 374 ? -5.106 -6.648 12.242 1.00 97.44 374 THR A O 1
ATOM 2759 N N . SER A 1 375 ? -4.657 -7.430 10.187 1.00 98.00 375 SER A N 1
ATOM 2760 C CA . SER A 1 375 ? -5.721 -8.437 10.179 1.00 98.00 375 SER A CA 1
ATOM 2761 C C . SER A 1 375 ? -5.137 -9.834 10.010 1.00 98.00 375 SER A C 1
ATOM 2763 O O . SER A 1 375 ? -4.265 -10.054 9.164 1.00 98.00 375 SER A O 1
ATOM 2765 N N . LEU A 1 376 ? -5.614 -10.780 10.817 1.00 97.94 376 LEU A N 1
ATOM 2766 C CA . LEU A 1 376 ? -5.286 -12.197 10.716 1.00 97.94 376 LEU A CA 1
ATOM 2767 C C . LEU A 1 376 ? -6.519 -12.985 10.283 1.00 97.94 376 LEU A C 1
ATOM 2769 O O . LEU A 1 376 ? -7.641 -12.737 10.729 1.00 97.94 376 LEU A O 1
ATOM 2773 N N . TYR A 1 377 ? -6.290 -13.993 9.455 1.00 98.56 377 TYR A N 1
ATOM 2774 C CA . TYR A 1 377 ? -7.278 -15.000 9.128 1.00 98.56 377 TYR A CA 1
ATOM 2775 C C . TYR A 1 377 ? -7.478 -15.938 10.322 1.00 98.56 377 TYR A C 1
ATOM 2777 O O . TYR A 1 377 ? -6.518 -16.464 10.881 1.00 98.56 377 TYR A O 1
ATOM 2785 N N . LYS A 1 378 ? -8.730 -16.152 10.719 1.00 98.06 378 LYS A N 1
ATOM 2786 C CA . LYS A 1 378 ? -9.137 -16.980 11.868 1.00 98.06 378 LYS A CA 1
ATOM 2787 C C . LYS A 1 378 ? -9.918 -18.229 11.461 1.00 98.06 378 LYS A C 1
ATOM 2789 O O . LYS A 1 378 ? -10.224 -19.065 12.304 1.00 98.06 378 LYS A O 1
ATOM 2794 N N . GLY A 1 379 ? -10.227 -18.364 10.173 1.00 97.94 379 GLY A N 1
ATOM 2795 C CA . GLY A 1 379 ? -10.960 -19.502 9.634 1.00 97.94 379 GLY A CA 1
ATOM 2796 C C . GLY A 1 379 ? -10.109 -20.755 9.422 1.00 97.94 379 GLY A C 1
ATOM 2797 O O . GLY A 1 379 ? -8.943 -20.847 9.804 1.00 97.94 379 GLY A O 1
ATOM 2798 N N . ASN A 1 380 ? -10.718 -21.738 8.767 1.00 97.25 380 ASN A N 1
ATOM 2799 C CA . ASN A 1 380 ? -10.138 -23.054 8.479 1.00 97.25 380 ASN A CA 1
ATOM 2800 C C . ASN A 1 380 ? -9.859 -23.284 6.979 1.00 97.25 380 ASN A C 1
ATOM 2802 O O . ASN A 1 380 ? -9.674 -24.421 6.555 1.00 97.25 380 ASN A O 1
ATOM 2806 N N . GLY A 1 381 ? -9.895 -22.223 6.172 1.00 96.88 381 GLY A N 1
ATOM 2807 C CA . GLY A 1 381 ? -9.773 -22.267 4.714 1.00 96.88 381 GLY A CA 1
ATOM 2808 C C . GLY A 1 381 ? -11.110 -22.321 3.968 1.00 96.88 381 GLY A C 1
ATOM 2809 O O . GLY A 1 381 ? -11.117 -22.195 2.748 1.00 96.88 381 GLY A O 1
ATOM 2810 N N . THR A 1 382 ? -12.235 -22.471 4.680 1.00 97.25 382 THR A N 1
ATOM 2811 C CA . THR A 1 382 ? -13.594 -22.512 4.092 1.00 97.25 382 THR A CA 1
ATOM 2812 C C . THR A 1 382 ? -14.510 -21.379 4.559 1.00 97.25 382 THR A C 1
ATOM 2814 O O . THR A 1 382 ? -15.552 -21.141 3.956 1.00 97.25 382 THR A O 1
ATOM 2817 N N . THR A 1 383 ? -14.129 -20.656 5.615 1.00 97.50 383 THR A N 1
ATOM 2818 C CA . THR A 1 383 ? -14.882 -19.515 6.163 1.00 97.50 383 THR A CA 1
ATOM 2819 C C . THR A 1 383 ? -14.130 -18.202 5.949 1.00 97.50 383 THR A C 1
ATOM 2821 O O . THR A 1 383 ? -12.934 -18.211 5.668 1.00 97.50 383 THR A O 1
ATOM 2824 N N . TYR A 1 384 ? -14.797 -17.060 6.123 1.00 97.00 384 TYR A N 1
ATOM 2825 C CA . TYR A 1 384 ? -14.183 -15.724 6.045 1.00 97.00 384 TYR A CA 1
ATOM 2826 C C . TYR A 1 384 ? -13.945 -15.106 7.428 1.00 97.00 384 TYR A C 1
ATOM 2828 O O . TYR A 1 384 ? -14.044 -13.897 7.601 1.00 97.00 384 TYR A O 1
ATOM 2836 N N . LEU A 1 385 ? -13.676 -15.939 8.434 1.00 98.25 385 LEU A N 1
ATOM 2837 C CA . LEU A 1 385 ? -13.426 -15.453 9.788 1.00 98.25 385 LEU A CA 1
ATOM 2838 C C . LEU A 1 385 ? -12.075 -14.736 9.837 1.00 98.25 385 LEU A C 1
ATOM 2840 O O . LEU A 1 385 ? -11.048 -15.310 9.467 1.00 98.25 385 LEU A O 1
ATOM 2844 N N . THR A 1 386 ? -12.078 -13.492 10.308 1.00 98.31 386 THR A N 1
ATOM 2845 C CA . THR A 1 386 ? -10.894 -12.631 10.423 1.00 98.31 386 THR A CA 1
ATOM 2846 C C . THR A 1 386 ? -10.952 -11.823 11.707 1.00 98.31 386 THR A C 1
ATOM 2848 O O . THR A 1 386 ? -12.044 -11.503 12.168 1.00 98.31 386 THR A O 1
ATOM 2851 N N . ASN A 1 387 ? -9.801 -11.423 12.240 1.00 98.25 387 ASN A N 1
ATOM 2852 C CA . ASN A 1 387 ? -9.726 -10.449 13.328 1.00 98.25 387 ASN A CA 1
ATOM 2853 C C . ASN A 1 387 ? -9.167 -9.096 12.844 1.00 98.25 387 ASN A C 1
ATOM 2855 O O . ASN A 1 387 ? -8.695 -8.966 11.708 1.00 98.25 387 ASN A O 1
ATOM 2859 N N . LEU A 1 388 ? -9.194 -8.098 13.727 1.00 98.25 388 LEU A N 1
ATOM 2860 C CA . LEU A 1 388 ? -8.507 -6.819 13.551 1.00 98.25 388 LEU A CA 1
ATOM 2861 C C . LEU A 1 388 ? -7.726 -6.463 14.817 1.00 98.25 388 LEU A C 1
ATOM 2863 O O . LEU A 1 388 ? -8.292 -6.399 15.906 1.00 98.25 388 LEU A O 1
ATOM 2867 N N . GLU A 1 389 ? -6.431 -6.209 14.674 1.00 97.94 389 GLU A N 1
ATOM 2868 C CA . GLU A 1 389 ? -5.511 -5.889 15.765 1.00 97.94 389 GLU A CA 1
ATOM 2869 C C . GLU A 1 389 ? -4.991 -4.460 15.634 1.00 97.94 389 GLU A C 1
ATOM 2871 O O . GLU A 1 389 ? -4.449 -4.088 14.593 1.00 97.94 389 GLU A O 1
ATOM 2876 N N . PHE A 1 390 ? -5.081 -3.695 16.720 1.00 97.81 390 PHE A N 1
ATOM 2877 C CA . PHE A 1 390 ? -4.449 -2.388 16.873 1.00 97.81 390 PHE A CA 1
ATOM 2878 C C . PHE A 1 390 ? -3.199 -2.539 17.733 1.00 97.81 390 PHE A C 1
ATOM 2880 O O . PHE A 1 390 ? -3.267 -2.999 18.879 1.00 97.81 390 PHE A O 1
ATOM 2887 N N . LYS A 1 391 ? -2.051 -2.152 17.177 1.00 97.00 391 LYS A N 1
ATOM 2888 C CA . LYS A 1 391 ? -0.734 -2.337 17.783 1.00 97.00 391 LYS A CA 1
ATOM 2889 C C . LYS A 1 391 ? -0.072 -1.007 18.090 1.00 97.00 391 LYS A C 1
ATOM 2891 O O . LYS A 1 391 ? -0.056 -0.116 17.244 1.00 97.00 391 LYS A O 1
ATOM 2896 N N . THR A 1 392 ? 0.542 -0.920 19.265 1.00 96.19 392 THR A N 1
ATOM 2897 C CA . THR A 1 392 ? 1.492 0.141 19.619 1.00 96.19 392 THR A CA 1
ATOM 2898 C C . THR A 1 392 ? 2.721 -0.486 20.260 1.00 96.19 392 THR A C 1
ATOM 2900 O O . THR A 1 392 ? 2.611 -1.430 21.048 1.00 96.19 392 THR A O 1
ATOM 2903 N N . SER A 1 393 ? 3.905 -0.000 19.890 1.00 93.94 393 SER A N 1
ATOM 2904 C CA . SER A 1 393 ? 5.191 -0.559 20.331 1.00 93.94 393 SER A CA 1
ATOM 2905 C C . SER A 1 393 ? 5.279 -2.084 20.149 1.00 93.94 393 SER A C 1
ATOM 2907 O O . SER A 1 393 ? 5.734 -2.803 21.039 1.00 93.94 393 SER A O 1
ATOM 2909 N N . ASN A 1 394 ? 4.791 -2.574 19.005 1.00 93.31 394 ASN A N 1
ATOM 2910 C CA . ASN A 1 394 ? 4.719 -3.984 18.621 1.00 93.31 394 ASN A CA 1
ATOM 2911 C C . ASN A 1 394 ? 3.932 -4.874 19.613 1.00 93.31 394 ASN A C 1
ATOM 2913 O O . ASN A 1 394 ? 4.179 -6.073 19.732 1.00 93.31 394 ASN A O 1
ATOM 2917 N N . LYS A 1 395 ? 2.971 -4.293 20.343 1.00 94.31 395 LYS A N 1
ATOM 2918 C CA . LYS A 1 395 ? 2.050 -5.009 21.237 1.00 94.31 395 LYS A CA 1
ATOM 2919 C C . LYS A 1 395 ? 0.607 -4.740 20.836 1.00 94.31 395 LYS A C 1
ATOM 2921 O O . LYS A 1 395 ? 0.243 -3.592 20.591 1.00 94.31 395 LYS A O 1
ATOM 2926 N N . THR A 1 396 ? -0.216 -5.785 20.794 1.00 96.19 396 THR A N 1
ATOM 2927 C CA . THR A 1 396 ? -1.660 -5.656 20.556 1.00 96.19 396 THR A CA 1
ATOM 2928 C C . THR A 1 396 ? -2.319 -5.003 21.766 1.00 96.19 396 THR A C 1
ATOM 2930 O O . THR A 1 396 ? -2.393 -5.607 22.834 1.00 96.19 396 THR A O 1
ATOM 2933 N N . GLN A 1 397 ? -2.796 -3.774 21.586 1.00 96.88 397 GLN A N 1
ATOM 2934 C CA . GLN A 1 397 ? -3.499 -3.012 22.620 1.00 96.88 397 GLN A CA 1
ATOM 2935 C C . GLN A 1 397 ? -5.009 -3.213 22.534 1.00 96.88 397 GLN A C 1
ATOM 2937 O O . GLN A 1 397 ? -5.684 -3.297 23.557 1.00 96.88 397 GLN A O 1
ATOM 2942 N N . ALA A 1 398 ? -5.540 -3.328 21.314 1.00 97.88 398 ALA A N 1
ATOM 2943 C CA . ALA A 1 398 ? -6.943 -3.633 21.076 1.00 97.88 398 ALA A CA 1
ATOM 2944 C C . ALA A 1 398 ? -7.099 -4.708 19.997 1.00 97.88 398 ALA A C 1
ATOM 2946 O O . ALA A 1 398 ? -6.324 -4.765 19.041 1.00 97.88 398 ALA A O 1
ATOM 2947 N N . LEU A 1 399 ? -8.107 -5.558 20.161 1.00 98.06 399 LEU A N 1
ATOM 2948 C CA . LEU A 1 399 ? -8.416 -6.675 19.276 1.00 98.06 399 LEU A CA 1
ATOM 2949 C C . LEU A 1 399 ? -9.926 -6.745 19.064 1.00 98.06 399 LEU A C 1
ATOM 2951 O O . LEU A 1 399 ? -10.666 -6.866 20.034 1.00 98.06 399 LEU A O 1
ATOM 2955 N N . ILE A 1 400 ? -10.375 -6.740 17.813 1.00 98.25 400 ILE A N 1
ATOM 2956 C CA . ILE A 1 400 ? -11.733 -7.147 17.445 1.00 98.25 400 ILE A CA 1
ATOM 2957 C C . ILE A 1 400 ? -11.639 -8.576 16.915 1.00 98.25 400 ILE A C 1
ATOM 2959 O O . ILE A 1 400 ? -10.963 -8.809 15.912 1.00 98.25 400 ILE A O 1
ATOM 2963 N N . SER A 1 401 ? -12.250 -9.536 17.608 1.00 98.19 401 SER A N 1
ATOM 2964 C CA . SER A 1 401 ? -12.230 -10.942 17.187 1.00 98.19 401 SER A CA 1
ATOM 2965 C C . SER A 1 401 ? -13.152 -11.216 16.002 1.00 98.19 401 SER A C 1
ATOM 2967 O O . SER A 1 401 ? -13.983 -10.390 15.625 1.00 98.19 401 SER A O 1
ATOM 2969 N N . GLU A 1 402 ? -13.042 -12.426 15.462 1.00 97.94 402 GLU A N 1
ATOM 2970 C CA . GLU A 1 402 ? -13.914 -12.975 14.427 1.00 97.94 402 GLU A CA 1
ATOM 2971 C C . GLU A 1 402 ? -15.401 -13.036 14.824 1.00 97.94 402 GLU A C 1
ATOM 2973 O O . GLU A 1 402 ? -16.262 -13.022 13.949 1.00 97.94 402 GLU A O 1
ATOM 2978 N N . ASP A 1 403 ? -15.707 -13.017 16.127 1.00 97.75 403 ASP A N 1
ATOM 2979 C CA . ASP A 1 403 ? -17.073 -12.965 16.678 1.00 97.75 403 ASP A CA 1
ATOM 2980 C C . ASP A 1 403 ? -17.573 -11.524 16.927 1.00 97.75 403 ASP A C 1
ATOM 2982 O O . ASP A 1 403 ? -18.637 -11.299 17.523 1.00 97.75 403 ASP A O 1
ATOM 2986 N N . GLY A 1 404 ? -16.777 -10.522 16.537 1.00 97.69 404 GLY A N 1
ATOM 2987 C CA . GLY A 1 404 ? -17.065 -9.103 16.746 1.00 97.69 404 GLY A CA 1
ATOM 2988 C C . GLY A 1 404 ? -16.934 -8.646 18.201 1.00 97.69 404 GLY A C 1
ATOM 2989 O O . GLY A 1 404 ? -17.548 -7.652 18.587 1.00 97.69 404 GLY A O 1
ATOM 2990 N N . ASN A 1 405 ? -16.182 -9.369 19.034 1.00 98.31 405 ASN A N 1
ATOM 2991 C CA . ASN A 1 405 ? -15.929 -8.973 20.417 1.00 98.31 405 ASN A CA 1
ATOM 2992 C C . ASN A 1 405 ? -14.690 -8.070 20.497 1.00 98.31 405 ASN A C 1
ATOM 2994 O O . ASN A 1 405 ? -13.678 -8.367 19.865 1.00 98.31 405 ASN A O 1
ATOM 2998 N N . LEU A 1 406 ? -14.746 -7.007 21.304 1.00 98.19 406 LEU A N 1
ATOM 2999 C CA . LEU A 1 406 ? -13.635 -6.080 21.527 1.00 98.19 406 LEU A CA 1
ATOM 3000 C C . LEU A 1 406 ? -12.856 -6.451 22.795 1.00 98.19 406 LEU A C 1
ATOM 3002 O O . LEU A 1 406 ? -13.394 -6.439 23.901 1.00 98.19 406 LEU A O 1
ATOM 3006 N N . GLY A 1 407 ? -11.568 -6.738 22.645 1.00 98.06 407 GLY A N 1
ATOM 3007 C CA . GLY A 1 407 ? -10.612 -6.886 23.736 1.00 98.06 407 GLY A CA 1
ATOM 3008 C C . GLY A 1 407 ? -9.700 -5.675 23.847 1.00 98.06 407 GLY A C 1
ATOM 3009 O O . GLY A 1 407 ? -9.149 -5.248 22.837 1.00 98.06 407 GLY A O 1
ATOM 3010 N N . ILE A 1 408 ? -9.488 -5.174 25.062 1.00 97.75 408 ILE A N 1
ATOM 3011 C CA . ILE A 1 408 ? -8.491 -4.145 25.386 1.00 97.75 408 ILE A CA 1
ATOM 3012 C C . ILE A 1 408 ? -7.473 -4.760 26.346 1.00 97.75 408 ILE A C 1
ATOM 3014 O O . ILE A 1 408 ? -7.857 -5.329 27.370 1.00 97.75 408 ILE A O 1
ATOM 3018 N N . ASN A 1 409 ? -6.188 -4.695 25.989 1.00 94.06 409 ASN A N 1
ATOM 3019 C CA . ASN A 1 409 ? -5.070 -5.341 26.693 1.00 94.06 409 ASN A CA 1
ATOM 3020 C C . ASN A 1 409 ? -5.241 -6.860 26.896 1.00 94.06 409 ASN A C 1
ATOM 3022 O O . ASN A 1 409 ? -4.585 -7.458 27.747 1.00 94.06 409 ASN A O 1
ATOM 3026 N N . ALA A 1 410 ? -6.133 -7.504 26.136 1.00 83.00 410 ALA A N 1
ATOM 3027 C CA . ALA A 1 410 ? -6.594 -8.848 26.461 1.00 83.00 410 ALA A CA 1
ATOM 3028 C C . ALA A 1 410 ? -5.552 -9.950 26.201 1.00 83.00 410 ALA A C 1
ATOM 3030 O O . ALA A 1 410 ? -5.686 -11.041 26.752 1.00 83.00 410 ALA A O 1
ATOM 3031 N N . GLY A 1 411 ? -4.538 -9.698 25.358 1.00 81.06 411 GLY A N 1
ATOM 3032 C CA . GLY A 1 411 ? -3.484 -10.650 24.957 1.00 81.06 411 GLY A CA 1
ATOM 3033 C C . GLY A 1 411 ? -3.966 -11.907 24.207 1.00 81.06 411 GLY A C 1
ATOM 3034 O O . GLY A 1 411 ? -3.215 -12.487 23.431 1.00 81.06 411 GLY A O 1
ATOM 3035 N N . ALA A 1 412 ? -5.221 -12.305 24.408 1.00 87.19 412 ALA A N 1
ATOM 3036 C CA . ALA A 1 412 ? -5.920 -13.456 23.860 1.00 87.19 412 ALA A CA 1
ATOM 3037 C C . ALA A 1 412 ? -7.315 -13.045 23.349 1.00 87.19 412 ALA A C 1
ATOM 3039 O O . ALA A 1 412 ? -7.733 -11.891 23.484 1.00 87.19 412 ALA A O 1
ATOM 3040 N N . ALA A 1 413 ? -8.045 -14.008 22.773 1.00 91.62 413 ALA A N 1
ATOM 3041 C CA . ALA A 1 413 ? -9.396 -13.795 22.263 1.00 91.62 413 ALA A CA 1
ATOM 3042 C C . ALA A 1 413 ? -10.336 -13.231 23.359 1.00 91.62 413 ALA A C 1
ATOM 3044 O O . ALA A 1 413 ? -10.371 -13.764 24.476 1.00 91.62 413 ALA A O 1
ATOM 3045 N N . PRO A 1 414 ? -11.102 -12.160 23.079 1.00 97.19 414 PRO A N 1
ATOM 3046 C CA . PRO A 1 414 ? -12.045 -11.578 24.029 1.00 97.19 414 PRO A CA 1
ATOM 3047 C C . PRO A 1 414 ? -13.161 -12.571 24.387 1.00 97.19 414 PRO A C 1
ATOM 3049 O O . PRO A 1 414 ? -13.764 -13.175 23.504 1.00 97.19 414 PRO A O 1
ATOM 3052 N N . LYS A 1 415 ? -13.461 -12.718 25.685 1.00 96.50 415 LYS A N 1
ATOM 3053 C CA . LYS A 1 415 ? -14.460 -13.683 26.198 1.00 96.50 415 LYS A CA 1
ATOM 3054 C C . LYS A 1 415 ? -15.888 -13.129 26.284 1.00 96.50 415 LYS A C 1
ATOM 3056 O O . LYS A 1 415 ? -16.815 -13.862 26.605 1.00 96.50 415 LYS A O 1
ATOM 3061 N N . ALA A 1 416 ? -16.055 -11.834 26.044 1.00 96.56 416 ALA A N 1
ATOM 3062 C CA . ALA A 1 416 ? -17.320 -11.109 26.100 1.00 96.56 416 ALA A CA 1
ATOM 3063 C C . ALA A 1 416 ? -17.296 -9.984 25.059 1.00 96.56 416 ALA A C 1
ATOM 3065 O O . ALA A 1 416 ? -16.225 -9.661 24.544 1.00 96.56 416 ALA A O 1
ATOM 3066 N N . LYS A 1 417 ? -18.451 -9.359 24.785 1.00 96.88 417 LYS A N 1
ATOM 3067 C CA . LYS A 1 417 ? -18.569 -8.265 23.799 1.00 96.88 417 LYS A CA 1
ATOM 3068 C C . LYS A 1 417 ? -17.558 -7.142 24.031 1.00 96.88 417 LYS A C 1
ATOM 3070 O O . LYS A 1 417 ? -16.994 -6.632 23.069 1.00 96.88 417 LYS A O 1
ATOM 3075 N N . LEU A 1 418 ? -17.292 -6.833 25.297 1.00 97.00 418 LEU A N 1
ATOM 3076 C CA . LEU A 1 418 ? -16.180 -6.008 25.742 1.00 97.00 418 LEU A CA 1
ATOM 3077 C C . LEU A 1 418 ? -15.396 -6.780 26.812 1.00 97.00 418 LEU A C 1
ATOM 3079 O O . LEU A 1 418 ? -15.963 -7.176 27.828 1.00 97.00 418 LEU A O 1
ATOM 3083 N N . HIS A 1 419 ? -14.099 -6.994 26.595 1.00 97.50 419 HIS A N 1
ATOM 3084 C CA . HIS A 1 419 ? -13.195 -7.640 27.547 1.00 97.50 419 HIS A CA 1
ATOM 3085 C C . HIS A 1 419 ? -11.984 -6.740 27.796 1.00 97.50 419 HIS A C 1
ATOM 3087 O O . HIS A 1 419 ? -11.099 -6.628 26.951 1.00 97.50 419 HIS A O 1
ATOM 3093 N N . VAL A 1 420 ? -11.943 -6.090 28.958 1.00 96.25 420 VAL A N 1
ATOM 3094 C CA . VAL A 1 420 ? -10.854 -5.179 29.330 1.00 96.25 420 VAL A CA 1
ATOM 3095 C C . VAL A 1 420 ? -9.998 -5.831 30.406 1.00 96.25 420 VAL A C 1
ATOM 3097 O O . VAL A 1 420 ? -10.507 -6.175 31.473 1.00 96.25 420 VAL A O 1
ATOM 3100 N N . ILE A 1 421 ? -8.702 -5.990 30.136 1.00 94.88 421 ILE A N 1
ATOM 3101 C CA . ILE A 1 421 ? -7.730 -6.458 31.127 1.00 94.88 421 ILE A CA 1
ATOM 3102 C C . ILE A 1 421 ? -6.972 -5.259 31.692 1.00 94.88 421 ILE A C 1
ATOM 3104 O O . ILE A 1 421 ? -6.471 -4.401 30.967 1.00 94.88 421 ILE A O 1
ATOM 3108 N N . LYS A 1 422 ? -6.887 -5.219 33.019 1.00 94.62 422 LYS A N 1
ATOM 3109 C CA . LYS A 1 422 ? -6.138 -4.210 33.762 1.00 94.62 422 LYS A CA 1
ATOM 3110 C C . LYS A 1 422 ? -4.632 -4.374 33.508 1.00 94.62 422 LYS A C 1
ATOM 3112 O O . LYS A 1 422 ? -4.100 -5.463 33.722 1.00 94.62 422 LYS A O 1
ATOM 3117 N N . GLY A 1 423 ? -3.938 -3.308 33.110 1.00 91.50 423 GLY A N 1
ATOM 3118 C CA . GLY A 1 423 ? -2.477 -3.279 33.071 1.00 91.50 423 GLY A CA 1
ATOM 3119 C C . GLY A 1 423 ? -1.857 -3.230 34.473 1.00 91.50 423 GLY A C 1
ATOM 3120 O O . GLY A 1 423 ? -2.499 -2.826 35.440 1.00 91.50 423 GLY A O 1
ATOM 3121 N N . ILE A 1 424 ? -0.583 -3.620 34.599 1.00 89.88 424 ILE A N 1
ATOM 3122 C CA . ILE A 1 424 ? 0.122 -3.672 35.899 1.00 89.88 424 ILE A CA 1
ATOM 3123 C C . ILE A 1 424 ? 0.189 -2.288 36.570 1.00 89.88 424 ILE A C 1
ATOM 3125 O O . ILE A 1 424 ? 0.109 -2.194 37.791 1.00 89.88 424 ILE A O 1
ATOM 3129 N N . SER A 1 425 ? 0.314 -1.219 35.780 1.00 92.00 425 SER A N 1
ATOM 3130 C CA . SER A 1 425 ? 0.376 0.168 36.258 1.00 92.00 425 SER A CA 1
ATOM 3131 C C . SER A 1 425 ? -0.987 0.831 36.444 1.00 92.00 425 SER A C 1
ATOM 3133 O O . SER A 1 425 ? -1.055 1.927 36.997 1.00 92.00 425 SER A O 1
ATOM 3135 N N . ASP A 1 426 ? -2.065 0.217 35.960 1.00 90.38 426 ASP A N 1
ATOM 3136 C CA . ASP A 1 426 ? -3.375 0.856 35.979 1.00 90.38 426 ASP A CA 1
ATOM 3137 C C . ASP A 1 426 ? -3.963 0.793 37.391 1.00 90.38 426 ASP A C 1
ATOM 3139 O O . ASP A 1 426 ? -3.763 -0.168 38.135 1.00 90.38 426 ASP A O 1
ATOM 3143 N N . ILE A 1 427 ? -4.743 1.798 37.783 1.00 90.50 427 ILE A N 1
ATOM 3144 C CA . ILE A 1 427 ? -5.484 1.756 39.053 1.00 90.50 427 ILE A CA 1
ATOM 3145 C C . ILE A 1 427 ? -6.742 0.877 38.933 1.00 90.50 427 ILE A C 1
ATOM 3147 O O . ILE A 1 427 ? -7.034 0.076 39.823 1.00 90.50 427 ILE A O 1
ATOM 3151 N N . THR A 1 428 ? -7.423 0.928 37.787 1.00 89.62 428 THR A N 1
ATOM 3152 C CA . THR A 1 428 ? -8.631 0.159 37.441 1.00 89.62 428 THR A CA 1
ATOM 3153 C C . THR A 1 428 ? -8.618 -0.159 35.940 1.00 89.62 428 THR A C 1
ATOM 3155 O O . THR A 1 428 ? -8.092 0.655 35.182 1.00 89.62 428 THR A O 1
ATOM 3158 N N . PRO A 1 429 ? -9.176 -1.297 35.477 1.00 88.88 429 PRO A N 1
ATOM 3159 C CA . PRO A 1 429 ? -9.308 -1.570 34.042 1.00 88.88 429 PRO A CA 1
ATOM 3160 C C . PRO A 1 429 ? -10.202 -0.554 33.318 1.00 88.88 429 PRO A C 1
ATOM 3162 O O . PRO A 1 429 ? -10.012 -0.311 32.132 1.00 88.88 429 PRO A O 1
ATOM 3165 N N . VAL A 1 430 ? -11.191 0.026 34.010 1.00 91.88 430 VAL A N 1
ATOM 3166 C CA . VAL A 1 430 ? -12.159 0.967 33.428 1.00 91.88 430 VAL A CA 1
ATOM 3167 C C . VAL A 1 430 ? -12.483 2.071 34.436 1.00 91.88 430 VAL A C 1
ATOM 3169 O O . VAL A 1 430 ? -12.740 1.793 35.609 1.00 91.88 430 VAL A O 1
ATOM 3172 N N . ILE A 1 431 ? -12.503 3.324 33.971 1.00 89.69 431 ILE A N 1
ATOM 3173 C CA . ILE A 1 431 ? -13.043 4.477 34.702 1.00 89.69 431 ILE A CA 1
ATOM 3174 C C . ILE A 1 431 ? -14.326 4.905 33.993 1.00 89.69 431 ILE A C 1
ATOM 3176 O O . ILE A 1 431 ? -14.286 5.297 32.830 1.00 89.69 431 ILE A O 1
ATOM 3180 N N . VAL A 1 432 ? -15.456 4.854 34.697 1.00 90.12 432 VAL A N 1
ATOM 3181 C CA . VAL A 1 432 ? -16.738 5.346 34.177 1.00 90.12 432 VAL A CA 1
ATOM 3182 C C . VAL A 1 432 ? -17.050 6.694 34.829 1.00 90.12 432 VAL A C 1
ATOM 3184 O O . VAL A 1 432 ? -17.332 6.777 36.032 1.00 90.12 432 VAL A O 1
ATOM 3187 N N . THR A 1 433 ? -16.939 7.763 34.043 1.00 88.75 433 THR A N 1
ATOM 3188 C CA . THR A 1 433 ? -17.289 9.134 34.437 1.00 88.75 433 THR A CA 1
ATOM 3189 C C . THR A 1 433 ? -18.721 9.459 34.012 1.00 88.75 433 THR A C 1
ATOM 3191 O O . THR A 1 433 ? -19.278 8.806 33.134 1.00 88.75 433 THR A O 1
ATOM 3194 N N . GLY A 1 434 ? -19.347 10.441 34.668 1.00 89.31 434 GLY A N 1
ATOM 3195 C CA . GLY A 1 434 ? -20.690 10.900 34.287 1.00 89.31 434 GLY A CA 1
ATOM 3196 C C . GLY A 1 434 ? -21.822 9.909 34.570 1.00 89.31 434 GLY A C 1
ATOM 3197 O O . GLY A 1 434 ? -22.898 10.039 33.996 1.00 89.31 434 GLY A O 1
ATOM 3198 N N . LEU A 1 435 ? -21.598 8.927 35.446 1.00 93.31 435 LEU A N 1
ATOM 3199 C CA . LEU A 1 435 ? -22.680 8.076 35.930 1.00 93.31 435 LEU A CA 1
ATOM 3200 C C . LEU A 1 435 ? -23.718 8.933 36.663 1.00 93.31 435 LEU A C 1
ATOM 3202 O O . LEU A 1 435 ? -23.314 9.753 37.498 1.00 93.31 435 LEU A O 1
ATOM 3206 N N . PRO A 1 436 ? -25.022 8.727 36.408 1.00 94.81 436 PRO A N 1
ATOM 3207 C CA . PRO A 1 436 ? -26.067 9.287 37.247 1.00 94.81 436 PRO A CA 1
ATOM 3208 C C . PRO A 1 436 ? -25.789 8.939 38.710 1.00 94.81 436 PRO A C 1
ATOM 3210 O O . PRO A 1 436 ? -25.398 7.810 39.034 1.00 94.81 436 PRO A O 1
ATOM 3213 N N . SER A 1 437 ? -25.924 9.940 39.574 1.00 96.12 437 SER A N 1
ATOM 3214 C CA . SER A 1 437 ? -25.632 9.811 40.995 1.00 96.12 437 SER A CA 1
ATOM 3215 C C . SER A 1 437 ? -26.896 10.087 41.785 1.00 96.12 437 SER A C 1
ATOM 3217 O O . SER A 1 437 ? -27.473 11.170 41.683 1.00 96.12 437 SER A O 1
ATOM 3219 N N . TYR A 1 438 ? -27.321 9.104 42.567 1.00 97.06 438 TYR A N 1
ATOM 3220 C CA . TYR A 1 438 ? -28.550 9.157 43.350 1.00 97.06 438 TYR A CA 1
ATOM 3221 C C . TYR A 1 438 ? -28.232 9.218 44.839 1.00 97.06 438 TYR A C 1
ATOM 3223 O O . TYR A 1 438 ? -27.142 8.860 45.278 1.00 97.06 438 TYR A O 1
ATOM 3231 N N . THR A 1 439 ? -29.171 9.684 45.653 1.00 97.44 439 THR A N 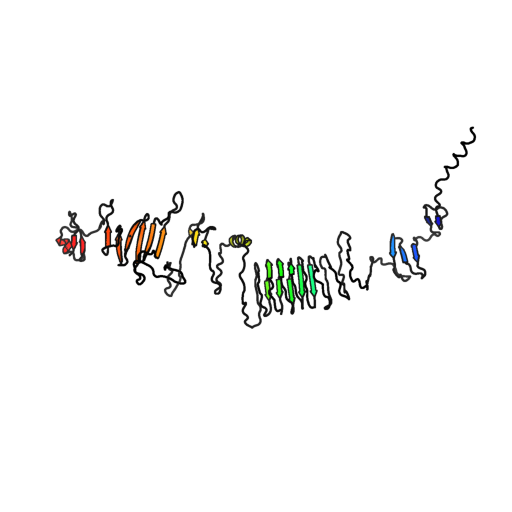1
ATOM 3232 C CA . THR A 1 439 ? -29.000 9.713 47.113 1.00 97.44 439 THR A CA 1
ATOM 3233 C C . THR A 1 439 ? -29.173 8.337 47.756 1.00 97.44 439 THR A C 1
ATOM 3235 O O . THR A 1 439 ? -28.593 8.097 48.810 1.00 97.44 439 THR A O 1
ATOM 3238 N N . THR A 1 440 ? -29.927 7.430 47.126 1.00 97.19 440 THR A N 1
ATOM 3239 C CA . THR A 1 440 ? -30.178 6.057 47.591 1.00 97.19 440 THR A CA 1
ATOM 3240 C C . THR A 1 440 ? -30.151 5.066 46.427 1.00 97.19 440 THR A C 1
ATOM 3242 O O . THR A 1 440 ? -30.251 5.459 45.264 1.00 97.19 440 THR A O 1
ATOM 3245 N N . GLU A 1 441 ? -30.023 3.773 46.737 1.00 96.88 441 GLU A N 1
ATOM 3246 C CA . GLU A 1 441 ? -30.098 2.702 45.736 1.00 96.88 441 GLU A CA 1
ATOM 3247 C C . GLU A 1 441 ? -31.477 2.655 45.058 1.00 96.88 441 GLU A C 1
ATOM 3249 O O . GLU A 1 441 ? -31.541 2.663 43.829 1.00 96.88 441 GLU A O 1
ATOM 3254 N N . ASP A 1 442 ? -32.562 2.723 45.840 1.00 97.50 442 ASP A N 1
ATOM 3255 C CA . ASP A 1 442 ? -33.948 2.714 45.344 1.00 97.50 442 ASP A CA 1
ATOM 3256 C C . ASP A 1 442 ? -34.224 3.823 44.321 1.00 97.50 442 ASP A C 1
ATOM 3258 O O . ASP A 1 442 ? -34.926 3.603 43.331 1.00 97.50 442 ASP A O 1
ATOM 3262 N N . ALA A 1 443 ? -33.651 5.015 44.523 1.00 97.31 443 ALA A N 1
ATOM 3263 C CA . ALA A 1 443 ? -33.801 6.129 43.591 1.00 97.31 443 ALA A CA 1
ATOM 3264 C C . ALA A 1 443 ? -33.162 5.827 42.224 1.00 97.31 443 ALA A C 1
ATOM 3266 O O . ALA A 1 443 ? -33.725 6.198 41.198 1.00 97.31 443 ALA A O 1
ATOM 3267 N N . GLY A 1 444 ? -32.033 5.111 42.193 1.00 95.50 444 GLY A N 1
ATOM 3268 C CA . GLY A 1 444 ? -31.416 4.666 40.942 1.00 95.50 444 GLY A CA 1
ATOM 3269 C C . GLY A 1 444 ? -32.183 3.526 40.267 1.00 95.50 444 GLY A C 1
ATOM 3270 O O . GLY A 1 444 ? -32.378 3.551 39.053 1.00 95.50 444 GLY A O 1
ATOM 3271 N N . VAL A 1 445 ? -32.690 2.557 41.042 1.00 97.06 445 VAL A N 1
ATOM 3272 C CA . VAL A 1 445 ? -33.509 1.446 40.514 1.00 97.06 445 VAL A CA 1
ATOM 3273 C C . VAL A 1 445 ? -34.810 1.956 39.885 1.00 97.06 445 VAL A C 1
ATOM 3275 O O . VAL A 1 445 ? -35.234 1.461 38.839 1.00 97.06 445 VAL A O 1
ATOM 3278 N N . THR A 1 446 ? -35.443 2.955 40.500 1.00 97.25 446 THR A N 1
ATOM 3279 C CA . THR A 1 446 ? -36.737 3.495 40.055 1.00 97.25 446 THR A CA 1
ATOM 3280 C C . THR A 1 446 ? -36.630 4.595 39.000 1.00 97.25 446 THR A C 1
ATOM 3282 O O . THR A 1 446 ? -37.652 4.968 38.422 1.00 97.25 446 THR A O 1
ATOM 3285 N N . ASP A 1 447 ? -35.426 5.085 38.678 1.00 97.12 447 ASP A N 1
ATOM 3286 C CA . ASP A 1 447 ? -35.260 6.116 37.653 1.00 97.12 447 ASP A CA 1
ATOM 3287 C C . ASP A 1 447 ? -35.651 5.582 36.267 1.00 97.12 447 ASP A C 1
ATOM 3289 O O . ASP A 1 447 ? -34.974 4.736 35.684 1.00 97.12 447 ASP A O 1
ATOM 3293 N N . THR A 1 448 ? -36.748 6.098 35.714 1.00 96.50 448 THR A N 1
ATOM 3294 C CA . THR A 1 448 ? -37.264 5.732 34.387 1.00 96.50 448 THR A CA 1
ATOM 3295 C C . THR A 1 448 ? -36.365 6.152 33.223 1.00 96.50 448 THR A C 1
ATOM 3297 O O . THR A 1 448 ? -36.461 5.557 32.152 1.00 96.50 448 THR A O 1
ATOM 3300 N N . ALA A 1 449 ? -35.491 7.144 33.413 1.00 96.44 449 ALA A N 1
ATOM 3301 C CA . ALA A 1 449 ? -34.538 7.583 32.400 1.00 96.44 449 ALA A CA 1
ATOM 3302 C C . ALA A 1 449 ? -33.319 6.651 32.310 1.00 96.44 449 ALA A C 1
ATOM 3304 O O . ALA A 1 449 ? -32.685 6.571 31.256 1.00 96.44 449 ALA A O 1
ATOM 3305 N N . LEU A 1 450 ? -33.002 5.922 33.387 1.00 95.06 450 LEU A N 1
ATOM 3306 C CA . LEU A 1 450 ? -31.942 4.921 33.386 1.00 95.06 450 LEU A CA 1
ATOM 3307 C C . LEU A 1 450 ? -32.484 3.602 32.793 1.00 95.06 450 LEU A C 1
ATOM 3309 O O . LEU A 1 450 ? -33.426 3.027 33.346 1.00 95.06 450 LEU A O 1
ATOM 3313 N N . PRO A 1 451 ? -31.939 3.085 31.678 1.00 95.62 451 PRO A N 1
ATOM 3314 C CA . PRO A 1 451 ? -32.379 1.806 31.123 1.00 95.62 451 PRO A CA 1
ATOM 3315 C C . PRO A 1 451 ? -31.993 0.627 32.033 1.00 95.62 451 PRO A C 1
ATOM 3317 O O . PRO A 1 451 ? -31.072 0.730 32.844 1.00 95.62 451 PRO A O 1
ATOM 3320 N N . SER A 1 452 ? -32.675 -0.513 31.878 1.00 96.00 452 SER A N 1
ATOM 3321 C CA . SER A 1 452 ? -32.267 -1.777 32.518 1.00 96.00 452 SER A CA 1
ATOM 3322 C C . SER A 1 452 ? -30.846 -2.162 32.080 1.00 96.00 452 SER A C 1
ATOM 3324 O O . SER A 1 452 ? -30.464 -1.953 30.925 1.00 96.00 452 SER A O 1
ATOM 3326 N N . GLY A 1 453 ? -30.030 -2.636 33.025 1.00 92.69 453 GLY A N 1
ATOM 3327 C CA . GLY A 1 453 ? -28.585 -2.831 32.865 1.00 92.69 453 GLY A CA 1
ATOM 3328 C C . GLY A 1 453 ? -27.751 -1.545 32.963 1.00 92.69 453 GLY A C 1
ATOM 3329 O O . GLY A 1 453 ? -26.522 -1.603 32.893 1.00 92.69 453 GLY A O 1
ATOM 3330 N N . GLY A 1 454 ? -28.392 -0.382 33.126 1.00 93.00 454 GLY A N 1
ATOM 3331 C CA . GLY A 1 454 ? -27.724 0.901 33.304 1.00 93.00 454 GLY A CA 1
ATOM 3332 C C . GLY A 1 454 ? -26.901 0.942 34.591 1.00 93.00 454 GLY A C 1
ATOM 3333 O O . GLY A 1 454 ? -27.349 0.507 35.651 1.00 93.00 454 GLY A O 1
ATOM 3334 N N . LEU A 1 455 ? -25.688 1.483 34.496 1.00 95.88 455 LEU A N 1
ATOM 3335 C CA . LEU A 1 455 ? -24.800 1.678 35.638 1.00 95.88 455 LEU A CA 1
ATOM 3336 C C . LEU A 1 455 ? -25.131 3.003 36.333 1.00 95.88 455 LEU A C 1
ATOM 3338 O O . LEU A 1 455 ? -25.355 4.011 35.662 1.00 95.88 455 LEU A O 1
ATOM 3342 N N . TYR A 1 456 ? -25.091 3.030 37.663 1.00 96.12 456 TYR A N 1
ATOM 3343 C CA . TYR A 1 456 ? -25.243 4.260 38.443 1.00 96.12 456 TYR A CA 1
ATOM 3344 C C . TYR A 1 456 ? -24.428 4.245 39.738 1.00 96.12 456 TYR A C 1
ATOM 3346 O O . TYR A 1 456 ? -23.879 3.219 40.149 1.00 96.12 456 TYR A O 1
ATOM 3354 N N . LYS A 1 457 ? -24.326 5.413 40.377 1.00 96.75 457 LYS A N 1
ATOM 3355 C CA . LYS A 1 457 ? -23.678 5.592 41.680 1.00 96.75 457 LYS A CA 1
ATOM 3356 C C . LYS A 1 457 ? -24.677 6.071 42.723 1.00 96.75 457 LYS A C 1
ATOM 3358 O O . LYS A 1 457 ? -25.659 6.737 42.406 1.00 96.75 457 LYS A O 1
ATOM 3363 N N . VAL A 1 458 ? -24.381 5.760 43.979 1.00 96.38 458 VAL A N 1
ATOM 3364 C CA . VAL A 1 458 ? -25.058 6.344 45.139 1.00 96.38 458 VAL A CA 1
ATOM 3365 C C . VAL A 1 458 ? -24.084 7.304 45.820 1.00 96.38 458 VAL A C 1
ATOM 3367 O O . VAL A 1 458 ? -22.927 6.949 46.048 1.00 96.38 458 VAL A O 1
ATOM 3370 N N . ASN A 1 459 ? -24.524 8.525 46.124 1.00 95.50 459 ASN A N 1
ATOM 3371 C CA . ASN A 1 459 ? -23.711 9.563 46.756 1.00 95.50 459 ASN A CA 1
ATOM 3372 C C . ASN A 1 459 ? -23.088 9.040 48.060 1.00 95.50 459 ASN A C 1
ATOM 3374 O O . ASN A 1 459 ? -23.787 8.536 48.933 1.00 95.50 459 ASN A O 1
ATOM 3378 N N . GLY A 1 460 ? -21.764 9.163 48.188 1.00 94.44 460 GLY A N 1
ATOM 3379 C CA . GLY A 1 460 ? -21.013 8.653 49.342 1.00 94.44 460 GLY A CA 1
ATOM 3380 C C . GLY A 1 460 ? -20.679 7.156 49.290 1.00 94.44 460 GLY A C 1
ATOM 3381 O O . GLY A 1 460 ? -19.951 6.679 50.157 1.00 94.44 460 GLY A O 1
ATOM 3382 N N . SER A 1 461 ? -21.145 6.418 48.277 1.00 92.69 461 SER A N 1
ATOM 3383 C CA . SER A 1 461 ? -20.752 5.027 48.039 1.00 92.69 461 SER A CA 1
ATOM 3384 C C . SER A 1 461 ? -19.586 4.928 47.050 1.00 92.69 461 SER A C 1
ATOM 3386 O O . SER A 1 461 ? -19.536 5.637 46.046 1.00 92.69 461 SER A O 1
ATOM 3388 N N . ASN A 1 462 ? -18.675 3.986 47.305 1.00 88.88 462 ASN A N 1
ATOM 3389 C CA . ASN A 1 462 ? -17.626 3.573 46.362 1.00 88.88 462 ASN A CA 1
ATOM 3390 C C . ASN A 1 462 ? -18.051 2.370 45.499 1.00 88.88 462 ASN A C 1
ATOM 3392 O O . ASN A 1 462 ? -17.236 1.821 44.757 1.00 88.88 462 ASN A O 1
ATOM 3396 N N . VAL A 1 463 ? -19.309 1.937 45.617 1.00 92.38 463 VAL A N 1
ATOM 3397 C CA . VAL A 1 463 ? -19.871 0.805 44.877 1.00 92.38 463 VAL A CA 1
ATOM 3398 C C . VAL A 1 463 ? -20.553 1.306 43.608 1.00 92.38 463 VAL A C 1
ATOM 3400 O O . VAL A 1 463 ? -21.233 2.334 43.606 1.00 92.38 463 VAL A O 1
ATOM 3403 N N . LEU A 1 464 ? -20.354 0.564 42.522 1.00 93.38 464 LEU A N 1
ATOM 3404 C CA . LEU A 1 464 ? -21.080 0.738 41.275 1.00 93.38 464 LEU A CA 1
ATOM 3405 C C . LEU A 1 464 ? -22.322 -0.154 41.295 1.00 93.38 464 LEU A C 1
ATOM 3407 O O . LEU A 1 464 ? -22.196 -1.358 41.513 1.00 93.38 464 LEU A O 1
ATOM 3411 N N . TYR A 1 465 ? -23.489 0.429 41.048 1.00 94.94 465 TYR A N 1
ATOM 3412 C CA . TYR A 1 465 ? -24.758 -0.291 41.015 1.00 94.94 465 TYR A CA 1
ATOM 3413 C C . TYR A 1 465 ? -25.211 -0.507 39.571 1.00 94.94 465 TYR A C 1
ATOM 3415 O O . TYR A 1 465 ? -24.842 0.254 38.671 1.00 94.94 465 TYR A O 1
ATOM 3423 N N . VAL A 1 466 ? -26.009 -1.552 39.359 1.00 96.38 466 VAL A N 1
ATOM 3424 C CA . VAL A 1 466 ? -26.613 -1.901 38.069 1.00 96.38 466 VAL A CA 1
ATOM 3425 C C . VAL A 1 466 ? -28.120 -1.897 38.265 1.00 96.38 466 VAL A C 1
ATOM 3427 O O . VAL A 1 466 ? -28.617 -2.572 39.165 1.00 96.38 466 VAL A O 1
ATOM 3430 N N . LYS A 1 467 ? -28.851 -1.157 37.434 1.00 95.31 467 LYS A N 1
ATOM 3431 C CA . LYS A 1 467 ? -30.309 -1.242 37.422 1.00 95.31 467 LYS A CA 1
ATOM 3432 C C . LYS A 1 467 ? -30.720 -2.627 36.898 1.00 95.31 467 LYS A C 1
ATOM 3434 O O . LYS A 1 467 ? -30.248 -2.987 35.816 1.00 95.31 467 LYS A O 1
ATOM 3439 N N . PRO A 1 468 ? -31.544 -3.390 37.638 1.00 93.69 468 PRO A N 1
ATOM 3440 C CA . PRO A 1 468 ? -31.923 -4.748 37.258 1.00 93.69 468 PRO A CA 1
ATOM 3441 C C . PRO A 1 468 ? -32.675 -4.843 35.924 1.00 93.69 468 PRO A C 1
ATOM 3443 O O . PRO A 1 468 ? -33.204 -3.819 35.417 1.00 93.69 468 PRO A O 1
#

Sequence (468 aa):
MKKSLLSLALLFVSTIATAQVGINTETPQATLHVAHTTGIAAPDEFKITNANGNMDMVVGTDGRVSIGGRRSIGSTANWERLYVIDTITTNASSGRFIGSDGNRLATFATRLIPTSNLGGSFIMSGTNAYVGLPSEFGFSAGSYAIGSSSRVEKNGSAFNDRLVGSKASVDISNGTVDNATGINGEVWMRGTGYSDNIYGNRSTVLIGNVPLKQPNVTAYLSALTASTAGKVGSYYAYTSQTTIEAPAQTQYVDNAYSFYVHESMENRINATNGKWAFYNNANIPSYFKGKIGIGTKAPTEMLVIENDGGSDEKDDVRIKTFSSTGSTPSLQVMRARGSAAAPVALQNGDSLGGLGFIGYLSTGFSTPMGTGITSLYKGNGTTYLTNLEFKTSNKTQALISEDGNLGINAGAAPKAKLHVIKGISDITPVIVTGLPSYTTEDAGVTDTALPSGGLYKVNGSNVLYVKP